Protein 2UUQ (pdb70)

Solvent-accessible surface area: 16784 Å² total; per-residue (Å²): 108,123,120,23,82,62,14,62,30,141,49,2,69,90,8,44,47,17,6,101,26,8,5,48,158,56,33,12,28,79,23,72,24,126,153,35,63,122,89,24,9,15,0,0,0,66,12,72,27,0,63,64,1,6,154,46,51,134,6,8,8,3,34,94,0,13,34,10,64,51,31,7,28,133,144,79,53,42,130,95,40,45,10,13,47,22,27,34,33,116,107,6,75,100,26,50,116,16,0,36,97,0,33,52,96,146,11,16,112,87,3,36,89,54,0,82,136,25,0,32,62,77,2,62,110,6,36,92,121,35,9,35,43,0,3,74,75,1,7,63,19,0,0,2,25,4,7,0,36,7,0,10,3,27,122,156,35,31,124,100,1,35,46,31,0,39,39,2,7,67,51,78,19,100,117,10,154,120,8,51,38,45,0,42,66,44,0,72,43,10,10,104,97,19,121,116,91,79,49,86,8,0,0,1,48,0,18,77,44,33,26,4,39,141,67,63,100,68,10,31,84,28,0,18,21,4,0,54,26,25,0,26,40,21,4,6,23,8,5,1,2,6,0,2,5,3,10,22,4,49,126,65,78,76,9,38,145,80,5,69,107,73,64,144,18,5,68,66,0,2,36,0,1,2,0,2,2,0,5,26,2,2,39,0,10,16,4,79,119,88,13,86,30,71,115,41,70,0,55,48,40,52,7,0,4,0,8,4,0,0,0,0,12,1,31,122,75,24,20,133,56,0,55,102,10,44,2,90,43,60,11,189,79,17,0,10,22,14,36,24,32,27,68,49,38,22,6,53,8,11,76,5,4,2,66,0,8,7,36,15,7,8,74,90,4,58,62,9,113,10,46,77,112,156,15,80,15,3,20,17,31,39,29,20,17,0,86,24,0,25,11,44,19,131

Structure (mmCIF, N/CA/C/O backbone):
data_2UUQ
#
_entry.id   2UUQ
#
_cell.length_a   160.005
_cell.length_b   53.854
_cell.length_c   43.726
_cell.angle_alpha   90.00
_cell.angle_beta   96.49
_cell.angle_gamma   90.00
#
_symmetry.space_group_name_H-M   'C 1 2 1'
#
loop_
_entity.id
_entity.type
_entity.pdbx_description
1 polymer 'CYTOCHROME P450 130'
2 non-polymer 'PROTOPORPHYRIN IX CONTAINING FE'
3 non-polymer 'ISOPROPYL ALCOHOL'
4 water water
#
loop_
_atom_site.group_PDB
_atom_site.id
_atom_site.type_symbol
_atom_site.label_atom_id
_atom_site.label_alt_id
_atom_site.label_comp_id
_atom_site.label_asym_id
_atom_site.label_entity_id
_atom_site.label_seq_id
_atom_site.pdbx_PDB_ins_code
_atom_site.Cartn_x
_atom_site.Cartn_y
_atom_site.Cartn_z
_atom_site.occupancy
_atom_site.B_iso_or_equiv
_atom_site.auth_seq_id
_atom_site.auth_comp_id
_atom_site.auth_asym_id
_atom_site.auth_atom_id
_atom_site.pdbx_PDB_model_num
ATOM 1 N N . SER A 1 13 ? 58.458 -8.969 3.400 1.00 30.56 6 SER A N 1
ATOM 2 C CA . SER A 1 13 ? 59.115 -9.230 4.712 1.00 30.08 6 SER A CA 1
ATOM 3 C C . SER A 1 13 ? 58.427 -8.478 5.851 1.00 29.73 6 SER A C 1
ATOM 4 O O . SER A 1 13 ? 57.950 -7.351 5.672 1.00 29.74 6 SER A O 1
ATOM 7 N N . HIS A 1 14 ? 58.398 -9.106 7.022 1.00 28.88 7 HIS A N 1
ATOM 8 C CA . HIS A 1 14 ? 57.900 -8.471 8.248 1.00 28.49 7 HIS A CA 1
ATOM 9 C C . HIS A 1 14 ? 59.056 -8.203 9.207 1.00 27.99 7 HIS A C 1
ATOM 10 O O . HIS A 1 14 ? 58.853 -7.715 10.320 1.00 27.84 7 HIS A O 1
ATOM 17 N N . GLU A 1 15 ? 60.269 -8.524 8.758 1.00 27.61 8 GLU A N 1
ATOM 18 C CA . GLU A 1 15 ? 61.485 -8.366 9.559 1.00 27.45 8 GLU A CA 1
ATOM 19 C C . GLU A 1 15 ? 62.020 -6.943 9.403 1.00 26.83 8 GLU A C 1
ATOM 20 O O . GLU A 1 15 ? 62.07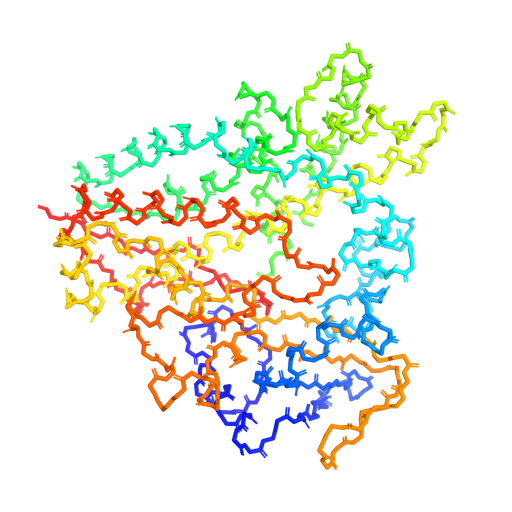0 -6.435 8.287 1.00 26.76 8 GLU A O 1
ATOM 26 N N . PHE A 1 16 ? 62.421 -6.300 10.502 1.00 26.11 9 PHE A N 1
ATOM 27 C CA . PHE A 1 16 ? 62.907 -4.923 10.387 1.00 25.35 9 PHE A CA 1
ATOM 28 C C . PHE A 1 16 ? 64.138 -4.786 9.486 1.00 25.05 9 PHE A C 1
ATOM 29 O O . PHE A 1 16 ? 65.080 -5.576 9.568 1.00 24.82 9 PHE A O 1
ATOM 37 N N . GLN A 1 17 ? 64.102 -3.781 8.616 1.00 24.38 10 GLN A N 1
ATOM 38 C CA . GLN A 1 17 ? 65.239 -3.400 7.796 1.00 25.50 10 GLN A CA 1
ATOM 39 C C . GLN A 1 17 ? 65.065 -1.925 7.466 1.00 24.38 10 GLN A C 1
ATOM 40 O O . GLN A 1 17 ? 63.932 -1.453 7.327 1.00 24.35 10 GLN A O 1
ATOM 46 N N . LEU A 1 18 ? 66.170 -1.196 7.356 1.00 23.91 11 LEU A N 1
ATOM 47 C CA . LEU A 1 18 ? 66.095 0.191 6.895 1.00 23.78 11 LEU A CA 1
ATOM 48 C C . LEU A 1 18 ? 65.596 0.155 5.457 1.00 24.07 11 LEU A C 1
ATOM 49 O O . LEU A 1 18 ? 66.015 -0.695 4.670 1.00 24.88 11 LEU A O 1
ATOM 54 N N . ALA A 1 19 ? 64.674 1.052 5.127 1.00 23.44 12 ALA A N 1
ATOM 55 C CA . ALA A 1 19 ? 64.047 1.052 3.806 1.00 22.91 12 ALA A CA 1
ATOM 56 C C . ALA A 1 19 ? 64.991 1.392 2.656 1.00 22.92 12 ALA A C 1
ATOM 57 O O . ALA A 1 19 ? 65.992 2.086 2.834 1.00 22.57 12 ALA A O 1
ATOM 59 N N . THR A 1 20 ? 64.657 0.885 1.470 1.00 22.96 13 THR A N 1
ATOM 60 C CA . THR A 1 20 ? 65.353 1.222 0.237 1.00 23.57 13 THR A CA 1
ATOM 61 C C . THR A 1 20 ? 64.286 1.588 -0.788 1.00 23.16 13 THR A C 1
ATOM 62 O O . THR A 1 20 ? 63.096 1.404 -0.525 1.00 23.30 13 THR A O 1
ATOM 66 N N . ALA A 1 21 ? 64.711 2.089 -1.950 1.00 23.15 14 ALA A N 1
ATOM 67 C CA . ALA A 1 21 ? 63.774 2.400 -3.047 1.00 23.71 14 ALA A CA 1
ATOM 68 C C . ALA A 1 21 ? 62.826 1.237 -3.336 1.00 24.54 14 ALA A C 1
ATOM 69 O O . ALA A 1 21 ? 61.638 1.435 -3.595 1.00 25.14 14 ALA A O 1
ATOM 71 N N . GLU A 1 22 ? 63.375 0.027 -3.277 1.00 25.28 15 GLU A N 1
ATOM 72 C CA . GLU A 1 22 ? 62.641 -1.205 -3.542 1.00 26.19 15 GLU A CA 1
ATOM 73 C C . GLU A 1 22 ? 61.641 -1.579 -2.445 1.00 25.72 15 GLU A C 1
ATOM 74 O O . GLU A 1 22 ? 60.671 -2.275 -2.723 1.00 26.65 15 GLU A O 1
ATOM 80 N N . THR A 1 23 ? 61.860 -1.125 -1.205 1.00 25.48 16 THR A N 1
ATOM 81 C CA . THR A 1 23 ? 60.979 -1.503 -0.087 1.00 24.60 16 THR A CA 1
ATOM 82 C C . THR A 1 23 ? 60.056 -0.380 0.433 1.00 23.88 16 THR A C 1
ATOM 83 O O . THR A 1 23 ? 59.215 -0.600 1.309 1.00 24.02 16 THR A O 1
ATOM 87 N N . TRP A 1 24 ? 60.192 0.818 -0.116 1.00 22.79 17 TRP A N 1
ATOM 88 C CA . TRP A 1 24 ? 59.283 1.903 0.260 1.00 21.89 17 TRP A CA 1
ATOM 89 C C . TRP A 1 24 ? 57.801 1.698 -0.122 1.00 22.25 17 TRP A C 1
ATOM 90 O O . TRP A 1 24 ? 56.919 2.280 0.525 1.00 22.25 17 TRP A O 1
ATOM 101 N N . PRO A 1 25 ? 57.507 0.908 -1.186 1.00 22.65 18 PRO A N 1
ATOM 102 C CA . PRO A 1 25 ? 56.079 0.784 -1.509 1.00 22.99 18 PRO A CA 1
ATOM 103 C C . PRO A 1 25 ? 55.149 0.398 -0.355 1.00 23.11 18 PRO A C 1
ATOM 104 O O . PRO A 1 25 ? 54.056 0.963 -0.238 1.00 24.39 18 PRO A O 1
ATOM 108 N N . ASN A 1 26 ? 55.579 -0.529 0.500 1.00 23.32 19 ASN A N 1
ATOM 109 C CA . ASN A 1 26 ? 54.693 -1.112 1.502 1.00 23.51 19 ASN A CA 1
ATOM 110 C C . ASN A 1 26 ? 55.425 -1.488 2.790 1.00 23.20 19 ASN A C 1
ATOM 111 O O . ASN A 1 26 ? 55.572 -2.678 3.098 1.00 23.37 19 ASN A O 1
ATOM 116 N N . PRO A 1 27 ? 55.870 -0.479 3.572 1.00 22.44 20 PRO A N 1
ATOM 117 C CA . PRO A 1 27 ? 56.533 -0.828 4.838 1.00 22.01 20 PRO A CA 1
ATOM 118 C C . PRO A 1 27 ? 55.568 -1.182 5.962 1.00 21.49 20 PRO A C 1
ATOM 119 O O . PRO A 1 27 ? 56.005 -1.583 7.044 1.00 20.84 20 PRO A O 1
ATOM 123 N N . TRP A 1 28 ? 54.273 -1.016 5.708 1.00 20.94 21 TRP A N 1
ATOM 124 C CA . TRP A 1 28 ? 53.280 -1.002 6.769 1.00 20.99 21 TRP A CA 1
ATOM 125 C C . TRP A 1 28 ? 53.137 -2.318 7.528 1.00 21.63 21 TRP A C 1
ATOM 126 O O . TRP A 1 28 ? 52.989 -2.276 8.747 1.00 21.38 21 TRP A O 1
ATOM 137 N N . PRO A 1 29 ? 53.162 -3.477 6.816 1.00 22.14 22 PRO A N 1
ATOM 138 C CA . PRO A 1 29 ? 53.123 -4.737 7.551 1.00 22.26 22 PRO A CA 1
ATOM 139 C C . PRO A 1 29 ? 54.306 -4.900 8.504 1.00 21.90 22 PRO A C 1
ATOM 140 O O . PRO A 1 29 ? 54.111 -5.361 9.627 1.00 22.21 22 PRO A O 1
ATOM 144 N N A MET A 1 30 ? 55.500 -4.506 8.068 0.50 21.38 23 MET A N 1
ATOM 145 N N B MET A 1 30 ? 55.507 -4.510 8.060 0.50 21.85 23 MET A N 1
ATOM 146 C CA A MET A 1 30 ? 56.678 -4.581 8.919 0.50 20.98 23 MET A CA 1
ATOM 147 C CA B MET A 1 30 ? 56.713 -4.539 8.897 0.50 21.97 23 MET A CA 1
ATOM 148 C C A MET A 1 30 ? 56.527 -3.688 10.162 0.50 21.04 23 MET A C 1
ATOM 149 C C B MET A 1 30 ? 56.532 -3.684 10.156 0.50 21.56 23 MET A C 1
ATOM 150 O O A MET A 1 30 ? 56.913 -4.094 11.263 0.50 20.79 23 MET A O 1
ATOM 151 O O B MET A 1 30 ? 56.901 -4.108 11.255 0.50 21.32 23 MET A O 1
ATOM 160 N N . TYR A 1 31 ? 55.956 -2.491 9.988 1.00 20.91 24 TYR A N 1
ATOM 161 C CA . TYR A 1 31 ? 55.680 -1.584 11.128 1.00 20.58 24 TYR A CA 1
ATOM 162 C C . TYR A 1 31 ? 54.714 -2.214 12.128 1.00 20.87 24 TYR A C 1
ATOM 163 O O . TYR A 1 31 ? 54.923 -2.138 13.340 1.00 20.36 24 TYR A O 1
ATOM 172 N N . ARG A 1 32 ? 53.674 -2.862 11.603 1.00 21.19 25 ARG A N 1
ATOM 173 C CA . ARG A 1 32 ? 52.632 -3.470 12.423 1.00 22.69 25 ARG A CA 1
ATOM 174 C C . ARG A 1 32 ? 53.192 -4.625 13.261 1.00 22.40 25 ARG A C 1
ATOM 175 O O . ARG A 1 32 ? 52.846 -4.766 14.428 1.00 22.81 25 ARG A O 1
ATOM 183 N N . ALA A 1 33 ? 54.078 -5.414 12.660 1.00 22.12 26 ALA A N 1
ATOM 184 C CA . ALA A 1 33 ? 54.759 -6.517 13.360 1.00 22.09 26 ALA A CA 1
ATOM 185 C C . ALA A 1 33 ? 55.619 -5.981 14.511 1.00 22.25 26 ALA A C 1
ATOM 186 O O . ALA A 1 33 ? 55.650 -6.553 15.597 1.00 22.50 26 ALA A O 1
ATOM 188 N N . LEU A 1 34 ? 56.301 -4.862 14.278 1.00 22.13 27 LEU A N 1
ATOM 189 C CA . LEU A 1 34 ? 57.055 -4.188 15.337 1.00 22.85 27 LEU A CA 1
ATOM 190 C C . LEU A 1 34 ? 56.131 -3.698 16.450 1.00 22.28 27 LEU A C 1
ATOM 191 O O . LEU A 1 34 ? 56.386 -3.960 17.632 1.00 22.57 27 LEU A O 1
ATOM 196 N N . ARG A 1 35 ? 55.060 -2.996 16.092 1.00 22.22 28 ARG A N 1
ATOM 197 C CA . ARG A 1 35 ? 54.158 -2.444 17.105 1.00 22.29 28 ARG A CA 1
ATOM 198 C C . ARG A 1 35 ? 53.541 -3.536 17.961 1.00 23.48 28 ARG A C 1
ATOM 199 O O . ARG A 1 35 ? 53.376 -3.381 19.179 1.00 24.06 28 ARG A O 1
ATOM 207 N N . ASP A 1 36 ? 53.205 -4.638 17.310 1.00 24.17 29 ASP A N 1
ATOM 208 C CA . ASP A 1 36 ? 52.509 -5.718 17.994 1.00 25.00 29 ASP A CA 1
ATOM 209 C C . ASP A 1 36 ? 53.428 -6.660 18.755 1.00 25.40 29 ASP A C 1
ATOM 210 O O . ASP A 1 36 ? 53.048 -7.138 19.820 1.00 26.33 29 ASP A O 1
ATOM 215 N N . HIS A 1 37 ? 54.606 -6.950 18.211 1.00 25.40 30 HIS A N 1
ATOM 216 C CA . HIS A 1 37 ? 55.456 -8.006 18.779 1.00 25.78 30 HIS A CA 1
ATOM 217 C C . HIS A 1 37 ? 56.793 -7.562 19.370 1.00 25.55 30 HIS A C 1
ATOM 218 O O . HIS A 1 37 ? 57.378 -8.293 20.170 1.00 25.50 30 HIS A O 1
ATOM 225 N N . ASP A 1 38 ? 57.276 -6.377 18.982 1.00 25.11 31 ASP A N 1
ATOM 226 C CA . ASP A 1 38 ? 58.529 -5.847 19.549 1.00 24.60 31 ASP A CA 1
ATOM 227 C C . ASP A 1 38 ? 58.595 -4.309 19.493 1.00 24.24 31 ASP A C 1
ATOM 228 O O . ASP A 1 38 ? 59.377 -3.761 18.712 1.00 23.91 31 ASP A O 1
ATOM 233 N N . PRO A 1 39 ? 57.762 -3.616 20.300 1.00 23.47 32 PRO A N 1
ATOM 234 C CA . PRO A 1 39 ? 57.690 -2.143 20.262 1.00 23.65 32 PRO A CA 1
ATOM 235 C C . PRO A 1 39 ? 58.974 -1.408 20.637 1.00 23.28 32 PRO A C 1
ATOM 236 O O . PRO A 1 39 ? 59.174 -0.279 20.186 1.00 22.50 32 PRO A O 1
ATOM 240 N N . VAL A 1 40 ? 59.829 -2.025 21.444 1.00 22.97 33 VAL A N 1
ATOM 241 C CA . VAL A 1 40 ? 61.169 -1.480 21.706 1.00 23.23 33 VAL A CA 1
ATOM 242 C C . VAL A 1 40 ? 62.160 -2.486 21.137 1.00 23.08 33 VAL A C 1
ATOM 243 O O . VAL A 1 40 ? 62.658 -3.364 21.851 1.00 24.23 33 VAL A O 1
ATOM 247 N N . HIS A 1 41 ? 62.412 -2.379 19.834 1.00 22.65 34 HIS A N 1
ATOM 248 C CA . HIS A 1 41 ? 63.092 -3.423 19.060 1.00 21.97 34 HIS A CA 1
ATOM 249 C C . HIS A 1 41 ? 64.591 -3.178 18.918 1.00 21.57 34 HIS A C 1
ATOM 250 O O . HIS A 1 41 ? 65.021 -2.102 18.509 1.00 21.43 34 HIS A O 1
ATOM 257 N N . HIS A 1 42 ? 65.382 -4.175 19.286 1.00 20.79 35 HIS A N 1
ATOM 258 C CA . HIS A 1 42 ? 66.831 -4.089 19.236 1.00 21.14 35 HIS A CA 1
ATOM 259 C C . HIS A 1 42 ? 67.317 -4.645 17.914 1.00 21.78 35 HIS A C 1
ATOM 260 O O . HIS A 1 42 ? 67.060 -5.813 17.580 1.00 22.69 35 HIS A O 1
ATOM 267 N N . VAL A 1 43 ? 67.980 -3.789 17.147 1.00 21.81 36 VAL A N 1
ATOM 268 C CA . VAL A 1 43 ? 68.564 -4.169 15.872 1.00 21.94 36 VAL A CA 1
ATOM 269 C C . VAL A 1 43 ? 70.068 -4.332 16.046 1.00 22.26 36 VAL A C 1
ATOM 270 O O . VAL A 1 43 ? 70.760 -3.399 16.458 1.00 21.49 36 VAL A O 1
ATOM 274 N N . VAL A 1 44 ? 70.578 -5.522 15.741 1.00 22.39 37 VAL A N 1
ATOM 275 C CA . VAL A 1 44 ? 72.007 -5.803 15.794 1.00 22.89 37 VAL A CA 1
ATOM 276 C C . VAL A 1 44 ? 72.470 -6.227 14.382 1.00 23.54 37 VAL A C 1
ATOM 277 O O . VAL A 1 44 ? 72.302 -7.394 14.002 1.00 24.07 37 VAL A O 1
ATOM 281 N N . PRO A 1 45 ? 73.029 -5.289 13.585 1.00 23.84 38 PRO A N 1
ATOM 282 C CA . PRO A 1 45 ? 73.483 -5.658 12.234 1.00 24.88 38 PRO A CA 1
ATOM 283 C C . PRO A 1 45 ? 74.526 -6.783 12.250 1.00 25.54 38 PRO A C 1
ATOM 284 O O . PRO A 1 45 ? 75.589 -6.633 12.843 1.00 25.45 38 PRO A O 1
ATOM 288 N N . PRO A 1 46 ? 74.212 -7.933 11.626 1.00 27.44 39 PRO A N 1
ATOM 289 C CA . PRO A 1 46 ? 75.132 -9.080 11.619 1.00 28.58 39 PRO A CA 1
ATOM 290 C C . PRO A 1 46 ? 76.568 -8.756 11.167 1.00 29.83 39 PRO A C 1
ATOM 291 O O . PRO A 1 46 ? 77.526 -9.290 11.728 1.00 30.41 39 PRO A O 1
ATOM 295 N N . GLN A 1 47 ? 76.702 -7.847 10.204 1.00 30.91 40 GLN A N 1
ATOM 296 C CA . GLN A 1 47 ? 78.001 -7.478 9.628 1.00 31.92 40 GLN A CA 1
ATOM 297 C C . GLN A 1 47 ? 78.774 -6.469 10.488 1.00 32.24 40 GLN A C 1
ATOM 298 O O . GLN A 1 47 ? 80.004 -6.370 10.390 1.00 32.78 40 GLN A O 1
ATOM 304 N N . ARG A 1 48 ? 78.054 -5.720 11.322 1.00 32.12 41 ARG A N 1
ATOM 305 C CA . ARG A 1 48 ? 78.668 -4.747 12.227 1.00 31.53 41 ARG A CA 1
ATOM 306 C C . ARG A 1 48 ? 77.839 -4.619 13.503 1.00 31.16 41 ARG A C 1
ATOM 307 O O . ARG A 1 48 ? 77.105 -3.638 13.678 1.00 30.85 41 ARG A O 1
ATOM 309 N N . PRO A 1 49 ? 77.945 -5.615 14.406 1.00 30.57 42 PRO A N 1
ATOM 310 C CA . PRO A 1 49 ? 77.105 -5.661 15.605 1.00 30.21 42 PRO A CA 1
ATOM 311 C C . PRO A 1 49 ? 77.374 -4.509 16.565 1.00 29.25 42 PRO A C 1
ATOM 312 O O . PRO A 1 49 ? 76.540 -4.221 17.425 1.00 29.21 42 PRO A O 1
ATOM 316 N N . GLU A 1 50 ? 78.530 -3.863 16.396 1.00 28.25 43 GLU A N 1
ATOM 317 C CA . GLU A 1 50 ? 78.935 -2.692 17.168 1.00 27.21 43 GLU A CA 1
ATOM 318 C C . GLU A 1 50 ? 78.032 -1.487 16.865 1.00 25.60 43 GLU A C 1
ATOM 319 O O . GLU A 1 50 ? 78.031 -0.491 17.603 1.00 24.95 43 GLU A O 1
ATOM 325 N N . TYR A 1 51 ? 77.282 -1.585 15.768 1.00 23.70 44 TYR A N 1
ATOM 326 C CA . TYR A 1 51 ? 76.382 -0.514 15.333 1.00 21.96 44 TYR A CA 1
ATOM 327 C C . TYR A 1 51 ? 74.922 -0.822 15.661 1.00 20.81 44 TYR A C 1
ATOM 328 O O . TYR A 1 51 ? 74.000 -0.378 14.970 1.00 20.73 44 TYR A O 1
ATOM 337 N N . ASP A 1 52 ? 74.704 -1.559 16.743 1.00 20.01 45 ASP A N 1
ATOM 338 C CA . ASP A 1 52 ? 73.353 -1.881 17.185 1.00 19.41 45 ASP A CA 1
ATOM 339 C C . ASP A 1 52 ? 72.597 -0.624 17.601 1.00 19.52 45 ASP A C 1
ATOM 340 O O . ASP A 1 52 ? 73.213 0.359 18.031 1.00 19.34 45 ASP A O 1
ATOM 345 N N . TYR A 1 53 ? 71.277 -0.665 17.463 1.00 18.64 46 TYR A N 1
ATOM 346 C CA . TYR A 1 53 ? 70.410 0.458 17.746 1.00 18.65 46 TYR A CA 1
ATOM 347 C C . TYR A 1 53 ? 69.023 -0.059 18.081 1.00 18.51 46 TYR A C 1
ATOM 348 O O . TYR A 1 53 ? 68.774 -1.281 18.010 1.00 19.30 46 TYR A O 1
ATOM 357 N N . TYR A 1 54 ? 68.139 0.848 18.477 1.00 18.96 47 TYR A N 1
ATOM 358 C CA . TYR A 1 54 ? 66.798 0.494 18.893 1.00 18.95 47 TYR A CA 1
ATOM 359 C C . TYR A 1 54 ? 65.776 1.219 18.050 1.00 19.00 47 TYR A C 1
ATOM 360 O O . TYR A 1 54 ? 66.060 2.277 17.481 1.00 19.58 47 TYR A O 1
ATOM 369 N N . VAL A 1 55 ? 64.595 0.620 17.943 1.00 18.91 48 VAL A N 1
ATOM 370 C CA . VAL A 1 55 ? 63.529 1.192 17.138 1.00 18.41 48 VAL A CA 1
ATOM 371 C C . VAL A 1 55 ? 62.257 1.297 17.973 1.00 18.38 48 VAL A C 1
ATOM 372 O O . VAL A 1 55 ? 61.804 0.300 18.579 1.00 19.23 48 VAL A O 1
ATOM 376 N N . LEU A 1 56 ? 61.677 2.492 18.009 1.00 18.58 49 LEU A N 1
ATOM 377 C CA . LEU A 1 56 ? 60.394 2.722 18.662 1.00 18.27 49 LEU A CA 1
ATOM 378 C C . LEU A 1 56 ? 59.305 2.875 17.612 1.00 18.75 49 LEU A C 1
ATOM 379 O O . LEU A 1 56 ? 59.408 3.710 16.709 1.00 18.82 49 LEU A O 1
ATOM 384 N N . SER A 1 57 ? 58.261 2.059 17.736 1.00 19.10 50 SER A N 1
ATOM 385 C CA . SER A 1 57 ? 57.245 1.960 16.699 1.00 19.33 50 SER A CA 1
ATOM 386 C C . SER A 1 57 ? 55.854 2.407 17.154 1.00 18.53 50 SER A C 1
ATOM 387 O O . SER A 1 57 ? 54.990 2.680 16.321 1.00 19.52 50 SER A O 1
ATOM 390 N N . ARG A 1 58 ? 55.628 2.484 18.463 1.00 19.46 51 ARG A N 1
ATOM 391 C CA . ARG A 1 58 ? 54.312 2.852 18.976 1.00 19.70 51 ARG A CA 1
ATOM 392 C C . ARG A 1 58 ? 54.147 4.342 19.155 1.00 19.74 51 ARG A C 1
ATOM 393 O O . ARG A 1 58 ? 55.110 5.036 19.474 1.00 19.54 51 ARG A O 1
ATOM 401 N N . HIS A 1 59 ? 52.922 4.828 18.966 1.00 20.27 52 HIS A N 1
ATOM 402 C CA . HIS A 1 59 ? 52.630 6.249 19.092 1.00 20.81 52 HIS A CA 1
ATOM 403 C C . HIS A 1 59 ? 53.023 6.810 20.457 1.00 21.15 52 HIS A C 1
ATOM 404 O O . HIS A 1 59 ? 53.669 7.855 20.542 1.00 21.33 52 HIS A O 1
ATOM 411 N N . ALA A 1 60 ? 52.652 6.108 21.522 1.00 20.98 53 ALA A N 1
ATOM 412 C CA . ALA A 1 60 ? 52.838 6.635 22.864 1.00 21.44 53 ALA A CA 1
ATOM 413 C C . ALA A 1 60 ? 54.316 6.842 23.155 1.00 20.91 53 ALA A C 1
ATOM 414 O O . ALA A 1 60 ? 54.713 7.888 23.699 1.00 21.36 53 ALA A O 1
ATOM 416 N N . ASP A 1 61 ? 55.125 5.871 22.736 1.00 20.78 54 ASP A N 1
ATOM 417 C CA . ASP A 1 61 ? 56.553 5.871 23.008 1.00 20.42 54 ASP A CA 1
ATOM 418 C C . ASP A 1 61 ? 57.273 6.888 22.149 1.00 20.05 54 ASP A C 1
ATOM 419 O O . ASP A 1 61 ? 58.164 7.592 22.631 1.00 20.07 54 ASP A O 1
ATOM 424 N N . VAL A 1 62 ? 56.896 6.959 20.874 1.00 18.93 55 VAL A N 1
ATOM 425 C CA . VAL A 1 62 ? 57.493 7.927 19.966 1.00 18.46 55 VAL A CA 1
ATOM 426 C C . VAL A 1 62 ? 57.126 9.366 20.379 1.00 18.16 55 VAL A C 1
ATOM 427 O O . VAL A 1 62 ? 57.992 10.258 20.369 1.00 18.12 55 VAL A O 1
ATOM 431 N N . TRP A 1 63 ? 55.870 9.580 20.780 1.00 18.79 56 TRP A N 1
ATOM 432 C CA . TRP A 1 63 ? 55.390 10.894 21.222 1.00 19.42 56 TRP A CA 1
ATOM 433 C C . TRP A 1 63 ? 56.205 11.375 22.418 1.00 19.26 56 TRP A C 1
ATOM 434 O O . TRP A 1 63 ? 56.725 12.495 22.409 1.00 19.73 56 TRP A O 1
ATOM 445 N N . SER A 1 64 ? 56.358 10.498 23.414 1.00 19.16 57 SER A N 1
ATOM 446 C CA A SER A 1 64 ? 57.100 10.838 24.623 0.50 19.23 57 SER A CA 1
ATOM 447 C CA B SER A 1 64 ? 57.104 10.820 24.627 0.50 19.04 57 SER A CA 1
ATOM 448 C C . SER A 1 64 ? 58.594 11.051 24.354 1.00 18.86 57 SER A C 1
ATOM 449 O O . SER A 1 64 ? 59.195 11.992 24.889 1.00 19.98 57 SER A O 1
ATOM 454 N N . ALA A 1 65 ? 59.186 10.185 23.530 1.00 18.11 58 ALA A N 1
ATOM 455 C CA . ALA A 1 65 ? 60.616 10.248 23.229 1.00 17.69 58 ALA A CA 1
ATOM 456 C C . ALA A 1 65 ? 60.986 11.506 22.451 1.00 17.04 58 ALA A C 1
ATOM 457 O O . ALA A 1 65 ? 62.001 12.134 22.749 1.00 17.09 58 ALA A O 1
ATOM 459 N N . ALA A 1 66 ? 60.164 11.859 21.460 1.00 17.30 59 ALA A N 1
ATOM 460 C CA . ALA A 1 66 ? 60.351 13.104 20.695 1.00 17.66 59 ALA A CA 1
ATOM 461 C C . ALA A 1 66 ? 60.363 14.334 21.610 1.00 19.03 59 ALA A C 1
ATOM 462 O O . ALA A 1 66 ? 61.208 15.231 21.459 1.00 19.37 59 ALA A O 1
ATOM 464 N N . ARG A 1 67 ? 59.435 14.363 22.567 1.00 20.08 60 ARG A N 1
ATOM 465 C CA . ARG A 1 67 ? 59.329 15.471 23.531 1.00 20.29 60 ARG A CA 1
ATOM 466 C C . ARG A 1 67 ? 60.535 15.553 24.473 1.00 19.91 60 ARG A C 1
ATOM 467 O O . ARG A 1 67 ? 61.034 16.651 24.786 1.00 19.90 60 ARG A O 1
ATOM 475 N N . ASP A 1 68 ? 61.007 14.392 24.901 1.00 19.27 61 ASP A N 1
ATOM 476 C CA . ASP A 1 68 ? 62.054 14.296 25.917 1.00 19.02 61 ASP A CA 1
ATOM 477 C C . ASP A 1 68 ? 63.448 14.417 25.303 1.00 19.02 61 ASP A C 1
ATOM 478 O O . ASP A 1 68 ? 64.181 13.433 25.164 1.00 19.04 61 ASP A O 1
ATOM 483 N N . HIS A 1 69 ? 63.818 15.651 24.975 1.00 18.67 62 HIS A N 1
ATOM 484 C CA . HIS A 1 69 ? 65.113 15.929 24.371 1.00 18.97 62 HIS A CA 1
ATOM 485 C C . HIS A 1 69 ? 66.274 15.688 25.338 1.00 19.41 62 HIS A C 1
ATOM 486 O O . HIS A 1 69 ? 67.397 15.450 24.901 1.00 19.71 62 HIS A O 1
ATOM 493 N N A GLN A 1 70 ? 65.982 15.794 26.637 0.50 19.65 63 GLN A N 1
ATOM 494 N N B GLN A 1 70 ? 66.006 15.732 26.643 0.50 19.78 63 GLN A N 1
ATOM 495 C CA A GLN A 1 70 ? 66.964 15.513 27.684 0.50 19.91 63 GLN A CA 1
ATOM 496 C CA B GLN A 1 70 ? 67.066 15.513 27.640 0.50 20.03 63 GLN A CA 1
ATOM 497 C C A GLN A 1 70 ? 67.519 14.102 27.504 0.50 19.76 63 GLN A C 1
ATOM 498 C C B GLN A 1 70 ? 67.517 14.056 27.752 0.50 19.94 63 GLN A C 1
ATOM 499 O O A GLN A 1 70 ? 68.730 13.915 27.355 0.50 19.56 63 GLN A O 1
ATOM 500 O O B GLN A 1 70 ? 68.662 13.779 28.105 0.50 20.23 63 GLN A O 1
ATOM 511 N N . THR A 1 71 ? 66.606 13.133 27.466 1.00 19.47 64 THR A N 1
ATOM 512 C CA . THR A 1 71 ? 66.942 11.713 27.409 1.00 18.91 64 THR A CA 1
ATOM 513 C C . THR A 1 71 ? 67.315 11.302 25.999 1.00 17.73 64 THR A C 1
ATOM 514 O O . THR A 1 71 ? 68.234 10.509 25.798 1.00 17.59 64 THR A O 1
ATOM 518 N N . PHE A 1 72 ? 66.584 11.849 25.028 1.00 16.77 65 PHE A N 1
ATOM 519 C CA . PHE A 1 72 ? 66.775 11.475 23.637 1.00 16.67 65 PHE A CA 1
ATOM 520 C C . PHE A 1 72 ? 67.329 12.665 22.846 1.00 15.86 65 PHE A C 1
ATOM 521 O O . PHE A 1 72 ? 66.561 13.505 22.354 1.00 15.98 65 PHE A O 1
ATOM 529 N N . SER A 1 73 ? 68.655 12.733 22.765 1.00 15.86 66 SER A N 1
ATOM 530 C CA . SER A 1 73 ? 69.374 13.885 22.194 1.00 16.00 66 SER A CA 1
ATOM 531 C C . SER A 1 73 ? 69.465 13.843 20.671 1.00 16.05 66 SER A C 1
ATOM 532 O O . SER A 1 73 ? 69.589 12.769 20.066 1.00 15.92 66 SER A O 1
ATOM 535 N N . SER A 1 74 ? 69.406 15.027 20.057 1.00 15.26 67 SER A N 1
ATOM 536 C CA . SER A 1 74 ? 69.628 15.158 18.618 1.00 15.49 67 SER A CA 1
ATOM 537 C C . SER A 1 74 ? 71.064 15.511 18.253 1.00 16.19 67 SER A C 1
ATOM 538 O O . SER A 1 74 ? 71.395 15.606 17.061 1.00 16.12 67 SER A O 1
ATOM 541 N N . ALA A 1 75 ? 71.906 15.691 19.273 1.00 15.99 68 ALA A N 1
ATOM 542 C CA . ALA A 1 75 ? 73.204 16.341 19.085 1.00 17.04 68 ALA A CA 1
ATOM 543 C C . ALA A 1 75 ? 74.285 15.462 18.465 1.00 17.28 68 ALA A C 1
ATOM 544 O O . ALA A 1 75 ? 75.353 15.957 18.091 1.00 18.12 68 ALA A O 1
ATOM 546 N N . GLN A 1 76 ? 74.001 14.167 18.331 1.00 18.20 69 GLN A N 1
ATOM 547 C CA . GLN A 1 76 ? 74.937 13.268 17.688 1.00 19.28 69 GLN A CA 1
ATOM 548 C C . GLN A 1 76 ? 74.496 12.858 16.286 1.00 19.49 69 GLN A C 1
ATOM 549 O O . GLN A 1 76 ? 75.169 12.071 15.614 1.00 21.19 69 GLN A O 1
ATOM 555 N N . GLY A 1 77 ? 73.392 13.435 15.828 1.00 18.40 70 GLY A N 1
ATOM 556 C CA . GLY A 1 77 ? 72.882 13.136 14.493 1.00 18.38 70 GLY A CA 1
ATOM 557 C C . GLY A 1 77 ? 71.526 12.478 14.518 1.00 17.58 70 GLY A C 1
ATOM 558 O O . GLY A 1 77 ? 70.999 12.130 15.587 1.00 17.28 70 GLY A O 1
ATOM 559 N N . LEU A 1 78 ? 70.966 12.324 13.324 1.00 17.04 71 LEU A N 1
ATOM 560 C CA . LEU A 1 78 ? 69.568 11.901 13.164 1.00 17.26 71 LEU A CA 1
ATOM 561 C C . LEU A 1 78 ? 69.395 10.603 12.410 1.00 17.43 71 LEU A C 1
ATOM 562 O O . LEU A 1 78 ? 68.269 10.214 12.120 1.00 16.75 71 LEU A O 1
ATOM 567 N N . THR A 1 79 ? 70.501 9.927 12.109 1.00 17.04 72 THR A N 1
ATOM 568 C CA . THR A 1 79 ? 70.447 8.601 11.462 1.00 17.36 72 THR A CA 1
ATOM 569 C C . THR A 1 79 ? 70.922 7.536 12.441 1.00 18.08 72 THR A C 1
ATOM 570 O O . THR A 1 79 ? 71.397 7.853 13.532 1.00 17.89 72 THR A O 1
ATOM 574 N N . VAL A 1 80 ? 70.799 6.267 12.059 1.00 18.33 73 VAL A N 1
ATOM 575 C CA . VAL A 1 80 ? 71.300 5.202 12.935 1.00 19.63 73 VAL A CA 1
ATOM 576 C C . VAL A 1 80 ? 72.779 4.906 12.715 1.00 20.26 73 VAL A C 1
ATOM 577 O O . VAL A 1 80 ? 73.338 4.029 13.367 1.00 20.98 73 VAL A O 1
ATOM 581 N N . ASN A 1 81 ? 73.425 5.656 11.827 1.00 20.05 74 ASN A N 1
ATOM 582 C CA . ASN A 1 81 ? 74.841 5.474 11.577 1.00 21.21 74 ASN A CA 1
ATOM 583 C C . ASN A 1 81 ? 75.679 6.279 12.566 1.00 20.83 74 ASN A C 1
ATOM 584 O O . ASN A 1 81 ? 75.644 7.508 12.565 1.00 20.94 74 ASN A O 1
ATOM 589 N N . TYR A 1 82 ? 76.433 5.581 13.411 1.00 20.22 75 TYR A N 1
ATOM 590 C CA . TYR A 1 82 ? 77.219 6.221 14.484 1.00 20.36 75 TYR A CA 1
ATOM 591 C C . TYR A 1 82 ? 78.325 7.159 14.026 1.00 21.44 75 TYR A C 1
ATOM 592 O O . TYR A 1 82 ? 78.771 8.013 14.791 1.00 22.82 75 TYR A O 1
ATOM 601 N N . GLY A 1 83 ? 78.772 6.997 12.790 1.00 21.85 76 GLY A N 1
ATOM 602 C CA . GLY A 1 83 ? 79.780 7.901 12.240 1.00 22.84 76 GLY A CA 1
ATOM 603 C C . GLY A 1 83 ? 79.233 9.108 11.489 1.00 23.42 76 GLY A C 1
ATOM 604 O O . GLY A 1 83 ? 79.994 9.830 10.857 1.00 23.67 76 GLY A O 1
ATOM 605 N N . GLU A 1 84 ? 77.921 9.326 11.574 1.00 24.13 77 GLU A N 1
ATOM 606 C CA . GLU A 1 84 ? 77.199 10.332 10.783 1.00 24.96 77 GLU A CA 1
ATOM 607 C C . GLU A 1 84 ? 77.779 11.745 10.722 1.00 25.59 77 GLU A C 1
ATOM 608 O O . GLU A 1 84 ? 77.985 12.284 9.631 1.00 24.89 77 GLU A O 1
ATOM 614 N N . LEU A 1 85 ? 77.993 12.361 11.881 1.00 27.16 78 LEU A N 1
ATOM 615 C CA . LEU A 1 85 ? 78.428 13.757 11.928 1.00 28.51 78 LEU A CA 1
ATOM 616 C C . LEU A 1 85 ? 79.764 13.988 11.229 1.00 28.94 78 LEU A C 1
ATOM 617 O O . LEU A 1 85 ? 79.925 14.965 10.488 1.00 28.61 78 LEU A O 1
ATOM 622 N N . GLU A 1 86 ? 80.726 13.101 11.464 1.00 29.46 79 GLU A N 1
ATOM 623 C CA . GLU A 1 86 ? 82.023 13.223 10.810 1.00 30.40 79 GLU A CA 1
ATOM 624 C C . GLU A 1 86 ? 81.960 12.844 9.340 1.00 30.72 79 GLU A C 1
ATOM 625 O O . GLU A 1 86 ? 82.697 13.412 8.515 1.00 30.84 79 GLU A O 1
ATOM 631 N N . MET A 1 87 ? 81.079 11.898 9.011 1.00 30.68 80 MET A N 1
ATOM 632 C CA . MET A 1 87 ? 80.920 11.444 7.630 1.00 31.55 80 MET A CA 1
ATOM 633 C C . MET A 1 87 ? 80.404 12.570 6.733 1.00 30.19 80 MET A C 1
ATOM 634 O O . MET A 1 87 ? 80.810 12.690 5.578 1.00 30.20 80 MET A O 1
ATOM 639 N N . ILE A 1 88 ? 79.503 13.387 7.264 1.00 28.78 81 ILE A N 1
ATOM 640 C CA . ILE A 1 88 ? 78.941 14.486 6.485 1.00 28.08 81 ILE A CA 1
ATOM 641 C C . ILE A 1 88 ? 79.754 15.784 6.680 1.00 27.86 81 ILE A C 1
ATOM 642 O O . ILE A 1 88 ? 79.764 16.658 5.805 1.00 27.91 81 ILE A O 1
ATOM 647 N N . GLY A 1 89 ? 80.443 15.893 7.815 1.00 27.39 82 GLY A N 1
ATOM 648 C CA . GLY A 1 89 ? 81.257 17.072 8.131 1.00 27.31 82 GLY A CA 1
ATOM 649 C C . GLY A 1 89 ? 80.487 18.169 8.852 1.00 28.06 82 GLY A C 1
ATOM 650 O O . GLY A 1 89 ? 80.678 19.354 8.558 1.00 28.07 82 GLY A O 1
ATOM 651 N N . LEU A 1 90 ? 79.629 17.786 9.800 1.00 28.52 83 LEU A N 1
ATOM 652 C CA . LEU A 1 90 ? 78.736 18.748 10.480 1.00 30.18 83 LEU A CA 1
ATOM 653 C C . LEU A 1 90 ? 79.002 18.955 11.972 1.00 31.15 83 LEU A C 1
ATOM 654 O O . LEU A 1 90 ? 78.101 19.302 12.736 1.00 31.51 83 LEU A O 1
ATOM 659 N N . HIS A 1 91 ? 80.244 18.765 12.382 1.00 32.31 84 HIS A N 1
ATOM 660 C CA . HIS A 1 91 ? 80.617 19.017 13.770 1.00 33.51 84 HIS A CA 1
ATOM 661 C C . HIS A 1 91 ? 80.749 20.504 14.122 1.00 33.92 84 HIS A C 1
ATOM 662 O O . HIS A 1 91 ? 80.196 20.953 15.128 1.00 34.41 84 HIS A O 1
ATOM 669 N N . ASP A 1 92 ? 81.467 21.271 13.304 1.00 34.00 85 ASP A N 1
ATOM 670 C CA . ASP A 1 92 ? 81.839 22.646 13.688 1.00 33.58 85 ASP A CA 1
ATOM 671 C C . ASP A 1 92 ? 80.706 23.686 13.651 1.00 32.92 85 ASP A C 1
ATOM 672 O O . ASP A 1 92 ? 80.711 24.642 14.428 1.00 32.92 85 ASP A O 1
ATOM 674 N N . THR A 1 93 ? 79.743 23.509 12.753 1.00 32.27 86 THR A N 1
ATOM 675 C CA . THR A 1 93 ? 78.546 24.340 12.741 1.00 31.76 86 THR A CA 1
ATOM 676 C C . THR A 1 93 ? 77.359 23.394 12.605 1.00 30.74 86 THR A C 1
ATOM 677 O O . THR A 1 93 ? 76.801 23.256 11.511 1.00 31.57 86 THR A O 1
ATOM 681 N N . PRO A 1 94 ? 76.969 22.738 13.719 1.00 29.45 87 PRO A N 1
ATOM 682 C CA . PRO A 1 94 ? 75.874 21.773 13.633 1.00 28.01 87 PRO A CA 1
ATOM 683 C C . PRO A 1 94 ? 74.573 22.473 13.272 1.00 25.96 87 PRO A C 1
ATOM 684 O O . PRO A 1 94 ? 74.293 23.563 13.772 1.00 25.78 87 PRO A O 1
ATOM 688 N N . PRO A 1 95 ? 73.791 21.868 12.374 1.00 23.71 88 PRO A N 1
ATOM 689 C CA . PRO A 1 95 ? 72.522 22.515 12.046 1.00 21.98 88 PRO A CA 1
ATOM 690 C C . PRO A 1 95 ? 71.578 22.506 13.248 1.00 19.70 88 PRO A C 1
ATOM 691 O O . PRO A 1 95 ? 71.778 21.746 14.210 1.00 18.36 88 PRO A O 1
ATOM 695 N N . MET A 1 96 ? 70.547 23.337 13.199 1.00 17.98 89 MET A N 1
ATOM 696 C CA . MET A 1 96 ? 69.676 23.501 14.350 1.00 17.31 89 MET A CA 1
ATOM 697 C C . MET A 1 96 ? 68.959 22.199 14.696 1.00 16.76 89 MET A C 1
ATOM 698 O O . MET A 1 96 ? 68.597 21.977 15.857 1.00 17.20 89 MET A O 1
ATOM 703 N N . VAL A 1 97 ? 68.788 21.340 13.695 1.00 16.94 90 VAL A N 1
ATOM 704 C CA . VAL A 1 97 ? 68.056 20.096 13.902 1.00 17.93 90 VAL A CA 1
ATOM 705 C C . VAL A 1 97 ? 68.904 19.063 14.663 1.00 17.94 90 VAL A C 1
ATOM 706 O O . VAL A 1 97 ? 68.380 18.031 15.128 1.00 17.49 90 VAL A O 1
ATOM 710 N N . MET A 1 98 ? 70.201 19.356 14.789 1.00 17.43 91 MET A N 1
ATOM 711 C CA . MET A 1 98 ? 71.144 18.514 15.530 1.00 19.44 91 MET A CA 1
ATOM 712 C C . MET A 1 98 ? 71.731 19.267 16.722 1.00 18.51 91 MET A C 1
ATOM 713 O O . MET A 1 98 ? 72.881 19.003 17.145 1.00 19.51 91 MET A O 1
ATOM 718 N N . GLN A 1 99 ? 70.945 20.216 17.238 1.00 17.60 92 GLN A N 1
ATOM 719 C CA . GLN A 1 99 ? 71.262 20.960 18.464 1.00 17.70 92 GLN A CA 1
ATOM 720 C C . GLN A 1 99 ? 70.219 20.626 19.514 1.00 17.14 92 GLN A C 1
ATOM 721 O O . GLN A 1 99 ? 69.033 20.478 19.212 1.00 17.08 92 GLN A O 1
ATOM 727 N N . ASP A 1 100 ? 70.671 20.496 20.755 1.00 16.85 93 ASP A N 1
ATOM 728 C CA . ASP A 1 100 ? 69.769 20.364 21.877 1.00 17.02 93 ASP A CA 1
ATOM 729 C C . ASP A 1 100 ? 69.575 21.719 22.545 1.00 16.83 93 ASP A C 1
ATOM 730 O O . ASP A 1 100 ? 70.448 22.592 22.446 1.00 17.05 93 ASP A O 1
ATOM 735 N N . PRO A 1 101 ? 68.456 21.892 23.260 1.00 18.08 94 PRO A N 1
ATOM 736 C CA . PRO A 1 101 ? 68.370 23.028 24.169 1.00 18.78 94 PRO A CA 1
ATOM 737 C C . PRO A 1 101 ? 69.484 22.881 25.204 1.00 19.94 94 PRO A C 1
ATOM 738 O O . PRO A 1 101 ? 69.834 21.741 25.553 1.00 21.16 94 PRO A O 1
ATOM 742 N N . PRO A 1 102 ? 70.031 24.000 25.712 1.00 20.57 95 PRO A N 1
ATOM 743 C CA . PRO A 1 102 ? 69.673 25.394 25.430 1.00 20.85 95 PRO A CA 1
ATOM 744 C C . PRO A 1 102 ? 70.262 26.004 24.164 1.00 21.24 95 PRO A C 1
ATOM 745 O O . PRO A 1 102 ? 69.762 27.045 23.721 1.00 21.41 95 PRO A O 1
ATOM 749 N N . VAL A 1 103 ? 71.299 25.373 23.615 1.00 21.96 96 VAL A N 1
ATOM 750 C CA . VAL A 1 103 ? 71.956 25.858 22.392 1.00 22.90 96 VAL A CA 1
ATOM 751 C C . VAL A 1 103 ? 70.910 26.123 21.286 1.00 22.09 96 VAL A C 1
ATOM 752 O O . VAL A 1 103 ? 70.944 27.155 20.612 1.00 23.69 96 VAL A O 1
ATOM 756 N N . HIS A 1 104 ? 69.957 25.199 21.157 1.00 20.50 97 HIS A N 1
ATOM 757 C CA . HIS A 1 104 ? 68.921 25.215 20.118 1.00 19.67 97 HIS A CA 1
ATOM 758 C C . HIS A 1 104 ? 67.922 26.350 20.294 1.00 20.53 97 HIS A C 1
ATOM 759 O O . HIS A 1 104 ? 67.361 26.852 19.320 1.00 20.10 97 HIS A O 1
ATOM 766 N N . THR A 1 105 ? 67.732 26.765 21.541 1.00 21.04 98 THR A N 1
ATOM 767 C CA . THR A 1 105 ? 66.630 27.652 21.923 1.00 21.86 98 THR A CA 1
ATOM 768 C C . THR A 1 105 ? 66.684 29.072 21.366 1.00 21.23 98 THR A C 1
ATOM 769 O O . THR A 1 105 ? 65.680 29.528 20.804 1.00 19.68 98 THR A O 1
ATOM 773 N N . GLU A 1 106 ? 67.811 29.777 21.517 1.00 22.17 99 GLU A N 1
ATOM 774 C CA . GLU A 1 106 ? 67.891 31.160 21.016 1.00 22.57 99 GLU A CA 1
ATOM 775 C C . GLU A 1 106 ? 67.773 31.224 19.504 1.00 21.03 99 GLU A C 1
ATOM 776 O O . GLU A 1 106 ? 66.978 31.990 18.980 1.00 21.56 99 GLU A O 1
ATOM 782 N N . PHE A 1 107 ? 68.542 30.396 18.800 1.00 19.95 100 PHE A N 1
ATOM 783 C CA . PHE A 1 107 ? 68.471 30.409 17.364 1.00 18.43 100 PHE A CA 1
ATOM 784 C C . PHE A 1 107 ? 67.052 30.088 16.891 1.00 17.43 100 PHE A C 1
ATOM 785 O O . PHE A 1 107 ? 66.547 30.735 15.988 1.00 16.23 100 PHE A O 1
ATOM 793 N N . ARG A 1 108 ? 66.404 29.097 17.501 1.00 16.74 101 ARG A N 1
ATOM 794 C CA . ARG A 1 108 ? 65.038 28.766 17.102 1.00 17.25 101 ARG A CA 1
ATOM 795 C C . ARG A 1 108 ? 64.093 29.949 17.3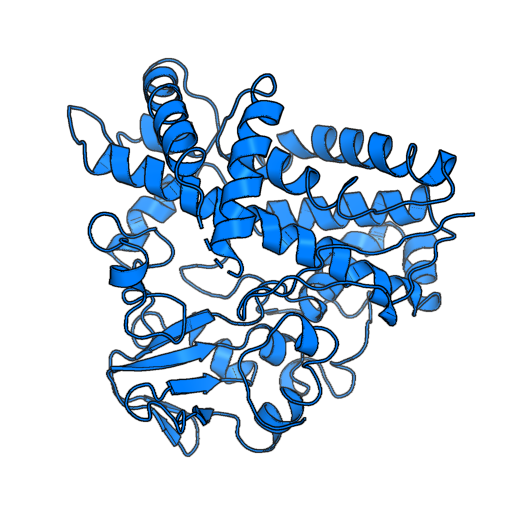57 1.00 17.21 101 ARG A C 1
ATOM 796 O O . ARG A 1 108 ? 63.222 30.239 16.542 1.00 16.58 101 ARG A O 1
ATOM 804 N N . LYS A 1 109 ? 64.301 30.664 18.461 1.00 16.75 102 LYS A N 1
ATOM 805 C CA . LYS A 1 109 ? 63.469 31.838 18.754 1.00 18.69 102 LYS A CA 1
ATOM 806 C C . LYS A 1 109 ? 63.637 32.899 17.670 1.00 18.51 102 LYS A C 1
ATOM 807 O O . LYS A 1 109 ? 62.657 33.477 17.175 1.00 19.33 102 LYS A O 1
ATOM 813 N N . LEU A 1 110 ? 64.879 33.144 17.274 1.00 18.27 103 LEU A N 1
ATOM 814 C CA . LEU A 1 110 ? 65.126 34.186 16.285 1.00 18.61 103 LEU A CA 1
ATOM 815 C C . LEU A 1 110 ? 64.586 33.821 14.922 1.00 18.25 103 LEU A C 1
ATOM 816 O O . LEU A 1 110 ? 63.918 34.623 14.264 1.00 18.09 103 LEU A O 1
ATOM 821 N N . VAL A 1 111 ? 64.852 32.595 14.496 1.00 17.46 104 VAL A N 1
ATOM 822 C CA . VAL A 1 111 ? 64.467 32.205 13.150 1.00 17.76 104 VAL A CA 1
ATOM 823 C C . VAL A 1 111 ? 62.946 32.055 13.016 1.00 17.30 104 VAL A C 1
ATOM 824 O O . VAL A 1 111 ? 62.399 32.290 11.944 1.00 17.02 104 VAL A O 1
ATOM 828 N N A SER A 1 112 ? 62.283 31.697 14.119 0.50 17.21 105 SER A N 1
ATOM 829 N N B SER A 1 112 ? 62.267 31.693 14.106 0.50 17.71 105 SER A N 1
ATOM 830 C CA A SER A 1 112 ? 60.821 31.544 14.152 0.50 17.22 105 SER A CA 1
ATOM 831 C CA B SER A 1 112 ? 60.810 31.514 14.066 0.50 18.14 105 SER A CA 1
ATOM 832 C C A SER A 1 112 ? 60.082 32.802 13.719 0.50 17.43 105 SER A C 1
ATOM 833 C C B SER A 1 112 ? 60.052 32.812 13.765 0.50 18.01 105 SER A C 1
ATOM 834 O O A SER A 1 112 ? 58.942 32.731 13.267 0.50 17.47 105 SER A O 1
ATOM 835 O O B SER A 1 112 ? 58.864 32.778 13.453 0.50 18.24 105 SER A O 1
ATOM 840 N N . ARG A 1 113 ? 60.744 33.947 13.842 1.00 17.86 106 ARG A N 1
ATOM 841 C CA . ARG A 1 113 ? 60.174 35.223 13.423 1.00 18.00 106 ARG A CA 1
ATOM 842 C C . ARG A 1 113 ? 59.862 35.234 11.915 1.00 18.01 106 ARG A C 1
ATOM 843 O O . ARG A 1 113 ? 59.053 36.029 11.438 1.00 18.68 106 ARG A O 1
ATOM 851 N N . GLY A 1 114 ? 60.514 34.340 11.175 1.00 16.87 107 GLY A N 1
ATOM 852 C CA . GLY A 1 114 ? 60.235 34.163 9.761 1.00 16.70 107 GLY A CA 1
ATOM 853 C C . GLY A 1 114 ? 59.239 33.069 9.435 1.00 16.37 107 GLY A C 1
ATOM 854 O O . GLY A 1 114 ? 59.040 32.748 8.266 1.00 16.71 107 GLY A O 1
ATOM 855 N N . PHE A 1 115 ? 58.598 32.512 10.467 1.00 15.89 108 PHE A N 1
ATOM 856 C CA . PHE A 1 115 ? 57.631 31.423 10.312 1.00 16.60 108 PHE A CA 1
ATOM 857 C C . PHE A 1 115 ? 56.355 31.752 11.059 1.00 17.65 108 PHE A C 1
ATOM 858 O O . PHE A 1 115 ? 55.984 31.078 12.018 1.00 19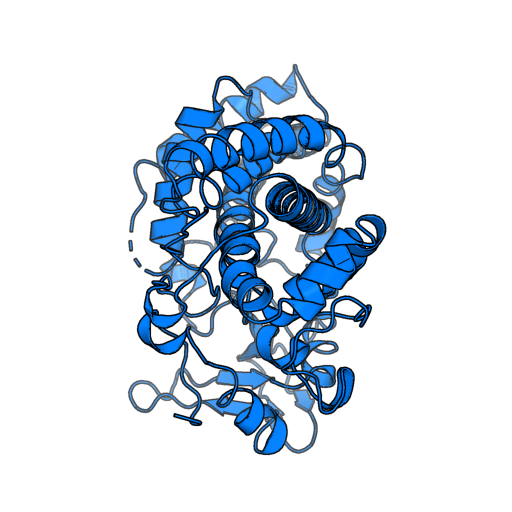.92 108 PHE A O 1
ATOM 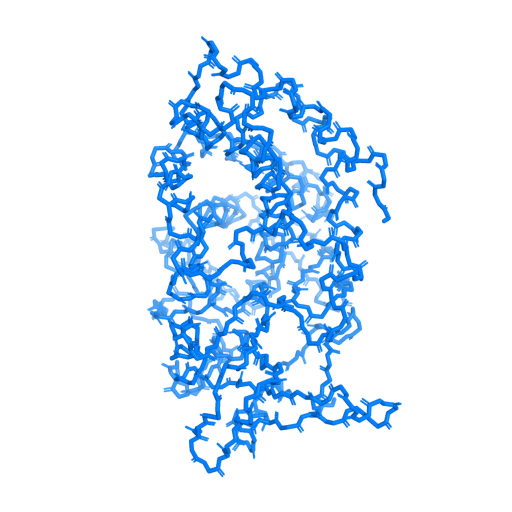866 N N . THR A 1 116 ? 55.715 32.822 10.615 1.00 17.49 109 THR A N 1
ATOM 867 C CA . THR A 1 116 ? 54.429 33.246 11.166 1.00 18.07 109 THR A CA 1
ATOM 868 C C . THR A 1 116 ? 53.344 33.092 10.092 1.00 18.20 109 THR A C 1
ATOM 869 O O . THR A 1 116 ? 53.638 32.803 8.940 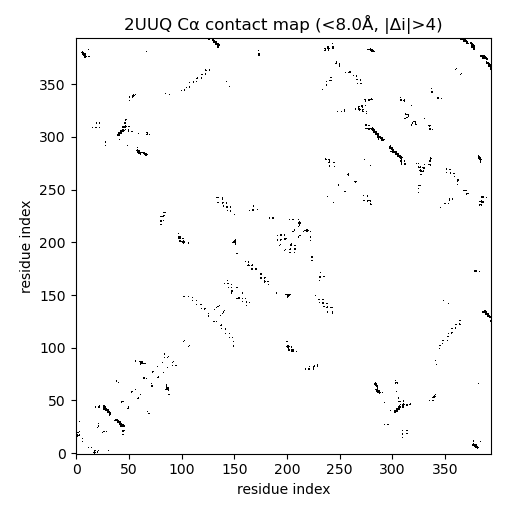1.00 17.42 109 THR A O 1
ATOM 873 N N . PRO A 1 117 ? 52.066 33.251 10.466 1.00 18.35 110 PRO A N 1
ATOM 874 C CA . PRO A 1 117 ? 51.027 33.166 9.437 1.00 18.40 110 PRO A CA 1
ATOM 875 C C . PRO A 1 117 ? 51.254 34.099 8.248 1.00 17.91 110 PRO A C 1
ATOM 876 O O . PRO A 1 117 ? 50.938 33.760 7.106 1.00 18.23 110 PRO A O 1
ATOM 880 N N . ARG A 1 118 ? 51.828 35.261 8.500 1.00 19.04 111 ARG A N 1
ATOM 881 C CA . ARG A 1 118 ? 52.128 36.194 7.422 1.00 18.80 111 ARG A CA 1
ATOM 882 C C . ARG A 1 118 ? 52.952 35.552 6.288 1.00 18.08 111 ARG A C 1
ATOM 883 O O . ARG A 1 118 ? 52.610 35.693 5.122 1.00 16.98 111 ARG A O 1
ATOM 891 N N . GLN A 1 119 ? 54.012 34.826 6.621 1.00 17.54 112 GLN A N 1
ATOM 892 C CA . GLN A 1 119 ? 54.868 34.265 5.566 1.00 17.69 112 GLN A CA 1
ATOM 893 C C . GLN A 1 119 ? 54.197 33.162 4.761 1.00 17.19 112 GLN A C 1
ATOM 894 O O . GLN A 1 119 ? 54.540 32.956 3.588 1.00 17.60 112 GLN A O 1
ATOM 900 N N . VAL A 1 120 ? 53.273 32.421 5.373 1.00 16.03 113 VAL A N 1
ATOM 901 C CA A VAL A 1 120 ? 52.555 31.397 4.636 0.50 16.44 113 VAL A CA 1
ATOM 902 C CA B VAL A 1 120 ? 52.558 31.398 4.625 0.50 16.37 113 VAL A CA 1
ATOM 903 C C . VAL A 1 120 ? 51.548 32.068 3.710 1.00 16.33 113 VAL A C 1
ATOM 904 O O . VAL A 1 120 ? 51.375 31.664 2.574 1.00 17.16 113 VAL A O 1
ATOM 911 N N . GLU A 1 121 ? 50.893 33.106 4.220 1.00 16.48 114 GLU A N 1
ATOM 912 C CA . GLU A 1 121 ? 49.855 33.808 3.472 1.00 17.15 114 GLU A CA 1
ATOM 913 C C . GLU A 1 121 ? 50.403 34.524 2.242 1.00 16.94 114 GLU A C 1
ATOM 914 O O . GLU A 1 121 ? 49.768 34.513 1.188 1.00 17.18 114 GLU A O 1
ATOM 920 N N . THR A 1 122 ? 51.587 35.133 2.367 1.00 16.37 115 THR A N 1
ATOM 921 C CA . THR A 1 122 ? 52.151 35.928 1.271 1.00 17.10 115 THR A CA 1
ATOM 922 C C . THR A 1 122 ? 52.595 35.086 0.082 1.00 17.44 115 THR A C 1
ATOM 923 O O . THR A 1 122 ? 52.628 35.581 -1.049 1.00 19.39 115 THR A O 1
ATOM 927 N N . VAL A 1 123 ? 52.927 33.816 0.308 1.00 16.25 116 VAL A N 1
ATOM 928 C CA . VAL A 1 123 ? 53.349 32.965 -0.798 1.00 16.09 116 VAL A CA 1
ATOM 929 C C . VAL A 1 123 ? 52.198 32.140 -1.385 1.00 15.81 116 VAL A C 1
ATOM 930 O O . VAL A 1 123 ? 52.328 31.600 -2.479 1.00 16.29 116 VAL A O 1
ATOM 934 N N . GLU A 1 124 ? 51.070 32.048 -0.670 1.00 15.56 117 GLU A N 1
ATOM 935 C CA . GLU A 1 124 ? 49.981 31.196 -1.136 1.00 15.90 117 GLU A CA 1
ATOM 936 C C . GLU A 1 124 ? 49.516 31.511 -2.565 1.00 16.20 117 GLU A C 1
ATOM 937 O O . GLU A 1 124 ? 49.355 30.581 -3.370 1.00 16.59 117 GLU A O 1
ATOM 943 N N . PRO A 1 125 ? 49.281 32.800 -2.888 1.00 16.99 118 PRO A N 1
ATOM 944 C CA . PRO A 1 125 ? 48.879 33.096 -4.281 1.00 17.69 118 PRO A CA 1
ATOM 945 C C . PRO A 1 125 ? 49.878 32.630 -5.350 1.00 18.24 118 PRO A C 1
ATOM 946 O O . PRO A 1 125 ? 49.475 32.162 -6.414 1.00 18.64 118 PRO A O 1
ATOM 950 N N . THR A 1 126 ? 51.170 32.714 -5.047 1.00 18.43 119 THR A N 1
ATOM 951 C CA . THR A 1 126 ? 52.215 32.238 -5.961 1.00 19.73 119 THR A CA 1
ATOM 952 C C . THR A 1 126 ? 52.161 30.723 -6.117 1.00 19.17 119 THR A C 1
ATOM 953 O O . THR A 1 126 ? 52.306 30.197 -7.227 1.00 20.00 119 THR A O 1
ATOM 957 N N . VAL A 1 127 ? 51.979 30.025 -4.996 1.00 18.86 120 VAL A N 1
ATOM 958 C CA . VAL A 1 127 ? 51.783 28.578 -4.988 1.00 18.83 120 VAL A CA 1
ATOM 959 C C . VAL A 1 127 ? 50.600 28.198 -5.874 1.00 19.28 120 VAL A C 1
ATOM 960 O O . VAL A 1 127 ? 50.723 27.347 -6.758 1.00 19.64 120 VAL A O 1
ATOM 964 N N . ARG A 1 128 ? 49.461 28.855 -5.664 1.00 19.00 121 ARG A N 1
ATOM 965 C CA . ARG A 1 128 ? 48.257 28.539 -6.433 1.00 19.82 121 ARG A CA 1
ATOM 966 C C . ARG A 1 128 ? 48.458 28.787 -7.932 1.00 20.13 121 ARG A C 1
ATOM 967 O O . ARG A 1 128 ? 48.084 27.947 -8.766 1.00 20.46 121 ARG A O 1
ATOM 975 N N . LYS A 1 129 ? 49.081 29.909 -8.268 1.00 21.13 122 LYS A N 1
ATOM 976 C CA . LYS A 1 129 ? 49.302 30.227 -9.681 1.00 21.90 122 LYS A CA 1
ATOM 977 C C . LYS A 1 129 ? 50.181 29.160 -10.341 1.00 22.26 122 LYS A C 1
ATOM 978 O O . LYS A 1 129 ? 49.921 28.727 -11.468 1.00 22.52 122 LYS A O 1
ATOM 984 N N . PHE A 1 130 ? 51.201 28.699 -9.626 1.00 21.88 123 PHE A N 1
ATOM 985 C CA . PHE A 1 130 ? 52.080 27.676 -10.183 1.00 22.29 123 PHE A CA 1
ATOM 986 C C . PHE A 1 130 ? 51.394 26.317 -10.315 1.00 21.92 123 PHE A C 1
ATOM 987 O O . PHE A 1 130 ? 51.553 25.622 -11.323 1.00 22.59 123 PHE A O 1
ATOM 995 N N . VAL A 1 131 ? 50.656 25.924 -9.278 1.00 21.69 124 VAL A N 1
ATOM 996 C CA . VAL A 1 131 ? 49.901 24.674 -9.287 1.00 21.15 124 VAL A CA 1
ATOM 997 C C . VAL A 1 131 ? 48.931 24.659 -10.476 1.00 22.39 124 VAL A C 1
ATOM 998 O O . VAL A 1 131 ? 48.857 23.681 -11.209 1.00 22.48 124 VAL A O 1
ATOM 1002 N N . VAL A 1 132 ? 48.218 25.768 -10.661 1.00 22.90 125 VAL A N 1
ATOM 1003 C CA . VAL A 1 132 ? 47.281 25.926 -11.771 1.00 24.48 125 VAL A CA 1
ATOM 1004 C C . VAL A 1 132 ? 47.965 25.796 -13.136 1.00 24.48 125 VAL A C 1
ATOM 1005 O O . VAL A 1 132 ? 47.513 25.026 -13.993 1.00 25.04 125 VAL A O 1
ATOM 1009 N N . GLU A 1 133 ? 49.064 26.516 -13.328 1.00 25.10 126 GLU A N 1
ATOM 1010 C CA . GLU A 1 133 ? 49.791 26.431 -14.591 1.00 25.61 126 GLU A CA 1
ATOM 1011 C C . GLU A 1 133 ? 50.246 25.005 -14.895 1.00 25.14 126 GLU A C 1
ATOM 1012 O O . GLU A 1 133 ? 50.056 24.513 -16.005 1.00 25.05 126 GLU A O 1
ATOM 1018 N N . ARG A 1 134 ? 50.792 24.312 -13.902 1.00 24.20 127 ARG A N 1
ATOM 1019 C CA . ARG A 1 134 ? 51.272 22.955 -14.137 1.00 24.29 127 ARG A CA 1
ATOM 1020 C C . ARG A 1 134 ? 50.158 21.922 -14.331 1.00 24.32 127 ARG A C 1
ATOM 1021 O O . ARG A 1 134 ? 50.271 21.029 -15.183 1.00 23.82 127 ARG A O 1
ATOM 1029 N N . LEU A 1 135 ? 49.081 22.046 -13.561 1.00 23.91 128 LEU A N 1
ATOM 1030 C CA . LEU A 1 135 ? 47.958 21.125 -13.700 1.00 24.24 128 LEU A CA 1
ATOM 1031 C C . LEU A 1 135 ? 47.236 21.314 -15.031 1.00 24.82 128 LEU A C 1
ATOM 1032 O O . LEU A 1 135 ? 46.775 20.340 -15.625 1.00 25.12 128 LEU A O 1
ATOM 1037 N N . GLU A 1 136 ? 47.135 22.557 -15.492 1.00 25.48 129 GLU A N 1
ATOM 1038 C CA . GLU A 1 136 ? 46.530 22.808 -16.800 1.00 26.45 129 GLU A CA 1
ATOM 1039 C C . GLU A 1 136 ? 47.378 22.223 -17.927 1.00 26.44 129 GLU A C 1
ATOM 1040 O O . GLU A 1 136 ? 46.833 21.670 -18.893 1.00 26.83 129 GLU A O 1
ATOM 1046 N N A LYS A 1 137 ? 48.699 22.325 -17.795 0.50 26.65 130 LYS A N 1
ATOM 1047 N N B LYS A 1 137 ? 48.698 22.339 -17.806 0.50 26.60 130 LYS A N 1
ATOM 1048 C CA A LYS A 1 137 ? 49.619 21.729 -18.767 0.50 26.60 130 LYS A CA 1
ATOM 1049 C CA B LYS A 1 137 ? 49.602 21.728 -18.779 0.50 26.43 130 LYS A CA 1
ATOM 1050 C C A LYS A 1 137 ? 49.502 20.204 -18.807 0.50 26.35 130 LYS A C 1
ATOM 1051 C C B LYS A 1 137 ? 49.405 20.210 -18.809 0.50 26.27 130 LYS A C 1
ATOM 1052 O O A LYS A 1 137 ? 49.497 19.606 -19.882 0.50 26.20 130 LYS A O 1
ATOM 1053 O O B LYS A 1 137 ? 49.237 19.622 -19.876 0.50 26.05 130 LYS A O 1
ATOM 1064 N N . LEU A 1 138 ? 49.394 19.585 -17.633 1.00 26.08 131 LEU A N 1
ATOM 1065 C CA . LEU A 1 138 ? 49.178 18.140 -17.524 1.00 25.85 131 LEU A CA 1
ATOM 1066 C C . LEU A 1 138 ? 47.816 17.712 -18.116 1.00 26.58 131 LEU A C 1
ATOM 1067 O O . LEU A 1 138 ? 47.726 16.726 -18.867 1.00 26.80 131 LEU A O 1
ATOM 1072 N N . ARG A 1 139 ? 46.771 18.477 -17.803 1.00 26.66 132 ARG A N 1
ATOM 1073 C CA . ARG A 1 139 ? 45.427 18.213 -18.313 1.00 26.74 132 ARG A CA 1
ATOM 1074 C C . ARG A 1 139 ? 45.401 18.243 -19.841 1.00 26.62 132 ARG A C 1
ATOM 1075 O O . ARG A 1 139 ? 44.877 17.324 -20.478 1.00 27.05 132 ARG A O 1
ATOM 1077 N N . ALA A 1 140 ? 45.986 19.291 -20.413 1.00 26.27 133 ALA A N 1
ATOM 1078 C CA . ALA A 1 140 ? 46.043 19.467 -21.869 1.00 26.45 133 ALA A CA 1
ATOM 1079 C C . ALA A 1 140 ? 46.747 18.287 -22.538 1.00 26.48 133 ALA A C 1
ATOM 1080 O O . ALA A 1 140 ? 46.380 17.874 -23.648 1.00 26.43 133 ALA A O 1
ATOM 1082 N N . ASN A 1 141 ? 47.738 17.731 -21.849 1.00 26.24 134 ASN A N 1
ATOM 1083 C CA . ASN A 1 141 ? 48.522 16.604 -22.349 1.00 26.21 134 ASN A CA 1
ATOM 1084 C C . ASN A 1 141 ? 47.967 15.221 -22.001 1.00 25.66 134 ASN A C 1
ATOM 1085 O O . ASN A 1 141 ? 48.574 14.199 -22.334 1.00 25.97 134 ASN A O 1
ATOM 1090 N N . GLY A 1 142 ? 46.823 15.185 -21.322 1.00 25.56 135 GLY A N 1
ATOM 1091 C CA . GLY A 1 142 ? 46.238 13.930 -20.857 1.00 25.47 135 GLY A CA 1
ATOM 1092 C C . GLY A 1 142 ? 47.015 13.277 -19.727 1.00 25.31 135 GLY A C 1
ATOM 1093 O O . GLY A 1 142 ? 46.838 12.091 -19.441 1.00 25.36 135 GLY A O 1
ATOM 1094 N N . GLY A 1 143 ? 47.869 14.062 -19.074 1.00 25.11 136 GLY A N 1
ATOM 1095 C CA . GLY A 1 143 ? 48.678 13.566 -17.960 1.00 24.89 136 GLY A CA 1
ATOM 1096 C C . GLY A 1 143 ? 50.157 13.797 -18.191 1.00 24.86 136 GLY A C 1
ATOM 1097 O O . GLY A 1 143 ? 50.552 14.608 -19.026 1.00 24.72 136 GLY A O 1
ATOM 1098 N N . GLY A 1 144 ? 50.982 13.087 -17.434 1.00 24.69 137 GLY A N 1
ATOM 1099 C CA . GLY A 1 144 ? 52.436 13.245 -17.517 1.00 25.07 137 GLY A CA 1
ATOM 1100 C C . GLY A 1 144 ? 53.010 12.944 -16.152 1.00 25.46 137 GLY A C 1
ATOM 1101 O O . GLY A 1 144 ? 52.304 12.427 -15.293 1.00 25.99 137 GLY A O 1
ATOM 1102 N N . ASP A 1 145 ? 54.276 13.267 -15.934 1.00 26.10 138 ASP A N 1
ATOM 1103 C CA . ASP A 1 145 ? 54.852 13.001 -14.622 1.00 26.06 138 ASP A CA 1
ATOM 1104 C C . ASP A 1 145 ? 54.655 14.201 -13.715 1.00 25.52 138 ASP A C 1
ATOM 1105 O O . ASP A 1 145 ? 55.368 15.204 -13.806 1.00 24.77 138 ASP A O 1
ATOM 1110 N N . ILE A 1 146 ? 53.674 14.053 -12.842 1.00 24.87 139 ILE A N 1
ATOM 1111 C CA . ILE A 1 146 ? 53.289 15.095 -11.905 1.00 23.99 139 ILE A CA 1
ATOM 1112 C C . ILE A 1 146 ? 54.393 15.428 -10.890 1.00 23.73 139 ILE A C 1
ATOM 1113 O O . ILE A 1 146 ? 54.426 16.541 -10.359 1.00 23.60 139 ILE A O 1
ATOM 1118 N N . VAL A 1 147 ? 55.307 14.488 -10.645 1.00 22.75 140 VAL A N 1
ATOM 1119 C CA . VAL A 1 147 ? 56.434 14.796 -9.769 1.00 22.12 140 VAL A CA 1
ATOM 1120 C C . VAL A 1 147 ? 57.379 15.807 -10.426 1.00 22.56 140 VAL A C 1
ATOM 1121 O O . VAL A 1 147 ? 57.586 16.891 -9.875 1.00 21.84 140 VAL A O 1
ATOM 1125 N N . THR A 1 148 ? 57.936 15.475 -11.598 1.00 22.79 141 THR A N 1
ATOM 1126 C CA A THR A 1 148 ? 58.869 16.372 -12.286 0.50 23.49 141 THR A CA 1
ATOM 1127 C CA B THR A 1 148 ? 58.862 16.371 -12.290 0.50 23.44 141 THR A CA 1
ATOM 1128 C C . THR A 1 148 ? 58.214 17.709 -12.636 1.00 23.25 141 THR A C 1
ATOM 1129 O O . THR A 1 148 ? 58.857 18.754 -12.543 1.00 24.35 141 THR A O 1
ATOM 1136 N N . GLU A 1 149 ? 56.940 17.661 -13.025 1.00 23.75 142 GLU A N 1
ATOM 1137 C CA . GLU A 1 149 ? 56.232 18.848 -13.500 1.00 24.47 142 GLU A CA 1
ATOM 1138 C C . GLU A 1 149 ? 55.758 19.777 -12.383 1.00 23.51 142 GLU A C 1
ATOM 1139 O O . GLU A 1 149 ? 55.715 20.997 -12.562 1.00 24.96 142 GLU A O 1
ATOM 1145 N N . LEU A 1 150 ? 55.419 19.208 -11.229 1.00 21.87 143 LEU A N 1
ATOM 1146 C CA . LEU A 1 150 ? 54.789 19.988 -10.171 1.00 19.92 143 LEU A CA 1
ATOM 1147 C C . LEU A 1 150 ? 55.345 19.701 -8.765 1.00 18.66 143 LEU A C 1
ATOM 1148 O O . LEU A 1 150 ? 55.779 20.622 -8.055 1.00 17.46 143 LEU A O 1
ATOM 1153 N N . PHE A 1 151 ? 55.329 18.438 -8.344 1.00 18.05 144 PHE A N 1
ATOM 1154 C CA . PHE A 1 151 ? 55.559 18.144 -6.923 1.00 17.88 144 PHE A CA 1
ATOM 1155 C C . PHE A 1 151 ? 57.012 18.328 -6.507 1.00 18.27 144 PHE A C 1
ATOM 1156 O O . PHE A 1 151 ? 57.302 18.500 -5.326 1.00 17.09 144 PHE A O 1
ATOM 1164 N N . LYS A 1 152 ? 57.914 18.323 -7.484 1.00 19.19 145 LYS A N 1
ATOM 1165 C CA . LYS A 1 152 ? 59.320 18.623 -7.253 1.00 20.59 145 LYS A CA 1
ATOM 1166 C C . LYS A 1 152 ? 59.611 20.139 -7.248 1.00 19.91 145 LYS A C 1
ATOM 1167 O O . LYS A 1 152 ? 60.102 20.678 -6.253 1.00 19.28 145 LYS A O 1
ATOM 1173 N N . PRO A 1 153 ? 59.318 20.846 -8.355 1.00 19.57 146 PRO A N 1
ATOM 1174 C CA . PRO A 1 153 ? 59.609 22.286 -8.328 1.00 19.02 146 PRO A CA 1
ATOM 1175 C C . PRO A 1 153 ? 58.830 23.129 -7.299 1.00 18.59 146 PRO A C 1
ATOM 1176 O O . PRO A 1 153 ? 59.374 24.111 -6.792 1.00 18.79 146 PRO A O 1
ATOM 1180 N N . LEU A 1 154 ? 57.580 22.763 -7.001 1.00 16.92 147 LEU A N 1
ATOM 1181 C CA . LEU A 1 154 ? 56.754 23.587 -6.108 1.00 16.18 147 LEU A CA 1
ATOM 1182 C C . LEU A 1 154 ? 57.404 23.848 -4.741 1.00 15.44 147 LEU A C 1
ATOM 1183 O O . LEU A 1 154 ? 57.578 25.017 -4.351 1.00 15.66 147 LEU A O 1
ATOM 1188 N N . PRO A 1 155 ? 57.749 22.777 -3.984 1.00 14.49 148 PRO A N 1
ATOM 1189 C CA . PRO A 1 155 ? 58.334 23.066 -2.673 1.00 14.13 148 PRO A CA 1
ATOM 1190 C C . PRO A 1 155 ? 59.637 23.858 -2.709 1.00 14.04 148 PRO A C 1
ATOM 1191 O O . PRO A 1 155 ? 59.942 24.539 -1.752 1.00 14.61 148 PRO A O 1
ATOM 1195 N N . SER A 1 156 ? 60.375 23.816 -3.813 1.00 14.71 149 SER A N 1
ATOM 1196 C CA . SER A 1 156 ? 61.613 24.559 -3.886 1.00 15.47 149 SER A CA 1
ATOM 1197 C C . SER A 1 156 ? 61.331 26.056 -3.899 1.00 15.79 149 SER A C 1
ATOM 1198 O O . SER A 1 156 ? 62.076 26.830 -3.287 1.00 15.99 149 SER A O 1
ATOM 1201 N N . MET A 1 157 ? 60.259 26.447 -4.593 1.00 16.48 150 MET A N 1
ATOM 1202 C CA . MET A 1 157 ? 59.820 27.841 -4.645 1.00 18.80 150 MET A CA 1
ATOM 1203 C C . MET A 1 157 ? 59.425 28.330 -3.252 1.00 16.49 150 MET A C 1
ATOM 1204 O O . MET A 1 157 ? 59.710 29.471 -2.863 1.00 16.66 150 MET A O 1
ATOM 1209 N N . VAL A 1 158 ? 58.760 27.462 -2.498 1.00 15.09 151 VAL A N 1
ATOM 1210 C CA . VAL A 1 158 ? 58.324 27.849 -1.170 1.00 14.01 151 VAL A CA 1
ATOM 1211 C C . VAL A 1 158 ? 59.519 27.999 -0.224 1.00 13.66 151 VAL A C 1
ATOM 1212 O O . VAL A 1 158 ? 59.583 28.967 0.547 1.00 14.15 151 VAL A O 1
ATOM 1216 N N . VAL A 1 159 ? 60.489 27.075 -0.295 1.00 12.87 152 VAL A N 1
ATOM 1217 C CA . VAL A 1 159 ? 61.702 27.244 0.509 1.00 13.31 152 VAL A CA 1
ATOM 1218 C C . VAL A 1 159 ? 62.431 28.545 0.125 1.00 13.50 152 VAL A C 1
ATOM 1219 O O . VAL A 1 159 ? 62.890 29.294 0.993 1.00 14.06 152 VAL A O 1
ATOM 1223 N N . ALA A 1 160 ? 62.503 28.824 -1.177 1.00 14.24 153 ALA A N 1
ATOM 1224 C CA . ALA A 1 160 ? 63.125 30.075 -1.651 1.00 14.72 153 ALA A CA 1
ATOM 1225 C C . ALA A 1 160 ? 62.453 31.306 -1.016 1.00 15.13 153 ALA A C 1
ATOM 1226 O O . ALA A 1 160 ? 63.128 32.222 -0.518 1.00 15.39 153 ALA A O 1
ATOM 1228 N N . HIS A 1 161 ? 61.125 31.309 -1.014 1.00 15.12 154 HIS A N 1
ATOM 1229 C CA . HIS A 1 161 ? 60.368 32.355 -0.333 1.00 14.78 154 HIS A CA 1
ATOM 1230 C C . HIS A 1 161 ? 60.760 32.526 1.133 1.00 14.49 154 HIS A C 1
ATOM 1231 O O . HIS A 1 161 ? 60.960 33.651 1.615 1.00 14.79 154 HIS A O 1
ATOM 1238 N N . TYR A 1 162 ? 60.818 31.407 1.861 1.00 13.74 155 TYR A N 1
ATOM 1239 C CA . TYR A 1 162 ? 61.162 31.458 3.284 1.00 14.01 155 TYR A CA 1
ATOM 1240 C C . TYR A 1 162 ? 62.607 31.911 3.550 1.00 15.05 155 TYR A C 1
ATOM 1241 O O . TYR A 1 162 ? 62.937 32.366 4.668 1.00 16.17 155 TYR A O 1
ATOM 1250 N N . LEU A 1 163 ? 63.458 31.784 2.533 1.00 15.04 156 LEU A N 1
ATOM 1251 C CA . LEU A 1 163 ? 64.870 32.208 2.649 1.00 15.18 156 LEU A CA 1
ATOM 1252 C C . LEU A 1 163 ? 65.085 33.622 2.093 1.00 15.95 156 LEU A C 1
ATOM 1253 O O . LEU A 1 163 ? 66.211 34.136 2.069 1.00 16.85 156 LEU A O 1
ATOM 1258 N N . GLY A 1 164 ? 63.997 34.241 1.634 1.00 16.51 157 GLY A N 1
ATOM 1259 C CA . GLY A 1 164 ? 64.054 35.600 1.081 1.00 17.48 157 GLY A CA 1
ATOM 1260 C C . GLY A 1 164 ? 64.826 35.664 -0.221 1.00 17.40 157 GLY A C 1
ATOM 1261 O O . GLY A 1 164 ? 65.429 36.688 -0.536 1.00 18.86 157 GLY A O 1
ATOM 1262 N N . VAL A 1 165 ? 64.825 34.573 -0.975 1.00 17.73 158 VAL A N 1
ATOM 1263 C CA . VAL A 1 165 ? 65.439 34.561 -2.287 1.00 18.58 158 VAL A CA 1
ATOM 1264 C C . VAL A 1 165 ? 64.530 35.329 -3.241 1.00 20.23 158 VAL A C 1
ATOM 1265 O O . VAL A 1 165 ? 63.351 34.985 -3.368 1.00 20.12 158 VAL A O 1
ATOM 1269 N N . PRO A 1 166 ? 65.057 36.387 -3.891 1.00 21.67 159 PRO A N 1
ATOM 1270 C CA . PRO A 1 166 ? 64.253 37.104 -4.891 1.00 23.04 159 PRO A CA 1
ATOM 1271 C C . PRO A 1 166 ? 63.719 36.157 -5.972 1.00 24.01 159 PRO A C 1
ATOM 1272 O O . PRO A 1 166 ? 64.430 35.259 -6.418 1.00 23.85 159 PRO A O 1
ATOM 1276 N N . GLU A 1 167 ? 62.479 36.385 -6.393 1.00 25.52 160 GLU A N 1
ATOM 1277 C CA A GLU A 1 167 ? 61.796 35.554 -7.371 0.50 26.19 160 GLU A CA 1
ATOM 1278 C CA B GLU A 1 167 ? 61.818 35.510 -7.358 0.50 26.47 160 GLU A CA 1
ATOM 1279 C C . GLU A 1 167 ? 62.615 35.355 -8.649 1.00 27.00 160 GLU A C 1
ATOM 1280 O O . GLU A 1 167 ? 62.567 34.297 -9.278 1.00 26.84 160 GLU A O 1
ATOM 1291 N N . GLU A 1 168 ? 63.358 36.396 -9.027 1.00 27.61 161 GLU A N 1
ATOM 1292 C CA . GLU A 1 168 ? 64.187 36.353 -10.228 1.00 29.42 161 GLU A CA 1
ATOM 1293 C C . GLU A 1 168 ? 65.285 35.294 -10.138 1.00 28.13 161 GLU A C 1
ATOM 1294 O O . GLU A 1 168 ? 65.792 34.833 -11.159 1.00 28.58 161 GLU A O 1
ATOM 1300 N N . ASP A 1 169 ? 65.640 34.911 -8.908 1.00 27.33 162 ASP A N 1
ATOM 1301 C CA . ASP A 1 169 ? 66.712 33.943 -8.659 1.00 26.67 162 ASP A CA 1
ATOM 1302 C C . ASP A 1 169 ? 66.198 32.521 -8.398 1.00 25.75 162 ASP A C 1
ATOM 1303 O O . ASP A 1 169 ? 66.992 31.613 -8.166 1.00 25.27 162 ASP A O 1
ATOM 1308 N N . TRP A 1 170 ? 64.881 32.328 -8.464 1.00 25.21 163 TRP A N 1
ATOM 1309 C CA . TRP A 1 170 ? 64.283 31.030 -8.120 1.00 24.55 163 TRP A CA 1
ATOM 1310 C C . TRP A 1 170 ? 64.744 29.869 -9.006 1.00 25.05 163 TRP A C 1
ATOM 1311 O O . TRP A 1 170 ? 64.965 28.768 -8.510 1.00 24.79 163 TRP A O 1
ATOM 1322 N N . THR A 1 171 ? 64.928 30.127 -10.301 1.00 26.07 164 THR A N 1
ATOM 1323 C CA . THR A 1 171 ? 65.363 29.085 -11.238 1.00 26.92 164 THR A CA 1
ATOM 1324 C C . THR A 1 171 ? 66.789 28.607 -10.934 1.00 26.80 164 THR A C 1
ATOM 1325 O O . THR A 1 171 ? 67.048 27.400 -10.850 1.00 26.94 164 THR A O 1
ATOM 1329 N N . GLN A 1 172 ? 67.698 29.556 -10.723 1.00 26.97 165 GLN A N 1
ATOM 1330 C CA . GLN A 1 172 ? 69.066 29.243 -10.324 1.00 27.66 165 GLN A CA 1
ATOM 1331 C C . GLN A 1 172 ? 69.089 28.479 -8.996 1.00 26.01 165 GLN A C 1
ATOM 1332 O O . GLN A 1 172 ? 69.755 27.454 -8.862 1.00 25.68 165 GLN A O 1
ATOM 1338 N N . PHE A 1 173 ? 68.338 28.988 -8.022 1.00 24.68 166 PHE A N 1
ATOM 1339 C CA . PHE A 1 173 ? 68.258 28.362 -6.706 1.00 23.35 166 PHE A CA 1
ATOM 1340 C C . PHE A 1 173 ? 67.702 26.940 -6.771 1.00 22.99 166 PHE A C 1
ATOM 1341 O O . PHE A 1 173 ? 68.143 26.069 -6.017 1.00 22.48 166 PHE A O 1
ATOM 1349 N N . ASP A 1 174 ? 66.757 26.697 -7.678 1.00 23.02 167 ASP A N 1
ATOM 1350 C CA . ASP A 1 174 ? 66.200 25.352 -7.834 1.00 23.59 167 ASP A CA 1
ATOM 1351 C C . ASP A 1 174 ? 67.231 24.348 -8.375 1.00 22.59 167 ASP A C 1
ATOM 1352 O O . ASP A 1 174 ? 67.228 23.169 -8.010 1.00 22.71 167 ASP A O 1
ATOM 1357 N N . GLY A 1 175 ? 68.108 24.825 -9.258 1.00 22.06 168 GLY A N 1
ATOM 1358 C CA . GLY A 1 175 ? 69.199 24.001 -9.757 1.00 22.29 168 GLY A CA 1
ATOM 1359 C C . GLY A 1 175 ? 70.052 23.461 -8.629 1.00 21.61 168 GLY A C 1
ATOM 1360 O O . GLY A 1 175 ? 70.316 22.266 -8.551 1.00 21.37 168 GLY A O 1
ATOM 1361 N N . TRP A 1 176 ? 70.476 24.344 -7.724 1.00 21.33 169 TRP A N 1
ATOM 1362 C CA . TRP A 1 176 ? 71.266 23.906 -6.572 1.00 21.25 169 TRP A CA 1
ATOM 1363 C C . TRP A 1 176 ? 70.482 22.975 -5.657 1.00 21.03 169 TRP A C 1
ATOM 1364 O O . TRP A 1 176 ? 70.996 21.968 -5.184 1.00 20.14 169 TRP A O 1
ATOM 1375 N N . THR A 1 177 ? 69.238 23.355 -5.387 1.00 20.07 170 THR A N 1
ATOM 1376 C CA . THR A 1 177 ? 68.346 22.557 -4.560 1.00 19.87 170 THR A CA 1
ATOM 1377 C C . THR A 1 177 ? 68.263 21.119 -5.046 1.00 20.09 170 THR A C 1
ATOM 1378 O O . THR A 1 177 ? 68.413 20.187 -4.257 1.00 19.83 170 THR A O 1
ATOM 1382 N N . GLN A 1 178 ? 68.059 20.935 -6.347 1.00 20.46 171 GLN A N 1
ATOM 1383 C CA . GLN A 1 178 ? 67.838 19.588 -6.830 1.00 20.96 171 GLN A CA 1
ATOM 1384 C C . GLN A 1 178 ? 69.078 18.708 -6.678 1.00 20.83 171 GLN A C 1
ATOM 1385 O O . GLN A 1 178 ? 68.972 17.530 -6.342 1.00 20.66 171 GLN A O 1
ATOM 1391 N N . ALA A 1 179 ? 70.253 19.291 -6.915 1.00 21.40 172 ALA A N 1
ATOM 1392 C CA . ALA A 1 179 ? 71.506 18.576 -6.691 1.00 21.81 172 ALA A CA 1
ATOM 1393 C C . ALA A 1 179 ? 71.672 18.192 -5.224 1.00 22.05 172 ALA A C 1
ATOM 1394 O O . ALA A 1 179 ? 72.090 17.087 -4.893 1.00 22.83 172 ALA A O 1
ATOM 1396 N N . ILE A 1 180 ? 71.327 19.105 -4.321 1.00 21.57 173 ILE A N 1
ATOM 1397 C CA . ILE A 1 180 ? 71.518 18.828 -2.912 1.00 21.98 173 ILE A CA 1
ATOM 1398 C C . ILE A 1 180 ? 70.522 17.791 -2.400 1.00 22.41 173 ILE A C 1
ATOM 1399 O O . ILE A 1 180 ? 70.886 16.900 -1.632 1.00 22.59 173 ILE A O 1
ATOM 1404 N N . VAL A 1 181 ? 69.272 17.911 -2.838 1.00 21.86 174 VAL A N 1
ATOM 1405 C CA . VAL A 1 181 ? 68.225 16.957 -2.465 1.00 22.35 174 VAL A CA 1
ATOM 1406 C C . VAL A 1 181 ? 68.585 15.538 -2.926 1.00 23.22 174 VAL A C 1
ATOM 1407 O O . VAL A 1 181 ? 68.441 14.584 -2.162 1.00 23.29 174 VAL A O 1
ATOM 1411 N N . ALA A 1 182 ? 69.077 15.411 -4.158 1.00 24.46 175 ALA A N 1
ATOM 1412 C CA . ALA A 1 182 ? 69.491 14.105 -4.687 1.00 26.38 175 ALA A CA 1
ATOM 1413 C C . ALA A 1 182 ? 70.662 13.533 -3.885 1.00 27.72 175 ALA A C 1
ATOM 1414 O O . ALA A 1 182 ? 70.621 12.378 -3.470 1.00 28.57 175 ALA A O 1
ATOM 1416 N N . ALA A 1 183 ? 71.683 14.355 -3.646 1.00 28.81 176 ALA A N 1
ATOM 1417 C CA . ALA A 1 183 ? 72.857 13.933 -2.865 1.00 30.28 176 ALA A CA 1
ATOM 1418 C C . ALA A 1 183 ? 72.533 13.588 -1.408 1.00 31.54 176 ALA A C 1
ATOM 1419 O O . ALA A 1 183 ? 73.136 12.679 -0.834 1.00 31.96 176 ALA A O 1
ATOM 1421 N N . ASN A 1 184 ? 71.593 14.327 -0.816 1.00 32.72 177 ASN A N 1
ATOM 1422 C CA . ASN A 1 184 ? 71.185 14.134 0.578 1.00 34.05 177 ASN A CA 1
ATOM 1423 C C . ASN A 1 184 ? 70.323 12.878 0.766 1.00 34.85 177 ASN A C 1
ATOM 1424 O O . ASN A 1 184 ? 70.254 12.320 1.866 1.00 35.01 177 ASN A O 1
ATOM 1429 N N . ALA A 1 185 ? 69.674 12.441 -0.312 1.00 36.08 178 ALA A N 1
ATOM 1430 C CA . ALA A 1 185 ? 68.679 11.372 -0.244 1.00 37.51 178 ALA A CA 1
ATOM 1431 C C . ALA A 1 185 ? 69.287 9.988 -0.100 1.00 38.51 178 ALA A C 1
ATOM 1432 O O . ALA A 1 185 ? 68.993 9.286 0.865 1.00 38.90 178 ALA A O 1
ATOM 1434 N N . VAL A 1 186 ? 70.135 9.620 -1.062 1.00 39.64 179 VAL A N 1
ATOM 1435 C CA . VAL A 1 186 ? 70.702 8.269 -1.202 1.00 40.34 179 VAL A CA 1
ATOM 1436 C C . VAL A 1 186 ? 69.714 7.314 -1.869 1.00 40.64 179 VAL A C 1
ATOM 1437 O O . VAL A 1 186 ? 68.955 7.713 -2.757 1.00 41.19 179 VAL A O 1
ATOM 1439 N N . GLY A 1 192 ? 78.124 14.887 -2.918 1.00 31.07 185 GLY A N 1
ATOM 1440 C CA . GLY A 1 192 ? 77.706 14.679 -4.308 1.00 30.74 185 GLY A CA 1
ATOM 1441 C C . GLY A 1 192 ? 77.061 15.906 -4.927 1.00 30.13 185 GLY A C 1
ATOM 1442 O O . GLY A 1 192 ? 76.408 15.827 -5.975 1.00 30.89 185 GLY A O 1
ATOM 1443 N N . ALA A 1 193 ? 77.250 17.047 -4.272 1.00 29.08 186 ALA A N 1
ATOM 1444 C CA . ALA A 1 193 ? 76.717 18.310 -4.760 1.00 27.48 186 ALA A CA 1
ATOM 1445 C C . ALA A 1 193 ? 77.695 19.464 -4.538 1.00 26.95 186 ALA A C 1
ATOM 1446 O O . ALA A 1 193 ? 77.286 20.567 -4.170 1.00 26.17 186 ALA A O 1
ATOM 1448 N N . LEU A 1 194 ? 78.984 19.231 -4.794 1.00 25.93 187 LEU A N 1
ATOM 1449 C CA . LEU A 1 194 ? 80.006 20.236 -4.485 1.00 26.00 187 LEU A CA 1
ATOM 1450 C C . LEU A 1 194 ? 79.755 21.581 -5.153 1.00 25.49 187 LEU A C 1
ATOM 1451 O O . LEU A 1 194 ? 79.844 22.626 -4.496 1.00 25.82 187 LEU A O 1
ATOM 1456 N N . ASP A 1 195 ? 79.440 21.567 -6.446 1.00 24.83 188 ASP A N 1
ATOM 1457 C CA A ASP A 1 195 ? 79.195 22.810 -7.158 0.50 24.78 188 ASP A CA 1
ATOM 1458 C CA B ASP A 1 195 ? 79.170 22.793 -7.193 0.50 24.86 188 ASP A CA 1
ATOM 1459 C C . ASP A 1 195 ? 77.960 23.514 -6.623 1.00 24.39 188 ASP A C 1
ATOM 1460 O O . ASP A 1 195 ? 77.980 24.727 -6.432 1.00 24.12 188 ASP A O 1
ATOM 1469 N N . ALA A 1 196 ? 76.906 22.750 -6.356 1.00 23.77 189 ALA A N 1
ATOM 1470 C CA . ALA A 1 196 ? 75.690 23.305 -5.785 1.00 23.83 189 ALA A CA 1
ATOM 1471 C C . ALA A 1 196 ? 75.906 23.817 -4.362 1.00 24.09 189 ALA A C 1
ATOM 1472 O O . ALA A 1 196 ? 75.488 24.930 -4.046 1.00 22.57 189 ALA A O 1
ATOM 1474 N N . VAL A 1 197 ? 76.538 23.014 -3.498 1.00 24.99 190 VAL A N 1
ATOM 1475 C CA . VAL A 1 197 ? 76.685 23.398 -2.082 1.00 26.42 190 VAL A CA 1
ATOM 1476 C C . VAL A 1 197 ? 77.597 24.625 -1.985 1.00 26.45 190 VAL A C 1
ATOM 1477 O O . VAL A 1 197 ? 77.371 25.525 -1.155 1.00 27.00 190 VAL A O 1
ATOM 1481 N N . GLY A 1 198 ? 78.616 24.670 -2.846 1.00 26.66 191 GLY A N 1
ATOM 1482 C CA . GLY A 1 198 ? 79.485 25.833 -2.982 1.00 25.99 191 GLY A CA 1
ATOM 1483 C C . GLY A 1 198 ? 78.814 27.070 -3.551 1.00 25.70 191 GLY A C 1
ATOM 1484 O O . GLY A 1 198 ? 78.949 28.160 -2.984 1.00 25.93 191 GLY A O 1
ATOM 1485 N N . SER A 1 199 ? 78.075 26.917 -4.652 1.00 24.68 192 SER A N 1
ATOM 1486 C CA . SER A 1 199 ? 77.383 28.029 -5.294 1.00 24.17 192 SER A CA 1
ATOM 1487 C C . SER A 1 199 ? 76.324 28.619 -4.356 1.00 23.17 192 SER A C 1
ATOM 1488 O O . SER A 1 199 ? 76.139 29.835 -4.290 1.00 23.35 192 SER A O 1
ATOM 1491 N N . MET A 1 200 ? 75.622 27.741 -3.642 1.00 22.52 193 MET A N 1
ATOM 1492 C CA . MET A 1 200 ? 74.561 28.181 -2.742 1.00 22.30 193 MET A CA 1
ATOM 1493 C C . MET A 1 200 ? 75.152 28.919 -1.549 1.00 21.93 193 MET A C 1
ATOM 1494 O O . MET A 1 200 ? 74.705 30.020 -1.208 1.00 21.37 193 MET A O 1
ATOM 1499 N N . MET A 1 201 ? 76.175 28.340 -0.926 1.00 22.45 194 MET A N 1
ATOM 1500 C CA . MET A 1 201 ? 76.745 28.969 0.243 1.00 22.42 194 MET A CA 1
ATOM 1501 C C . MET A 1 201 ? 77.378 30.291 -0.154 1.00 22.78 194 MET A C 1
ATOM 1502 O O . MET A 1 201 ? 77.309 31.254 0.606 1.00 23.29 194 MET A O 1
ATOM 1507 N N . ALA A 1 202 ? 77.932 30.339 -1.362 1.00 23.61 195 ALA A N 1
ATOM 1508 C CA . ALA A 1 202 ? 78.409 31.572 -1.978 1.00 22.90 195 ALA A CA 1
ATOM 1509 C C . ALA A 1 202 ? 77.317 32.632 -2.234 1.00 23.09 195 ALA A C 1
ATOM 1510 O O . ALA A 1 202 ? 77.477 33.804 -1.869 1.00 23.72 195 ALA A O 1
ATOM 1512 N N . TYR A 1 203 ? 76.206 32.207 -2.842 1.00 21.92 196 TYR A N 1
ATOM 1513 C CA . TYR A 1 203 ? 75.058 33.071 -3.121 1.00 20.78 196 TYR A CA 1
ATOM 1514 C C . TYR A 1 203 ? 74.493 33.674 -1.841 1.00 19.63 196 TYR A C 1
ATOM 1515 O O . TYR A 1 203 ? 74.170 34.871 -1.781 1.00 19.64 196 TYR A O 1
ATOM 1524 N N . PHE A 1 204 ? 74.314 32.822 -0.837 1.00 18.69 197 PHE A N 1
ATOM 1525 C CA . PHE A 1 204 ? 73.772 33.295 0.422 1.00 18.10 197 PHE A CA 1
ATOM 1526 C C . PHE A 1 204 ? 74.691 34.235 1.184 1.00 18.25 197 PHE A C 1
ATOM 1527 O O . PHE A 1 204 ? 74.219 35.074 1.931 1.00 18.21 197 PHE A O 1
ATOM 1535 N N A THR A 1 205 ? 75.999 34.103 0.986 0.50 18.16 198 THR A N 1
ATOM 1536 N N B THR A 1 205 ? 76.002 34.132 0.993 0.50 18.75 198 THR A N 1
ATOM 1537 C CA A THR A 1 205 ? 76.929 35.050 1.582 0.50 18.14 198 THR A CA 1
ATOM 1538 C CA B THR A 1 205 ? 76.888 35.097 1.645 0.50 19.28 198 THR A CA 1
ATOM 1539 C C A THR A 1 205 ? 76.581 36.458 1.096 0.50 18.73 198 THR A C 1
ATOM 1540 C C B THR A 1 205 ? 76.634 36.501 1.092 0.50 19.46 198 THR A C 1
ATOM 1541 O O A THR A 1 205 ? 76.444 37.375 1.908 0.50 19.03 198 THR A O 1
ATOM 1542 O O B THR A 1 205 ? 76.638 37.472 1.851 0.50 20.00 198 THR A O 1
ATOM 1549 N N . GLY A 1 206 ? 76.370 36.603 -0.210 1.00 19.16 199 GLY A N 1
ATOM 1550 C CA . GLY A 1 206 ? 75.947 37.878 -0.809 1.00 19.08 199 GLY A CA 1
ATOM 1551 C C . GLY A 1 206 ? 74.566 38.356 -0.367 1.00 18.81 199 GLY A C 1
ATOM 1552 O O . GLY A 1 206 ? 74.347 39.545 -0.123 1.00 19.37 199 GLY A O 1
ATOM 1553 N N . LEU A 1 207 ? 73.616 37.428 -0.277 1.00 18.15 200 LEU A N 1
ATOM 1554 C CA . LEU A 1 207 ? 72.269 37.787 0.164 1.00 17.68 200 LEU A CA 1
ATOM 1555 C C . LEU A 1 207 ? 72.259 38.235 1.624 1.00 17.63 200 LEU A C 1
ATOM 1556 O O . LEU A 1 207 ? 71.584 39.200 1.962 1.00 17.52 200 LEU A O 1
ATOM 1561 N N . ILE A 1 208 ? 72.999 37.544 2.484 1.00 17.23 201 ILE A N 1
ATOM 1562 C CA . ILE A 1 208 ? 73.094 37.945 3.885 1.00 18.24 201 ILE A CA 1
ATOM 1563 C C . ILE A 1 208 ? 73.626 39.368 3.981 1.00 19.07 201 ILE A C 1
ATOM 1564 O O . ILE A 1 208 ? 73.077 40.203 4.710 1.00 19.71 201 ILE A O 1
ATOM 1569 N N . GLU A 1 209 ? 74.680 39.647 3.219 1.00 19.84 202 GLU A N 1
ATOM 1570 C CA . GLU A 1 209 ? 75.283 40.976 3.183 1.00 20.93 202 GLU A CA 1
ATOM 1571 C C . GLU A 1 209 ? 74.238 42.015 2.775 1.00 20.75 202 GLU A C 1
ATOM 1572 O O . GLU A 1 209 ? 74.103 43.050 3.429 1.00 21.45 202 GLU A O 1
ATOM 1578 N N . ARG A 1 210 ? 73.489 41.731 1.713 1.00 20.47 203 ARG A N 1
ATOM 1579 C CA . ARG A 1 210 ? 72.425 42.629 1.264 1.00 21.89 203 ARG A CA 1
ATOM 1580 C C . ARG A 1 210 ? 71.360 42.846 2.339 1.00 20.91 203 ARG A C 1
ATOM 1581 O O . ARG A 1 210 ? 70.860 43.964 2.501 1.00 20.76 203 ARG A O 1
ATOM 1589 N N . ARG A 1 211 ? 71.001 41.789 3.075 1.00 20.24 204 ARG A N 1
ATOM 1590 C CA . ARG A 1 211 ? 69.959 41.916 4.115 1.00 20.17 204 ARG A CA 1
ATOM 1591 C C . ARG A 1 211 ? 70.361 42.791 5.298 1.00 20.37 204 ARG A C 1
ATOM 1592 O O . ARG A 1 211 ? 69.512 43.185 6.095 1.00 20.56 204 ARG A O 1
ATOM 1600 N N . ARG A 1 212 ? 71.652 43.099 5.412 1.00 20.22 205 ARG A N 1
ATOM 1601 C CA . ARG A 1 212 ? 72.134 43.987 6.465 1.00 21.23 205 ARG A CA 1
ATOM 1602 C C . ARG A 1 212 ? 71.534 45.369 6.309 1.00 22.26 205 ARG A C 1
ATOM 1603 O O . ARG A 1 212 ? 71.292 46.060 7.303 1.00 23.47 205 ARG A O 1
ATOM 1611 N N . THR A 1 213 ? 71.289 45.765 5.064 1.00 22.50 206 THR A N 1
ATOM 1612 C CA . THR A 1 213 ? 70.772 47.100 4.788 1.00 23.74 206 THR A CA 1
ATOM 1613 C C . THR A 1 213 ? 69.387 47.106 4.145 1.00 24.39 206 THR A C 1
ATOM 1614 O O . THR A 1 213 ? 68.696 48.127 4.167 1.00 24.54 206 THR A O 1
ATOM 1618 N N . GLU A 1 214 ? 68.975 45.968 3.586 1.00 24.73 207 GLU A N 1
ATOM 1619 C CA . GLU A 1 214 ? 67.665 45.839 2.950 1.00 25.66 207 GLU A CA 1
ATOM 1620 C C . GLU A 1 214 ? 66.881 44.660 3.534 1.00 26.03 207 GLU A C 1
ATOM 1621 O O . GLU A 1 214 ? 66.593 43.703 2.807 1.00 25.91 207 GLU A O 1
ATOM 1627 N N . PRO A 1 215 ? 66.552 44.711 4.843 1.00 26.57 208 PRO A N 1
ATOM 1628 C CA . PRO A 1 215 ? 65.897 43.553 5.448 1.00 26.72 208 PRO A CA 1
ATOM 1629 C C . PRO A 1 215 ? 64.446 43.420 5.035 1.00 26.61 208 PRO A C 1
ATOM 1630 O O . PRO A 1 215 ? 63.718 44.425 4.961 1.00 27.28 208 PRO A O 1
ATOM 1634 N N . ALA A 1 216 ? 64.039 42.184 4.765 1.00 25.72 209 ALA A N 1
ATOM 1635 C CA . ALA A 1 216 ? 62.637 41.869 4.532 1.00 25.58 209 ALA A CA 1
ATOM 1636 C C . ALA A 1 216 ? 62.041 41.101 5.723 1.00 24.72 209 ALA A C 1
ATOM 1637 O O . ALA A 1 216 ? 62.547 41.203 6.845 1.00 25.13 209 ALA A O 1
ATOM 1639 N N . ASP A 1 217 ? 60.962 40.357 5.473 1.00 24.44 210 ASP A N 1
ATOM 1640 C CA A ASP A 1 217 ? 60.232 39.693 6.560 0.50 23.54 210 ASP A CA 1
ATOM 1641 C CA B ASP A 1 217 ? 60.180 39.679 6.505 0.50 24.17 210 ASP A CA 1
ATOM 1642 C C . ASP A 1 217 ? 60.587 38.212 6.678 1.00 23.65 210 ASP A C 1
ATOM 1643 O O . ASP A 1 217 ? 60.007 37.487 7.503 1.00 23.91 210 ASP A O 1
ATOM 1652 N N . ASP A 1 218 ? 61.567 37.775 5.884 1.00 22.57 211 ASP A N 1
ATOM 1653 C CA . ASP A 1 218 ? 61.978 36.375 5.853 1.00 21.51 211 ASP A CA 1
ATOM 1654 C C . ASP A 1 218 ? 62.933 35.987 6.972 1.00 20.55 211 ASP A C 1
ATOM 1655 O O . ASP A 1 218 ? 63.443 36.823 7.727 1.00 20.39 211 ASP A O 1
ATOM 1660 N N . ALA A 1 219 ? 63.181 34.688 7.062 1.00 19.44 212 ALA A N 1
ATOM 1661 C CA . ALA A 1 219 ? 63.955 34.137 8.148 1.00 18.90 212 ALA A CA 1
ATOM 1662 C C . ALA A 1 219 ? 65.401 34.641 8.127 1.00 18.88 212 ALA A C 1
ATOM 1663 O O . ALA A 1 219 ? 65.953 34.924 9.178 1.00 18.96 212 ALA A O 1
ATOM 1665 N N . ILE A 1 220 ? 66.002 34.761 6.942 1.00 18.58 213 ILE A N 1
ATOM 1666 C CA . ILE A 1 220 ? 67.377 35.270 6.865 1.00 18.79 213 ILE A CA 1
ATOM 1667 C C . ILE A 1 220 ? 67.424 36.731 7.282 1.00 18.71 213 ILE A C 1
ATOM 1668 O O . ILE A 1 220 ? 68.226 37.098 8.128 1.00 19.09 213 ILE A O 1
ATOM 1673 N N . SER A 1 221 ? 66.524 37.547 6.731 1.00 19.31 214 SER A N 1
ATOM 1674 C CA . SER A 1 221 ? 66.417 38.944 7.156 1.00 19.65 214 SER A CA 1
ATOM 1675 C C . SER A 1 221 ? 66.257 39.079 8.661 1.00 20.45 214 SER A C 1
ATOM 1676 O O . SER A 1 221 ? 66.869 39.936 9.280 1.00 20.26 214 SER A O 1
ATOM 1679 N N . HIS A 1 222 ? 65.433 38.215 9.250 1.00 20.77 215 HIS A N 1
ATOM 1680 C CA . HIS A 1 222 ? 65.235 38.277 10.694 1.00 21.44 215 HIS A CA 1
ATOM 1681 C C . HIS A 1 222 ? 66.473 37.942 11.505 1.00 21.36 215 HIS A C 1
ATOM 1682 O O . HIS A 1 222 ? 66.738 38.580 12.530 1.00 22.30 215 HIS A O 1
ATOM 1689 N N . LEU A 1 223 ? 67.227 36.940 11.056 1.00 20.15 216 LEU A N 1
ATOM 1690 C CA . LEU A 1 223 ? 68.466 36.561 11.712 1.00 19.93 216 LEU A CA 1
ATOM 1691 C C . LEU A 1 223 ? 69.482 37.702 11.622 1.00 20.08 216 LEU A C 1
ATOM 1692 O O . LEU A 1 223 ? 70.108 38.056 12.611 1.00 19.82 216 LEU A O 1
ATOM 1697 N N . VAL A 1 224 ? 69.616 38.276 10.434 1.00 19.92 217 VAL A N 1
ATOM 1698 C CA . VAL A 1 224 ? 70.550 39.390 10.230 1.00 19.79 217 VAL A CA 1
ATOM 1699 C C . VAL A 1 224 ? 70.164 40.599 11.084 1.00 20.48 217 VAL A C 1
ATOM 1700 O O . VAL A 1 224 ? 71.033 41.195 11.733 1.00 20.57 217 VAL A O 1
ATOM 1704 N N . ALA A 1 225 ? 68.877 40.956 11.069 1.00 20.72 218 ALA A N 1
ATOM 1705 C CA . ALA A 1 225 ? 68.376 42.096 11.851 1.00 21.98 218 ALA A CA 1
ATOM 1706 C C . ALA A 1 225 ? 68.593 41.918 13.358 1.00 22.37 218 ALA A C 1
ATOM 1707 O O . ALA A 1 225 ? 68.849 42.900 14.075 1.00 23.63 218 ALA A O 1
ATOM 1709 N N . ALA A 1 226 ? 68.526 40.669 13.828 1.00 22.46 219 ALA A N 1
ATOM 1710 C CA . ALA A 1 226 ? 68.757 40.335 15.242 1.00 22.37 219 ALA A CA 1
ATOM 1711 C C . ALA A 1 226 ? 70.239 40.302 15.614 1.00 22.45 219 ALA A C 1
ATOM 1712 O O . ALA A 1 226 ? 70.607 40.028 16.766 1.00 23.52 219 ALA A O 1
ATOM 1714 N N . GLY A 1 227 ? 71.103 40.552 14.636 1.00 22.06 220 GLY A N 1
ATOM 1715 C CA . GLY A 1 227 ? 72.533 40.656 14.900 1.00 21.92 220 GLY A CA 1
ATOM 1716 C C . GLY A 1 227 ? 73.327 39.370 14.765 1.00 21.82 220 GLY A C 1
ATOM 1717 O O . GLY A 1 227 ? 74.505 39.318 15.138 1.00 22.23 220 GLY A O 1
ATOM 1718 N N . VAL A 1 228 ? 72.704 38.333 14.211 1.00 21.76 221 VAL A N 1
ATOM 1719 C CA . VAL A 1 228 ? 73.443 37.094 13.974 1.00 22.06 221 VAL A CA 1
ATOM 1720 C C . VAL A 1 228 ? 74.484 37.338 12.879 1.00 22.23 221 VAL A C 1
ATOM 1721 O O . VAL A 1 228 ? 74.141 37.708 11.755 1.00 21.34 221 VAL A O 1
ATOM 1725 N N . GLY A 1 229 ? 75.753 37.181 13.249 1.00 23.12 222 GLY A N 1
ATOM 1726 C CA . GLY A 1 229 ? 76.871 37.454 12.349 1.00 24.28 222 GLY A CA 1
ATOM 1727 C C . GLY A 1 229 ? 77.381 38.887 12.367 1.00 25.37 222 GLY A C 1
ATOM 1728 O O . GLY A 1 229 ? 78.335 39.203 11.658 1.00 25.74 222 GLY A O 1
ATOM 1729 N N . ALA A 1 230 ? 76.756 39.751 13.167 1.00 26.33 223 ALA A N 1
ATOM 1730 C CA . ALA A 1 230 ? 77.181 41.156 13.245 1.00 27.82 223 ALA A CA 1
ATOM 1731 C C . ALA A 1 230 ? 78.615 41.298 13.764 1.00 28.93 223 ALA A C 1
ATOM 1732 O O . ALA A 1 230 ? 79.119 40.436 14.496 1.00 29.06 223 ALA A O 1
ATOM 1734 N N . ASP A 1 231 ? 79.251 42.404 13.379 1.00 30.31 224 ASP A N 1
ATOM 1735 C CA . ASP A 1 231 ? 80.592 42.798 13.845 1.00 31.43 224 ASP A CA 1
ATOM 1736 C C . ASP A 1 231 ? 81.658 41.686 13.840 1.00 31.12 224 ASP A C 1
ATOM 1737 O O . ASP A 1 231 ? 82.304 41.405 14.858 1.00 31.72 224 ASP A O 1
ATOM 1742 N N . GLY A 1 232 ? 81.825 41.056 12.682 1.00 30.87 225 GLY A N 1
ATOM 1743 C CA . GLY A 1 232 ? 82.860 40.043 12.482 1.00 30.46 225 GLY A CA 1
ATOM 1744 C C . GLY A 1 232 ? 82.616 38.702 13.156 1.00 30.11 225 GLY A C 1
ATOM 1745 O O . GLY A 1 232 ? 83.536 37.890 13.266 1.00 30.64 225 GLY A O 1
ATOM 1746 N N . ASP A 1 233 ? 81.384 38.468 13.614 1.00 29.65 226 ASP A N 1
ATOM 1747 C CA . ASP A 1 233 ? 81.003 37.190 14.224 1.00 28.98 226 ASP A CA 1
ATOM 1748 C C . ASP A 1 233 ? 80.790 36.154 13.118 1.00 27.86 226 ASP A C 1
ATOM 1749 O O . ASP A 1 233 ? 79.646 35.836 12.759 1.00 27.05 226 ASP A O 1
ATOM 1754 N N . THR A 1 234 ? 81.901 35.640 12.584 1.00 27.09 227 THR A N 1
ATOM 1755 C CA A THR A 1 234 ? 81.841 34.693 11.471 0.50 26.67 227 THR A CA 1
ATOM 1756 C CA B THR A 1 234 ? 81.894 34.665 11.492 0.50 26.67 227 THR A CA 1
ATOM 1757 C C . THR A 1 234 ? 81.033 33.453 11.829 1.00 26.23 227 THR A C 1
ATOM 1758 O O . THR A 1 234 ? 80.319 32.926 10.972 1.00 26.11 227 THR A O 1
ATOM 1765 N N . ALA A 1 235 ? 81.122 33.003 13.083 1.00 25.25 228 ALA A N 1
ATOM 1766 C CA . ALA A 1 235 ? 80.338 31.830 13.533 1.00 24.29 228 ALA A CA 1
ATOM 1767 C C . ALA A 1 235 ? 78.822 32.067 13.379 1.00 23.52 228 ALA A C 1
ATOM 1768 O O . ALA A 1 235 ? 78.082 31.167 12.980 1.00 23.26 228 ALA A O 1
ATOM 1770 N N . GLY A 1 236 ? 78.364 33.276 13.688 1.00 22.55 229 GLY A N 1
ATOM 1771 C CA . GLY A 1 236 ? 76.969 33.652 13.462 1.00 21.46 229 GLY A CA 1
ATOM 1772 C C . GLY A 1 236 ? 76.584 33.545 11.997 1.00 20.78 229 GLY A C 1
ATOM 1773 O O . GLY A 1 236 ? 75.597 32.894 11.650 1.00 20.21 229 GLY A O 1
ATOM 1774 N N . THR A 1 237 ? 77.375 34.158 11.122 1.00 20.34 230 THR A N 1
ATOM 1775 C CA . THR A 1 237 ? 77.116 34.084 9.694 1.00 20.28 230 THR A CA 1
ATOM 1776 C C . THR A 1 237 ? 77.070 32.621 9.243 1.00 19.69 230 THR A C 1
ATOM 1777 O O . THR A 1 237 ? 76.171 32.238 8.494 1.00 18.34 230 THR A O 1
ATOM 1781 N N . LEU A 1 238 ? 77.996 31.804 9.750 1.00 19.30 231 LEU A N 1
ATOM 1782 C CA . LEU A 1 238 ? 78.012 30.372 9.433 1.00 19.54 231 LEU A CA 1
ATOM 1783 C C . LEU A 1 238 ? 76.716 29.694 9.834 1.00 18.84 231 LEU A C 1
ATOM 1784 O O . LEU A 1 238 ? 76.236 28.826 9.116 1.00 18.65 231 LEU A O 1
ATOM 1789 N N . SER A 1 239 ? 76.149 30.093 10.974 1.00 18.22 232 SER A N 1
ATOM 1790 C CA . SER A 1 239 ? 74.893 29.488 11.430 1.00 17.27 232 SER A CA 1
ATOM 1791 C C . SER A 1 239 ? 73.739 29.822 10.485 1.00 16.71 232 SER A C 1
ATOM 1792 O O . SER A 1 239 ? 72.821 29.020 10.324 1.00 16.33 232 SER A O 1
ATOM 1795 N N . ILE A 1 240 ? 73.782 30.997 9.867 1.00 15.91 233 ILE A N 1
ATOM 1796 C CA . ILE A 1 240 ? 72.752 31.357 8.906 1.00 16.41 233 ILE A CA 1
ATOM 1797 C C . ILE A 1 240 ? 72.894 30.491 7.661 1.00 16.15 233 ILE A C 1
ATOM 1798 O O . ILE A 1 240 ? 71.911 29.947 7.151 1.00 16.16 233 ILE A O 1
ATOM 1803 N N . LEU A 1 241 ? 74.131 30.332 7.198 1.00 16.39 234 LEU A N 1
ATOM 1804 C CA . LEU A 1 241 ? 74.413 29.472 6.055 1.00 17.03 234 LEU A CA 1
ATOM 1805 C C . LEU A 1 241 ? 73.987 28.030 6.305 1.00 16.44 234 LEU A C 1
ATOM 1806 O O . LEU A 1 241 ? 73.399 27.385 5.423 1.00 16.91 234 LEU A O 1
ATOM 1811 N N . ALA A 1 242 ? 74.283 27.515 7.502 1.00 16.59 235 ALA A N 1
ATOM 1812 C CA . ALA A 1 242 ? 73.878 26.155 7.863 1.00 17.11 235 ALA A CA 1
ATOM 1813 C C . ALA A 1 242 ? 72.358 26.007 7.854 1.00 17.15 235 ALA A C 1
ATOM 1814 O O . ALA A 1 242 ? 71.821 24.947 7.466 1.00 18.72 235 ALA A O 1
ATOM 1816 N N . PHE A 1 243 ? 71.665 27.071 8.265 1.00 16.66 236 PHE A N 1
ATOM 1817 C CA . PHE A 1 243 ? 70.208 27.085 8.250 1.00 15.90 236 PHE A CA 1
ATOM 1818 C C . PHE A 1 243 ? 69.645 26.986 6.824 1.00 15.74 236 PHE A C 1
ATOM 1819 O O . PHE A 1 243 ? 68.619 26.324 6.597 1.00 15.75 236 PHE A O 1
ATOM 1827 N N . THR A 1 244 ? 70.316 27.613 5.857 1.00 16.12 237 THR A N 1
ATOM 1828 C CA . THR A 1 244 ? 69.843 27.497 4.484 1.00 16.29 237 THR A CA 1
ATOM 1829 C C . THR A 1 244 ? 69.920 26.051 4.008 1.00 16.31 237 THR A C 1
ATOM 1830 O O . THR A 1 244 ? 69.031 25.589 3.298 1.00 16.30 237 THR A O 1
ATOM 1834 N N . PHE A 1 245 ? 70.969 25.334 4.414 1.00 15.67 238 PHE A N 1
ATOM 1835 C CA . PHE A 1 245 ? 71.088 23.923 4.074 1.00 16.41 238 PHE A CA 1
ATOM 1836 C C . PHE A 1 245 ? 70.002 23.076 4.768 1.00 15.07 238 PHE A C 1
ATOM 1837 O O . PHE A 1 245 ? 69.393 22.186 4.149 1.00 15.37 238 PHE A O 1
ATOM 1845 N N . THR A 1 246 ? 69.722 23.373 6.038 1.00 14.74 239 THR A N 1
ATOM 1846 C CA . THR A 1 246 ? 68.641 22.695 6.759 1.00 14.81 239 THR A CA 1
ATOM 1847 C C . THR A 1 246 ? 67.309 22.887 6.028 1.00 13.87 239 THR A C 1
ATOM 1848 O O . THR A 1 246 ? 66.515 21.954 5.887 1.00 14.43 239 THR A O 1
ATOM 1852 N N . MET A 1 247 ? 67.077 24.104 5.555 1.00 13.73 240 MET A N 1
ATOM 1853 C CA . MET A 1 247 ? 65.854 24.436 4.838 1.00 14.06 240 MET A CA 1
ATOM 1854 C C . MET A 1 247 ? 65.734 23.708 3.512 1.00 14.14 240 MET A C 1
ATOM 1855 O O . MET A 1 247 ? 64.696 23.135 3.197 1.00 14.74 240 MET A O 1
ATOM 1860 N N . VAL A 1 248 ? 66.817 23.695 2.744 1.00 14.38 241 VAL A N 1
ATOM 1861 C CA . VAL A 1 248 ? 66.801 23.005 1.466 1.00 15.13 241 VAL A CA 1
ATOM 1862 C C . VAL A 1 248 ? 66.634 21.499 1.654 1.00 15.78 241 VAL A C 1
ATOM 1863 O O . VAL A 1 248 ? 65.871 20.857 0.920 1.00 15.98 241 VAL A O 1
ATOM 1867 N N . THR A 1 249 ? 67.334 20.927 2.630 1.00 16.13 242 THR A N 1
ATOM 1868 C CA . THR A 1 249 ? 67.249 19.480 2.840 1.00 17.18 242 THR A CA 1
ATOM 1869 C C . THR A 1 249 ? 65.996 19.062 3.570 1.00 17.12 242 THR A C 1
ATOM 1870 O O . THR A 1 249 ? 65.629 17.890 3.534 1.00 19.72 242 THR A O 1
ATOM 1874 N N . GLY A 1 250 ? 65.363 20.003 4.250 1.00 15.35 243 GLY A N 1
ATOM 1875 C CA . GLY A 1 250 ? 64.182 19.660 5.037 1.00 15.44 243 GLY A CA 1
ATOM 1876 C C . GLY A 1 250 ? 62.850 19.967 4.386 1.00 14.46 243 GLY A C 1
ATOM 1877 O O . GLY A 1 250 ? 61.834 19.345 4.731 1.00 14.68 243 GLY A O 1
ATOM 1878 N N . GLY A 1 251 ? 62.837 20.919 3.456 1.00 13.78 244 GLY A N 1
ATOM 1879 C CA . GLY A 1 251 ? 61.578 21.442 2.948 1.00 13.78 244 GLY A CA 1
ATOM 1880 C C . GLY A 1 251 ? 61.184 21.002 1.557 1.00 13.52 244 GLY A C 1
ATOM 1881 O O . GLY A 1 251 ? 60.149 21.436 1.054 1.00 13.76 244 GLY A O 1
ATOM 1882 N N . ASN A 1 252 ? 62.014 20.151 0.935 1.00 13.43 245 ASN A N 1
ATOM 1883 C CA . ASN A 1 252 ? 61.816 19.742 -0.450 1.00 13.29 245 ASN A CA 1
ATOM 1884 C C . ASN A 1 252 ? 61.322 18.306 -0.584 1.00 13.83 245 ASN A C 1
ATOM 1885 O O . ASN A 1 252 ? 60.147 18.084 -0.912 1.00 14.24 245 ASN A O 1
ATOM 1890 N N . ASP A 1 253 ? 62.188 17.330 -0.305 1.00 14.30 246 ASP A N 1
ATOM 1891 C CA . ASP A 1 253 ? 61.802 15.928 -0.528 1.00 14.46 246 ASP A CA 1
ATOM 1892 C C . ASP A 1 253 ? 60.602 15.503 0.319 1.00 13.67 246 ASP A C 1
ATOM 1893 O O . ASP A 1 253 ? 59.775 14.675 -0.089 1.00 13.97 246 ASP A O 1
ATOM 1898 N N . THR A 1 254 ? 60.499 16.097 1.502 1.00 13.16 247 THR A N 1
ATOM 1899 C CA . THR A 1 254 ? 59.365 15.847 2.391 1.00 12.73 247 THR A CA 1
ATOM 1900 C C . THR A 1 254 ? 58.034 16.263 1.748 1.00 12.34 247 THR A C 1
ATOM 1901 O O . THR A 1 254 ? 57.084 15.477 1.729 1.00 12.99 247 THR A O 1
ATOM 1905 N N . VAL A 1 255 ? 57.963 17.492 1.237 1.00 12.17 248 VAL A N 1
ATOM 1906 C CA . VAL A 1 255 ? 56.759 17.970 0.576 1.00 12.81 248 VAL A CA 1
ATOM 1907 C C . VAL A 1 255 ? 56.430 17.145 -0.663 1.00 12.96 248 VAL A C 1
ATOM 1908 O O . VAL A 1 255 ? 55.275 16.808 -0.913 1.00 14.11 248 VAL A O 1
ATOM 1912 N N . THR A 1 256 ? 57.462 16.789 -1.425 1.00 13.44 249 THR A N 1
ATOM 1913 C CA . THR A 1 256 ? 57.251 15.929 -2.601 1.00 14.15 249 THR A CA 1
ATOM 1914 C C . THR A 1 256 ? 56.689 14.560 -2.174 1.00 14.30 249 THR A C 1
ATOM 1915 O O . THR A 1 256 ? 55.826 13.994 -2.842 1.00 14.55 249 THR A O 1
ATOM 1919 N N . GLY A 1 257 ? 57.160 14.052 -1.039 1.00 14.48 250 GLY A N 1
ATOM 1920 C CA . GLY A 1 257 ? 56.624 12.806 -0.513 1.00 14.87 250 GLY A CA 1
ATOM 1921 C C . GLY A 1 257 ? 55.170 12.927 -0.102 1.00 14.39 250 GLY A C 1
ATOM 1922 O O . GLY A 1 257 ? 54.377 12.021 -0.336 1.00 14.37 250 GLY A O 1
ATOM 1923 N N . MET A 1 258 ? 54.816 14.049 0.531 1.00 13.85 251 MET A N 1
ATOM 1924 C CA . MET A 1 258 ? 53.428 14.296 0.928 1.00 14.85 251 MET A CA 1
ATOM 1925 C C . MET A 1 258 ? 52.535 14.347 -0.325 1.00 14.63 251 MET A C 1
ATOM 1926 O O . MET A 1 258 ? 51.515 13.647 -0.403 1.00 15.67 251 MET A O 1
ATOM 1931 N N . LEU A 1 259 ? 52.928 15.164 -1.303 1.00 14.38 252 LEU A N 1
ATOM 1932 C CA . LEU A 1 259 ? 52.107 15.368 -2.501 1.00 14.61 252 LEU A CA 1
ATOM 1933 C C . LEU A 1 259 ? 52.037 14.103 -3.347 1.00 14.54 252 LEU A C 1
ATOM 1934 O O . LEU A 1 259 ? 50.946 13.653 -3.712 1.00 15.51 252 LEU A O 1
ATOM 1939 N N . GLY A 1 260 ? 53.198 13.528 -3.658 1.00 14.00 253 GLY A N 1
ATOM 1940 C CA . GLY A 1 260 ? 53.227 12.311 -4.474 1.00 14.90 253 GLY A CA 1
ATOM 1941 C C . GLY A 1 260 ? 52.618 11.109 -3.770 1.00 14.77 253 GLY A C 1
ATOM 1942 O O . GLY A 1 260 ? 51.880 10.327 -4.390 1.00 16.19 253 GLY A O 1
ATOM 1943 N N . GLY A 1 261 ? 52.927 10.941 -2.485 1.00 15.34 254 GLY A N 1
ATOM 1944 C CA . GLY A 1 261 ? 52.389 9.817 -1.716 1.00 15.46 254 GLY A CA 1
ATOM 1945 C C . GLY A 1 261 ? 50.873 9.859 -1.551 1.00 15.92 254 GLY A C 1
ATOM 1946 O O . GLY A 1 261 ? 50.241 8.823 -1.395 1.00 16.69 254 GLY A O 1
ATOM 1947 N N . SER A 1 262 ? 50.289 11.055 -1.593 1.00 15.86 255 SER A N 1
ATOM 1948 C CA . SER A 1 262 ? 48.839 11.208 -1.479 1.00 16.23 255 SER A CA 1
ATOM 1949 C C . SER A 1 262 ? 48.119 10.708 -2.724 1.00 16.45 255 SER A C 1
ATOM 1950 O O . SER A 1 262 ? 46.955 10.332 -2.648 1.00 16.70 255 SER A O 1
ATOM 1953 N N . MET A 1 263 ? 48.804 10.720 -3.870 1.00 16.14 256 MET A N 1
ATOM 1954 C CA . MET A 1 263 ? 48.147 10.416 -5.138 1.00 16.99 256 MET A CA 1
ATOM 1955 C C . MET A 1 263 ? 47.516 9.012 -5.189 1.00 16.91 256 MET A C 1
ATOM 1956 O O . MET A 1 263 ? 46.352 8.890 -5.535 1.00 17.38 256 MET A O 1
ATOM 1961 N N . PRO A 1 264 ? 48.274 7.950 -4.882 1.00 17.34 257 PRO A N 1
ATOM 1962 C CA . PRO A 1 264 ? 47.604 6.632 -4.906 1.00 17.58 257 PRO A CA 1
ATOM 1963 C C . PRO A 1 264 ? 46.512 6.464 -3.859 1.00 17.73 257 PRO A C 1
ATOM 1964 O O . PRO A 1 264 ? 45.545 5.729 -4.092 1.00 18.48 257 PRO A O 1
ATOM 1968 N N . LEU A 1 265 ? 46.664 7.134 -2.719 1.00 17.52 258 LEU A N 1
ATOM 1969 C CA . LEU A 1 265 ? 45.702 7.030 -1.638 1.00 17.84 258 LEU A CA 1
ATOM 1970 C C . LEU A 1 265 ? 44.371 7.618 -2.062 1.00 17.84 258 LEU A C 1
ATOM 1971 O O . LEU A 1 265 ? 43.322 7.016 -1.830 1.00 19.22 258 LEU A O 1
ATOM 1976 N N . LEU A 1 266 ? 44.419 8.776 -2.710 1.00 17.79 259 LEU A N 1
ATOM 1977 C CA . LEU A 1 266 ? 43.226 9.421 -3.233 1.00 18.35 259 LEU A CA 1
ATOM 1978 C C . LEU A 1 266 ? 42.638 8.653 -4.407 1.00 18.49 259 LEU A C 1
ATOM 1979 O O . LEU A 1 266 ? 41.423 8.495 -4.503 1.00 19.15 259 LEU A O 1
ATOM 1984 N N . HIS A 1 267 ? 43.496 8.196 -5.310 1.00 19.00 260 HIS A N 1
ATOM 1985 C CA . HIS A 1 267 ? 43.020 7.500 -6.493 1.00 19.82 260 HIS A CA 1
ATOM 1986 C C . HIS A 1 267 ? 42.187 6.272 -6.125 1.00 19.62 260 HIS A C 1
ATOM 1987 O O . HIS A 1 267 ? 41.154 6.003 -6.737 1.00 20.18 260 HIS A O 1
ATOM 1994 N N . ARG A 1 268 ? 42.634 5.522 -5.127 1.00 19.89 261 ARG A N 1
ATOM 1995 C CA . ARG A 1 268 ? 41.986 4.254 -4.836 1.00 19.41 261 ARG A CA 1
ATOM 1996 C C . ARG A 1 268 ? 40.747 4.397 -3.949 1.00 19.34 261 ARG A C 1
ATOM 1997 O O . ARG A 1 268 ? 40.109 3.399 -3.611 1.00 19.13 261 ARG A O 1
ATOM 2005 N N . ARG A 1 269 ? 40.402 5.636 -3.592 1.00 18.07 262 ARG A N 1
ATOM 2006 C CA . ARG A 1 269 ? 39.250 5.909 -2.719 1.00 18.43 262 ARG A CA 1
ATOM 2007 C C . ARG A 1 269 ? 38.331 6.984 -3.312 1.00 17.98 262 ARG A C 1
ATOM 2008 O O . ARG A 1 269 ? 38.279 8.124 -2.815 1.00 17.40 262 ARG A O 1
ATOM 2016 N N . PRO A 1 270 ? 37.623 6.651 -4.410 1.00 18.68 263 PRO A N 1
ATOM 2017 C CA . PRO A 1 270 ? 36.681 7.621 -4.979 1.00 18.49 263 PRO A CA 1
ATOM 2018 C C . PRO A 1 270 ? 35.615 8.122 -3.984 1.00 18.35 263 PRO A C 1
ATOM 2019 O O . PRO A 1 270 ? 35.155 9.260 -4.108 1.00 18.50 263 PRO A O 1
ATOM 2023 N N . ASP A 1 271 ? 35.231 7.300 -3.013 1.00 17.60 264 ASP A N 1
ATOM 2024 C CA . ASP A 1 271 ? 34.283 7.744 -1.980 1.00 17.91 264 ASP A CA 1
ATOM 2025 C C . ASP A 1 271 ? 34.871 8.916 -1.212 1.00 18.18 264 ASP A C 1
ATOM 2026 O O . ASP A 1 271 ? 34.159 9.831 -0.827 1.00 17.94 264 ASP A O 1
ATOM 2031 N N . GLN A 1 272 ? 36.188 8.891 -1.012 1.00 17.86 265 GLN A N 1
ATOM 2032 C CA . GLN A 1 272 ? 36.845 9.926 -0.219 1.00 18.39 265 GLN A CA 1
ATOM 2033 C C . GLN A 1 272 ? 36.999 11.195 -1.051 1.00 18.41 265 GLN A C 1
ATOM 2034 O O . GLN A 1 272 ? 36.797 12.305 -0.549 1.00 19.02 265 GLN A O 1
ATOM 2040 N N . ARG A 1 273 ? 37.309 11.029 -2.334 1.00 18.70 266 ARG A N 1
ATOM 2041 C CA . ARG A 1 273 ? 37.325 12.162 -3.263 1.00 19.71 266 ARG A CA 1
ATOM 2042 C C . ARG A 1 273 ? 35.953 12.810 -3.390 1.00 20.35 266 ARG A C 1
ATOM 2043 O O . ARG A 1 273 ? 35.847 14.028 -3.417 1.00 20.40 266 ARG A O 1
ATOM 2051 N N . ARG A 1 274 ? 34.912 11.980 -3.471 1.00 20.57 267 ARG A N 1
ATOM 2052 C CA . ARG A 1 274 ? 33.528 12.472 -3.523 1.00 21.24 267 ARG A CA 1
ATOM 2053 C C . ARG A 1 274 ? 33.193 13.368 -2.330 1.00 21.43 267 ARG A C 1
ATOM 2054 O O . ARG A 1 274 ? 32.579 14.421 -2.504 1.00 21.62 267 ARG A O 1
ATOM 2062 N N . LEU A 1 275 ? 33.602 12.954 -1.129 1.00 21.76 268 LEU A N 1
ATOM 2063 C CA . LEU A 1 275 ? 33.377 13.742 0.088 1.00 22.49 268 LEU A CA 1
ATOM 2064 C C . LEU A 1 275 ? 33.905 15.162 -0.075 1.00 22.57 268 LEU A C 1
ATOM 2065 O O . LEU A 1 275 ? 33.256 16.139 0.322 1.00 22.57 268 LEU A O 1
ATOM 2070 N N . LEU A 1 276 ? 35.087 15.268 -0.671 1.00 22.09 269 LEU A N 1
ATOM 2071 C CA . LEU A 1 276 ? 35.755 16.559 -0.830 1.00 22.51 269 LEU A CA 1
ATOM 2072 C C . LEU A 1 276 ? 35.321 17.354 -2.064 1.00 23.12 269 LEU A C 1
ATOM 2073 O O . LEU A 1 276 ? 35.487 18.585 -2.121 1.00 23.11 269 LEU A O 1
ATOM 2078 N N . LEU A 1 277 ? 34.794 16.660 -3.067 1.00 23.79 270 LEU A N 1
ATOM 2079 C CA . LEU A 1 277 ? 34.185 17.332 -4.208 1.00 25.08 270 LEU A CA 1
ATOM 2080 C C . LEU A 1 277 ? 32.877 17.986 -3.777 1.00 25.54 270 LEU A C 1
ATOM 2081 O O . LEU A 1 277 ? 32.561 19.094 -4.209 1.00 25.92 270 LEU A O 1
ATOM 2086 N N . ASP A 1 278 ? 32.130 17.291 -2.922 1.00 26.16 271 ASP A N 1
ATOM 2087 C CA . ASP A 1 278 ? 30.861 17.796 -2.407 1.00 26.87 271 ASP A CA 1
ATOM 2088 C C . ASP A 1 278 ? 31.025 18.807 -1.275 1.00 27.21 271 ASP A C 1
ATOM 2089 O O . ASP A 1 278 ? 30.184 19.686 -1.097 1.00 27.24 271 ASP A O 1
ATOM 2094 N N . ASP A 1 279 ? 32.101 18.674 -0.506 1.00 27.66 272 ASP A N 1
ATOM 2095 C CA . ASP A 1 279 ? 32.410 19.656 0.522 1.00 27.98 272 ASP A CA 1
ATOM 2096 C C . ASP A 1 279 ? 33.893 20.056 0.458 1.00 27.54 272 ASP A C 1
ATOM 2097 O O . ASP A 1 279 ? 34.721 19.499 1.188 1.00 27.75 272 ASP A O 1
ATOM 2102 N N . PRO A 1 280 ? 34.233 21.006 -0.438 1.00 27.44 273 PRO A N 1
ATOM 2103 C CA . PRO A 1 280 ? 35.624 21.455 -0.532 1.00 27.19 273 PRO A CA 1
ATOM 2104 C C . PRO A 1 280 ? 36.146 22.053 0.772 1.00 26.90 273 PRO A C 1
ATOM 2105 O O . PRO A 1 280 ? 37.360 22.101 0.980 1.00 26.39 273 PRO A O 1
ATOM 2109 N N . GLU A 1 281 ? 35.235 22.485 1.646 1.00 26.64 274 GLU A N 1
ATOM 2110 C CA . GLU A 1 281 ? 35.608 23.022 2.952 1.00 26.29 274 GLU A CA 1
ATOM 2111 C C . GLU A 1 281 ? 36.168 21.941 3.904 1.00 25.39 274 GLU A C 1
ATOM 2112 O O . GLU A 1 281 ? 36.713 22.254 4.963 1.00 25.40 274 GLU A O 1
ATOM 2118 N N . GLY A 1 282 ? 36.066 20.672 3.506 1.00 23.71 275 GLY A N 1
ATOM 2119 C CA . GLY A 1 282 ? 36.642 19.566 4.276 1.00 22.48 275 GLY A CA 1
ATOM 2120 C C . GLY A 1 282 ? 38.107 19.314 3.934 1.00 21.14 275 GLY A C 1
ATOM 2121 O O . GLY A 1 282 ? 38.733 18.425 4.499 1.00 20.41 275 GLY A O 1
ATOM 2122 N N . ILE A 1 283 ? 38.643 20.080 2.989 1.00 21.33 276 ILE A N 1
ATOM 2123 C CA . ILE A 1 283 ? 40.003 19.843 2.508 1.00 21.39 276 ILE A CA 1
ATOM 2124 C C . ILE A 1 283 ? 41.120 20.041 3.583 1.00 21.04 276 ILE A C 1
ATOM 2125 O O . ILE A 1 283 ? 42.012 19.200 3.692 1.00 20.55 276 ILE A O 1
ATOM 2130 N N . PRO A 1 284 ? 41.060 21.117 4.396 1.00 21.57 277 PRO A N 1
ATOM 2131 C CA . PRO A 1 284 ? 42.054 21.204 5.485 1.00 21.81 277 PRO A CA 1
ATOM 2132 C C . PRO A 1 284 ? 42.127 19.968 6.391 1.00 22.12 277 PRO A C 1
ATOM 2133 O O . PRO A 1 284 ? 43.217 19.480 6.700 1.00 22.20 277 PRO A O 1
ATOM 2137 N N . ASP A 1 285 ? 40.977 19.453 6.822 1.00 22.00 278 ASP A N 1
ATOM 2138 C CA . ASP A 1 285 ? 40.979 18.228 7.616 1.00 22.17 278 ASP A CA 1
ATOM 2139 C C . ASP A 1 285 ? 41.553 17.045 6.835 1.00 21.21 278 ASP A C 1
ATOM 2140 O O . ASP A 1 285 ? 42.253 16.206 7.400 1.00 21.25 278 ASP A O 1
ATOM 2145 N N . ALA A 1 286 ? 41.250 16.979 5.536 1.00 19.93 279 ALA A N 1
ATOM 2146 C CA . ALA A 1 286 ? 41.765 15.902 4.693 1.00 18.82 279 ALA A CA 1
ATOM 2147 C C . ALA A 1 286 ? 43.301 15.953 4.636 1.00 17.94 279 ALA A C 1
ATOM 2148 O O . ALA A 1 286 ? 43.966 14.912 4.601 1.00 17.68 279 ALA A O 1
ATOM 2150 N N . VAL A 1 287 ? 43.847 17.170 4.639 1.00 18.19 280 VAL A N 1
ATOM 2151 C CA . VAL A 1 287 ? 45.297 17.345 4.590 1.00 17.29 280 VAL A CA 1
ATOM 2152 C C . VAL A 1 287 ? 45.968 16.699 5.813 1.00 16.93 280 VAL A C 1
ATOM 2153 O O . VAL A 1 287 ? 46.996 16.040 5.677 1.00 17.40 280 VAL A O 1
ATOM 2157 N N . GLU A 1 288 ? 45.361 16.841 6.994 1.00 16.94 281 GLU A N 1
ATOM 2158 C CA . GLU A 1 288 ? 45.892 16.180 8.192 1.00 16.67 281 GLU A CA 1
ATOM 2159 C C . GLU A 1 288 ? 45.947 14.668 8.056 1.00 16.67 281 GLU A C 1
ATOM 2160 O O . GLU A 1 288 ? 46.902 14.030 8.491 1.00 15.46 281 GLU A O 1
ATOM 2166 N N . GLU A 1 289 ? 44.906 14.101 7.450 1.00 16.25 282 GLU A N 1
ATOM 2167 C CA . GLU A 1 289 ? 44.845 12.660 7.250 1.00 17.22 282 GLU A CA 1
ATOM 2168 C C . GLU A 1 289 ? 45.891 12.181 6.246 1.00 16.52 282 GLU A C 1
ATOM 2169 O O . GLU A 1 289 ? 46.524 11.136 6.454 1.00 17.80 282 GLU A O 1
ATOM 2175 N N . LEU A 1 290 ? 46.093 12.955 5.174 1.00 16.05 283 LEU A N 1
ATOM 2176 C CA . LEU A 1 290 ? 47.117 12.617 4.180 1.00 15.82 283 LEU A CA 1
ATOM 2177 C C . LEU A 1 290 ? 48.516 12.723 4.802 1.00 14.96 283 LEU A C 1
ATOM 2178 O O . LEU A 1 290 ? 49.400 11.919 4.522 1.00 15.22 283 LEU A O 1
ATOM 2183 N N . LEU A 1 291 ? 48.714 13.728 5.648 1.00 14.85 284 LEU A N 1
ATOM 2184 C CA . LEU A 1 291 ? 49.985 13.860 6.368 1.00 14.79 284 LEU A CA 1
ATOM 2185 C C . LEU A 1 291 ? 50.243 12.686 7.303 1.00 14.35 284 LEU A C 1
ATOM 2186 O O . LEU A 1 291 ? 51.380 12.205 7.422 1.00 14.72 284 LEU A O 1
ATOM 2191 N N . ARG A 1 292 ? 49.177 12.196 7.945 1.00 14.46 285 ARG A N 1
ATOM 2192 C CA . ARG A 1 292 ? 49.314 11.048 8.830 1.00 15.18 285 ARG A CA 1
ATOM 2193 C C . ARG A 1 292 ? 49.742 9.777 8.072 1.00 15.52 285 ARG A C 1
ATOM 2194 O O . ARG A 1 292 ? 50.623 9.045 8.520 1.00 16.53 285 ARG A O 1
ATOM 2202 N N . LEU A 1 293 ? 49.106 9.528 6.921 1.00 15.55 286 LEU A N 1
ATOM 2203 C CA . LEU A 1 293 ? 49.359 8.313 6.163 1.00 15.90 286 LEU A CA 1
ATOM 2204 C C . LEU A 1 293 ? 50.632 8.326 5.318 1.00 15.75 286 LEU A C 1
ATOM 2205 O O . LEU A 1 293 ? 51.278 7.286 5.137 1.00 17.03 286 LEU A O 1
ATOM 2210 N N . THR A 1 294 ? 50.989 9.488 4.782 1.00 15.19 287 THR A N 1
ATOM 2211 C CA . THR A 1 294 ? 52.222 9.595 3.998 1.00 15.00 287 THR A CA 1
ATOM 2212 C C . THR A 1 294 ? 53.462 9.747 4.900 1.00 14.36 287 THR A C 1
ATOM 2213 O O . THR A 1 294 ? 54.536 9.239 4.543 1.00 14.70 287 THR A O 1
ATOM 2217 N N . SER A 1 295 ? 53.300 10.455 6.033 1.00 14.96 288 SER A N 1
ATOM 2218 C CA A SER A 1 295 ? 54.383 10.670 7.002 0.50 14.28 288 SER A CA 1
ATOM 2219 C CA B SER A 1 295 ? 54.389 10.679 7.003 0.50 14.60 288 SER A CA 1
ATOM 2220 C C . SER A 1 295 ? 55.747 10.722 6.310 1.00 14.20 288 SER A C 1
ATOM 2221 O O . SER A 1 295 ? 56.597 9.873 6.545 1.00 13.79 288 SER A O 1
ATOM 2226 N N . PRO A 1 296 ? 55.961 11.729 5.444 1.00 13.29 289 PRO A N 1
ATOM 2227 C CA . PRO A 1 296 ? 57.166 11.659 4.597 1.00 13.14 289 PRO A CA 1
ATOM 2228 C C . PRO A 1 296 ? 58.471 11.421 5.342 1.00 13.12 289 PRO A C 1
ATOM 2229 O O . PRO A 1 296 ? 59.314 10.653 4.858 1.00 14.05 289 PRO A O 1
ATOM 2233 N N . VAL A 1 297 ? 58.653 12.076 6.487 1.00 12.90 290 VAL A N 1
ATOM 2234 C CA . VAL A 1 297 ? 59.747 11.671 7.359 1.00 13.32 290 VAL A CA 1
ATOM 2235 C C . VAL A 1 297 ? 59.228 10.464 8.125 1.00 13.75 290 VAL A C 1
ATOM 2236 O O . VAL A 1 297 ? 58.468 10.587 9.082 1.00 14.32 290 VAL A O 1
ATOM 2240 N N . GLN A 1 298 ? 59.598 9.284 7.647 1.00 13.75 291 GLN A N 1
ATOM 2241 C CA . GLN A 1 298 ? 59.127 8.043 8.240 1.00 14.03 291 GLN A CA 1
ATOM 2242 C C . GLN A 1 298 ? 59.802 7.733 9.589 1.00 14.22 291 GLN A C 1
ATOM 2243 O O . GLN A 1 298 ? 59.205 7.118 10.475 1.00 15.34 291 GLN A O 1
ATOM 2249 N N . GLY A 1 299 ? 61.040 8.182 9.740 1.00 14.47 292 GLY A N 1
ATOM 2250 C CA . GLY A 1 299 ? 61.749 8.025 10.999 1.00 14.28 292 GLY A CA 1
ATOM 2251 C C . GLY A 1 299 ? 62.987 8.884 11.032 1.00 13.76 292 GLY A C 1
ATOM 2252 O O . GLY A 1 299 ? 63.593 9.160 10.002 1.00 15.33 292 GLY A O 1
ATOM 2253 N N . LEU A 1 300 ? 63.346 9.311 12.243 1.00 14.31 293 LEU A N 1
ATOM 2254 C CA . LEU A 1 300 ? 64.636 9.956 12.523 1.00 14.76 293 LEU A CA 1
ATOM 2255 C C . LEU A 1 300 ? 65.108 9.459 13.870 1.00 15.40 293 LEU A C 1
ATOM 2256 O O . LEU A 1 300 ? 64.288 9.090 14.728 1.00 15.36 293 LEU A O 1
ATOM 2261 N N . ALA A 1 301 ? 66.419 9.507 14.062 1.00 15.63 294 ALA A N 1
ATOM 2262 C CA . ALA A 1 301 ? 67.031 8.941 15.257 1.00 15.11 294 ALA A CA 1
ATOM 2263 C C . ALA A 1 301 ? 67.324 9.986 16.317 1.00 15.23 294 ALA A C 1
ATOM 2264 O O . ALA A 1 301 ? 67.305 11.209 16.068 1.00 15.86 294 ALA A O 1
ATOM 2266 N N . ARG A 1 302 ? 67.542 9.462 17.511 1.00 15.75 295 ARG A N 1
ATOM 2267 C CA . ARG A 1 302 ? 68.053 10.225 18.651 1.00 15.05 295 ARG A CA 1
ATOM 2268 C C . ARG A 1 302 ? 69.139 9.379 19.303 1.00 15.89 295 ARG A C 1
ATOM 2269 O O . ARG A 1 302 ? 69.282 8.200 18.990 1.00 16.62 295 ARG A O 1
ATOM 2277 N N . THR A 1 303 ? 69.897 9.977 20.220 1.00 15.81 296 THR A N 1
ATOM 2278 C CA . THR A 1 303 ? 70.883 9.219 21.011 1.00 16.44 296 THR A CA 1
ATOM 2279 C C . THR A 1 303 ? 70.495 9.308 22.480 1.00 16.70 296 THR A C 1
ATOM 2280 O O . THR A 1 303 ? 70.217 10.389 22.977 1.00 16.47 296 THR A O 1
ATOM 2284 N N . THR A 1 304 ? 70.486 8.176 23.179 1.00 16.24 297 THR A N 1
ATOM 2285 C CA . THR A 1 304 ? 70.149 8.198 24.601 1.00 17.06 297 THR A CA 1
ATOM 2286 C C . THR A 1 304 ? 71.309 8.792 25.393 1.00 17.41 297 THR A C 1
ATOM 2287 O O . THR A 1 304 ? 72.466 8.504 25.113 1.00 17.62 297 THR A O 1
ATOM 2291 N N . THR A 1 305 ? 70.956 9.623 26.364 1.00 17.47 298 THR A N 1
ATOM 2292 C CA . THR A 1 305 ? 71.927 10.286 27.227 1.00 18.32 298 THR A CA 1
ATOM 2293 C C . THR A 1 305 ? 72.023 9.558 28.571 1.00 18.97 298 THR A C 1
ATOM 2294 O O . THR A 1 305 ? 72.925 9.820 29.369 1.00 20.05 298 THR A O 1
ATOM 2298 N N . ARG A 1 306 ? 71.069 8.665 28.826 1.00 19.38 299 ARG A N 1
ATOM 2299 C CA . ARG A 1 306 ? 70.990 7.873 30.060 1.00 19.98 299 ARG A CA 1
ATOM 2300 C C . ARG A 1 306 ? 70.311 6.554 29.714 1.00 20.36 299 ARG A C 1
ATOM 2301 O O . ARG A 1 306 ? 69.668 6.439 28.656 1.00 20.21 299 ARG A O 1
ATOM 2309 N N . ASP A 1 307 ? 70.461 5.553 30.582 1.00 20.64 300 ASP A N 1
ATOM 2310 C CA . ASP A 1 307 ? 69.662 4.338 30.454 1.00 21.64 300 ASP A CA 1
ATOM 2311 C C . ASP A 1 307 ? 68.196 4.735 30.599 1.00 22.38 300 ASP A C 1
ATOM 2312 O O . ASP A 1 307 ? 67.841 5.517 31.480 1.00 22.98 300 ASP A O 1
ATOM 2317 N N . VAL A 1 308 ? 67.334 4.203 29.745 1.00 22.75 301 VAL A N 1
ATOM 2318 C CA . VAL A 1 308 ? 65.921 4.515 29.850 1.00 23.45 301 VAL A CA 1
ATOM 2319 C C . VAL A 1 308 ? 65.114 3.243 29.633 1.00 24.19 301 VAL A C 1
ATOM 2320 O O . VAL A 1 308 ? 65.375 2.479 28.698 1.00 24.24 301 VAL A O 1
ATOM 2324 N N . THR A 1 309 ? 64.154 3.020 30.524 1.00 24.87 302 THR A N 1
ATOM 2325 C CA . THR A 1 309 ? 63.302 1.845 30.448 1.00 25.83 302 THR A CA 1
ATOM 2326 C C . THR A 1 309 ? 61.951 2.221 29.864 1.00 26.13 302 THR A C 1
ATOM 2327 O O . THR A 1 309 ? 61.301 3.157 30.319 1.00 26.12 302 THR A O 1
ATOM 2331 N N . ILE A 1 310 ? 61.549 1.484 28.832 1.00 26.98 303 ILE A N 1
ATOM 2332 C CA . ILE A 1 310 ? 60.248 1.640 28.203 1.00 27.77 303 ILE A CA 1
ATOM 2333 C C . ILE A 1 310 ? 59.628 0.249 28.182 1.00 28.53 303 ILE A C 1
ATOM 2334 O O . ILE A 1 310 ? 60.123 -0.646 27.494 1.00 28.27 303 ILE A O 1
ATOM 2339 N N . GLY A 1 311 ? 58.570 0.069 28.970 1.00 29.43 304 GLY A N 1
ATOM 2340 C CA . GLY A 1 311 ? 57.996 -1.260 29.186 1.00 30.45 304 GLY A CA 1
ATOM 2341 C C . GLY A 1 311 ? 59.023 -2.216 29.773 1.00 31.12 304 GLY A C 1
ATOM 2342 O O . GLY A 1 311 ? 59.641 -1.922 30.805 1.00 32.03 304 GLY A O 1
ATOM 2343 N N . ASP A 1 312 ? 59.240 -3.334 29.085 1.00 31.29 305 ASP A N 1
ATOM 2344 C CA . ASP A 1 312 ? 60.096 -4.412 29.583 1.00 31.03 305 ASP A CA 1
ATOM 2345 C C . ASP A 1 312 ? 61.529 -4.360 29.046 1.00 30.71 305 ASP A C 1
ATOM 2346 O O . ASP A 1 312 ? 62.322 -5.274 29.282 1.00 31.23 305 ASP A O 1
ATOM 2348 N N . THR A 1 313 ? 61.858 -3.290 28.323 1.00 29.57 306 THR A N 1
ATOM 2349 C CA . THR A 1 313 ? 63.173 -3.147 27.713 1.00 28.25 306 THR A CA 1
ATOM 2350 C C . THR A 1 313 ? 63.870 -1.904 28.255 1.00 27.05 306 THR A C 1
ATOM 2351 O O . THR A 1 313 ? 63.266 -0.843 28.343 1.00 26.82 306 THR A O 1
ATOM 2355 N N . THR A 1 314 ? 65.138 -2.053 28.615 1.00 25.77 307 THR A N 1
ATOM 2356 C CA . THR A 1 314 ? 65.961 -0.911 29.001 1.00 25.11 307 THR A CA 1
ATOM 2357 C C . THR A 1 314 ? 66.907 -0.622 27.839 1.00 24.39 307 THR A C 1
ATOM 2358 O O . THR A 1 314 ? 67.665 -1.486 27.397 1.00 24.55 307 THR A O 1
ATOM 2362 N N . ILE A 1 315 ? 66.817 0.595 27.308 1.00 23.25 308 ILE A N 1
ATOM 2363 C CA . ILE A 1 315 ? 67.736 1.040 26.278 1.00 22.21 308 ILE A CA 1
ATOM 2364 C C . ILE A 1 315 ? 68.951 1.640 26.970 1.00 21.15 308 ILE A C 1
ATOM 2365 O O . ILE A 1 315 ? 68.792 2.526 27.799 1.00 21.16 308 ILE A O 1
ATOM 2370 N N . PRO A 1 316 ? 70.163 1.164 26.636 1.00 20.17 309 PRO A N 1
ATOM 2371 C CA . PRO A 1 316 ? 71.329 1.719 27.323 1.00 19.96 309 PRO A CA 1
ATOM 2372 C C . PRO A 1 316 ? 71.615 3.149 26.895 1.00 19.51 309 PRO A C 1
ATOM 2373 O O . PRO A 1 316 ? 71.292 3.540 25.769 1.00 20.03 309 PRO A O 1
ATOM 2377 N N . ALA A 1 317 ? 72.251 3.917 27.770 1.00 18.80 310 ALA A N 1
ATOM 2378 C CA . ALA A 1 317 ? 72.814 5.213 27.381 1.00 18.30 310 ALA A CA 1
ATOM 2379 C C . ALA A 1 317 ? 73.800 5.019 26.238 1.00 18.16 310 ALA A C 1
ATOM 2380 O O . ALA A 1 317 ? 74.502 4.011 26.192 1.00 18.62 310 ALA A O 1
ATOM 2382 N N . GLY A 1 318 ? 73.870 5.978 25.311 1.00 17.73 311 GLY A N 1
ATOM 2383 C CA . GLY A 1 318 ? 74.895 5.916 24.282 1.00 18.13 311 GLY A CA 1
ATOM 2384 C C . GLY A 1 318 ? 74.551 5.159 23.011 1.00 18.27 311 GLY A C 1
ATOM 2385 O O . GLY A 1 318 ? 75.442 4.858 22.199 1.00 18.35 311 GLY A O 1
ATOM 2386 N N . ARG A 1 319 ? 73.268 4.854 22.830 1.00 17.61 312 ARG A N 1
ATOM 2387 C CA . ARG A 1 319 ? 72.826 4.135 21.633 1.00 16.91 312 ARG A CA 1
ATOM 2388 C C . ARG A 1 319 ? 71.841 4.979 20.863 1.00 17.20 312 ARG A C 1
ATOM 2389 O O . ARG A 1 319 ? 71.134 5.801 21.448 1.00 17.35 312 ARG A O 1
ATOM 2397 N N . ARG A 1 320 ? 71.781 4.739 19.552 1.00 17.00 313 ARG A N 1
ATOM 2398 C CA . ARG A 1 320 ? 70.806 5.408 18.712 1.00 17.17 313 ARG A CA 1
ATOM 2399 C C . ARG A 1 320 ? 69.454 4.723 18.847 1.00 17.09 313 ARG A C 1
ATOM 2400 O O . ARG A 1 320 ? 69.361 3.480 18.997 1.00 17.28 313 ARG A O 1
ATOM 2408 N N . VAL A 1 321 ? 68.414 5.544 18.802 1.00 17.13 314 VAL A N 1
ATOM 2409 C CA . VAL A 1 321 ? 67.043 5.078 18.860 1.00 17.40 314 VAL A CA 1
ATOM 2410 C C . VAL A 1 321 ? 66.294 5.714 17.701 1.00 16.91 314 VAL A C 1
ATOM 2411 O O . VAL A 1 321 ? 66.215 6.949 17.608 1.00 16.51 314 VAL A O 1
ATOM 2415 N N . LEU A 1 322 ? 65.761 4.868 16.815 1.00 16.19 315 LEU A N 1
ATOM 2416 C CA . LEU A 1 322 ? 64.971 5.326 15.675 1.00 16.72 315 LEU A CA 1
ATOM 2417 C C . LEU A 1 322 ? 63.520 5.560 16.087 1.00 16.87 315 LEU A C 1
ATOM 2418 O O . LEU A 1 322 ? 62.833 4.640 16.552 1.00 16.54 315 LEU A O 1
ATOM 2423 N N . LEU A 1 323 ? 63.064 6.804 15.943 1.00 16.10 316 LEU A N 1
ATOM 2424 C CA . LEU A 1 323 ? 61.685 7.161 16.225 1.00 16.66 316 LEU A CA 1
ATOM 2425 C C . LEU A 1 323 ? 60.908 7.023 14.924 1.00 16.54 316 LEU A C 1
ATOM 2426 O O . LEU A 1 323 ? 61.045 7.823 14.001 1.00 15.70 316 LEU A O 1
ATOM 2431 N N . LEU A 1 324 ? 60.089 5.992 14.853 1.00 17.33 317 LEU A N 1
ATOM 2432 C CA . LEU A 1 324 ? 59.408 5.680 13.613 1.00 17.37 317 LEU A CA 1
ATOM 2433 C C . LEU A 1 324 ? 58.107 6.451 13.558 1.00 16.93 317 LEU A C 1
ATOM 2434 O O . LEU A 1 324 ? 57.038 5.905 13.846 1.00 16.82 317 LEU A O 1
ATOM 2439 N N . TYR A 1 325 ? 58.203 7.733 13.205 1.00 16.45 318 TYR A N 1
ATOM 2440 C CA . TYR A 1 325 ? 57.031 8.576 13.044 1.00 15.97 318 TYR A CA 1
ATOM 2441 C C . TYR A 1 325 ? 55.969 7.947 12.144 1.00 16.46 318 TYR A C 1
ATOM 2442 O O . TYR A 1 325 ? 54.778 8.073 12.419 1.00 15.57 318 TYR A O 1
ATOM 2451 N N . GLY A 1 326 ? 56.416 7.307 11.067 1.00 16.53 319 GLY A N 1
ATOM 2452 C CA . GLY A 1 32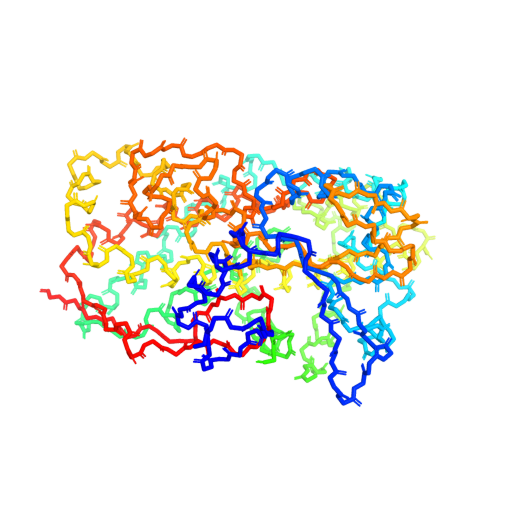6 ? 55.513 6.653 10.110 1.00 16.25 319 GLY A CA 1
ATOM 2453 C C . GLY A 1 326 ? 54.715 5.512 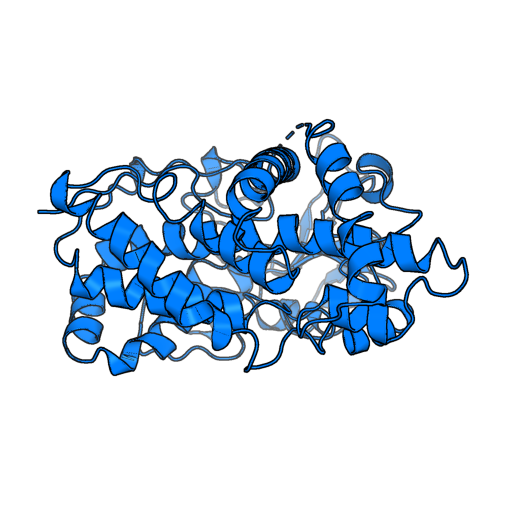10.717 1.00 16.82 319 GLY A C 1
ATOM 2454 O O . GLY A 1 326 ? 53.596 5.251 10.297 1.00 17.80 319 GLY A O 1
ATOM 2455 N N . SER A 1 327 ? 55.301 4.808 11.682 1.00 16.59 320 SER A N 1
ATOM 2456 C CA . SER A 1 327 ? 54.586 3.741 12.380 1.00 16.65 320 SER A CA 1
ATOM 2457 C C . SER A 1 327 ? 53.706 4.321 13.474 1.00 16.71 320 SER A C 1
ATOM 2458 O O . SER A 1 327 ? 52.569 3.885 13.675 1.00 16.78 320 SER A O 1
ATOM 2461 N N . ALA A 1 328 ? 54.247 5.291 14.213 1.00 16.40 321 ALA A N 1
ATOM 2462 C CA . ALA A 1 328 ? 53.460 5.970 15.244 1.00 16.97 321 ALA A CA 1
ATOM 2463 C C . ALA A 1 328 ? 52.159 6.532 14.678 1.00 17.51 321 ALA A C 1
ATOM 2464 O O . ALA A 1 328 ? 51.091 6.445 15.310 1.00 18.46 321 ALA A O 1
ATOM 2466 N N . ASN A 1 329 ? 52.250 7.079 13.465 1.00 17.37 322 ASN A N 1
ATOM 2467 C CA . ASN A 1 329 ? 51.101 7.646 12.774 1.00 17.29 322 ASN A CA 1
ATOM 2468 C C . ASN A 1 329 ? 50.077 6.593 12.325 1.00 17.98 322 ASN A C 1
ATOM 2469 O O . ASN A 1 329 ? 48.953 6.950 11.985 1.00 18.32 322 ASN A O 1
ATOM 2474 N N . ARG A 1 330 ? 50.490 5.327 12.316 1.00 18.35 323 ARG A N 1
ATOM 2475 C CA . ARG A 1 330 ? 49.657 4.200 11.867 1.00 19.34 323 ARG A CA 1
ATOM 2476 C C . ARG A 1 330 ? 49.324 3.257 13.036 1.00 19.93 323 ARG A C 1
ATOM 2477 O O . ARG A 1 330 ? 48.824 2.133 12.836 1.00 20.39 323 ARG A O 1
ATOM 2485 N N . ASP A 1 331 ? 49.576 3.722 14.259 1.00 20.83 324 ASP A N 1
ATOM 2486 C CA . ASP A 1 331 ? 49.358 2.896 15.443 1.00 21.22 324 ASP A CA 1
ATOM 2487 C C . ASP A 1 331 ? 47.880 2.748 15.757 1.00 21.92 324 ASP A C 1
ATOM 2488 O O . ASP A 1 331 ? 47.191 3.723 16.061 1.00 21.63 324 ASP A O 1
ATOM 2493 N N . GLU A 1 332 ? 47.403 1.509 15.676 1.00 22.87 325 GLU A N 1
ATOM 2494 C CA . GLU A 1 332 ? 46.010 1.200 15.985 1.00 24.09 325 GLU A CA 1
ATOM 2495 C C . GLU A 1 332 ? 45.604 1.620 17.402 1.00 24.13 325 GLU A C 1
ATOM 2496 O O . GLU A 1 332 ? 44.434 1.901 17.650 1.00 24.70 325 GLU A O 1
ATOM 2502 N N . ARG A 1 333 ? 46.573 1.684 18.315 1.00 23.85 326 ARG A N 1
ATOM 2503 C CA . ARG A 1 333 ? 46.314 2.103 19.696 1.00 24.04 326 ARG A CA 1
ATOM 2504 C C . ARG A 1 333 ? 45.916 3.568 19.813 1.00 24.00 326 ARG A C 1
ATOM 2505 O O . ARG A 1 333 ? 45.241 3.960 20.753 1.00 24.12 326 ARG A O 1
ATOM 2513 N N . GLN A 1 334 ? 46.355 4.388 18.862 1.00 23.51 327 GLN A N 1
ATOM 2514 C CA . GLN A 1 334 ? 46.016 5.802 18.865 1.00 23.91 327 GLN A CA 1
ATOM 2515 C C . GLN A 1 334 ? 44.876 6.157 17.909 1.00 23.88 327 GLN A C 1
ATOM 2516 O O . GLN A 1 334 ? 44.052 7.002 18.232 1.00 23.84 327 GLN A O 1
ATOM 2522 N N . TYR A 1 335 ? 44.841 5.509 16.744 1.00 24.20 328 TYR A N 1
ATOM 2523 C CA . TYR A 1 335 ? 43.911 5.885 15.684 1.00 24.62 328 TYR A CA 1
ATOM 2524 C C . TYR A 1 335 ? 42.814 4.855 15.426 1.00 25.75 328 TYR A C 1
ATOM 2525 O O . TYR A 1 335 ? 41.874 5.141 14.687 1.00 27.08 328 TYR A O 1
ATOM 2534 N N . GLY A 1 336 ? 42.934 3.682 16.052 1.00 26.02 329 GLY A N 1
ATOM 2535 C CA . GLY A 1 336 ? 41.905 2.635 15.954 1.00 26.20 329 GLY A CA 1
ATOM 2536 C C . GLY A 1 336 ? 42.284 1.538 14.980 1.00 26.47 329 GLY A C 1
ATOM 2537 O O . GLY A 1 336 ? 43.292 1.650 14.285 1.00 26.19 329 GLY A O 1
ATOM 2538 N N . PRO A 1 337 ? 41.485 0.450 14.924 1.00 26.86 330 PRO A N 1
ATOM 2539 C CA . PRO A 1 337 ? 41.777 -0.682 14.035 1.00 26.87 330 PRO A CA 1
ATOM 2540 C C . PRO A 1 337 ? 41.794 -0.316 12.554 1.00 26.50 330 PRO A C 1
ATOM 2541 O O . PRO A 1 337 ? 42.344 -1.065 11.743 1.00 27.06 330 PRO A O 1
ATOM 2545 N N . ASP A 1 338 ? 41.207 0.835 12.222 1.00 27.00 331 ASP A N 1
ATOM 2546 C CA . ASP A 1 338 ? 41.167 1.354 10.860 1.00 26.86 331 ASP A CA 1
ATOM 2547 C C . ASP A 1 338 ? 42.338 2.291 10.553 1.00 25.87 331 ASP A C 1
ATOM 2548 O O . ASP A 1 338 ? 42.294 3.030 9.567 1.00 24.82 331 ASP A O 1
ATOM 2553 N N . ALA A 1 339 ? 43.375 2.259 11.393 1.00 25.15 332 ALA A N 1
ATOM 2554 C CA . ALA A 1 339 ? 44.519 3.182 11.267 1.00 24.22 332 ALA A CA 1
ATOM 2555 C C . ALA A 1 339 ? 45.180 3.158 9.895 1.00 24.05 332 ALA A C 1
ATOM 2556 O O . ALA A 1 339 ? 45.745 4.172 9.459 1.00 22.49 332 ALA A O 1
ATOM 2558 N N . ALA A 1 340 ? 45.106 2.016 9.210 1.00 23.31 333 ALA A N 1
ATOM 2559 C CA . ALA A 1 340 ? 45.798 1.831 7.936 1.00 23.10 333 ALA A CA 1
ATOM 2560 C C . ALA A 1 340 ? 45.021 2.442 6.773 1.00 22.69 333 ALA A C 1
ATOM 2561 O O . ALA A 1 340 ? 45.538 2.519 5.660 1.00 23.12 333 ALA A O 1
ATOM 2563 N N . GLU A 1 341 ? 43.785 2.868 7.039 1.00 22.43 334 GLU A N 1
ATOM 2564 C CA . GLU A 1 341 ? 42.872 3.348 5.983 1.00 22.58 334 GLU A CA 1
ATOM 2565 C C . GLU A 1 341 ? 42.729 4.865 5.900 1.00 21.06 334 GLU A C 1
ATOM 2566 O O . GLU A 1 341 ? 42.826 5.567 6.910 1.00 21.14 334 GLU A O 1
ATOM 2572 N N . LEU A 1 342 ? 42.477 5.361 4.691 1.00 19.67 335 LEU A N 1
ATOM 2573 C CA . LEU A 1 342 ? 42.173 6.775 4.496 1.00 18.53 335 LEU A CA 1
ATOM 2574 C C . LEU A 1 342 ? 40.767 7.110 4.985 1.00 18.89 335 LEU A C 1
ATOM 2575 O O . LEU A 1 342 ? 39.779 6.513 4.523 1.00 19.00 335 LEU A O 1
ATOM 2580 N N . ASP A 1 343 ? 40.675 8.054 5.920 1.00 18.83 336 ASP A N 1
ATOM 2581 C CA . ASP A 1 343 ? 39.391 8.640 6.289 1.00 19.23 336 ASP A CA 1
ATOM 2582 C C . ASP A 1 343 ? 39.534 10.137 6.416 1.00 19.24 336 ASP A C 1
ATOM 2583 O O . ASP A 1 343 ? 40.021 10.624 7.446 1.00 19.05 336 ASP A O 1
ATOM 2588 N N . VAL A 1 344 ? 39.120 10.868 5.382 1.00 19.35 337 VAL A N 1
ATOM 2589 C CA . VAL A 1 344 ? 39.344 12.323 5.332 1.00 19.97 337 VAL A CA 1
ATOM 2590 C C . VAL A 1 344 ? 38.567 13.095 6.394 1.00 20.69 337 VAL A C 1
ATOM 2591 O O . VAL A 1 344 ? 38.830 14.283 6.607 1.00 20.99 337 VAL A O 1
ATOM 2595 N N . THR A 1 345 ? 37.607 12.441 7.047 1.00 21.21 338 THR A N 1
ATOM 2596 C CA . THR A 1 345 ? 36.859 13.115 8.121 1.00 22.09 338 THR A CA 1
ATOM 2597 C C . THR A 1 345 ? 37.351 12.676 9.503 1.00 22.64 338 THR A C 1
ATOM 2598 O O . THR A 1 345 ? 36.751 13.019 10.520 1.00 23.48 338 THR A O 1
ATOM 2602 N N . ARG A 1 346 ? 38.453 11.925 9.543 1.00 22.84 339 ARG A N 1
ATOM 2603 C CA . ARG A 1 346 ? 38.977 11.385 10.800 1.00 22.94 339 ARG A CA 1
ATOM 2604 C C . ARG A 1 346 ? 39.380 12.469 11.787 1.00 23.20 339 ARG A C 1
ATOM 2605 O O . ARG A 1 346 ? 39.202 12.294 12.998 1.00 23.79 339 ARG A O 1
ATOM 2613 N N . CYS A 1 347 ? 39.921 13.569 11.256 1.00 23.07 340 CYS A N 1
ATOM 2614 C CA . CYS A 1 347 ? 40.482 14.673 12.043 1.00 22.72 340 CYS A CA 1
ATOM 2615 C C . CYS A 1 347 ? 41.496 14.144 13.058 1.00 21.78 340 CYS A C 1
ATOM 2616 O O . CYS A 1 347 ? 41.320 14.293 14.276 1.00 22.06 340 CYS A O 1
ATOM 2619 N N . PRO A 1 348 ? 42.572 13.510 12.561 1.00 21.06 341 PRO A N 1
ATOM 2620 C CA . PRO A 1 348 ? 43.523 12.892 13.484 1.00 20.70 341 PRO A CA 1
ATOM 2621 C C . PRO A 1 348 ? 44.234 13.986 14.296 1.00 21.21 341 PRO A C 1
ATOM 2622 O O . PRO A 1 348 ? 44.531 15.068 13.773 1.00 21.76 341 PRO A O 1
ATOM 2626 N N . ARG A 1 349 ? 44.450 13.715 15.573 1.00 22.28 342 ARG A N 1
ATOM 2627 C CA . ARG A 1 349 ? 45.155 14.647 16.431 1.00 22.30 342 ARG A CA 1
ATOM 2628 C C . ARG A 1 349 ? 46.453 14.012 16.889 1.00 21.33 342 ARG A C 1
ATOM 2629 O O . ARG A 1 349 ? 46.628 12.794 16.836 1.00 21.50 342 ARG A O 1
ATOM 2637 N N . ASN A 1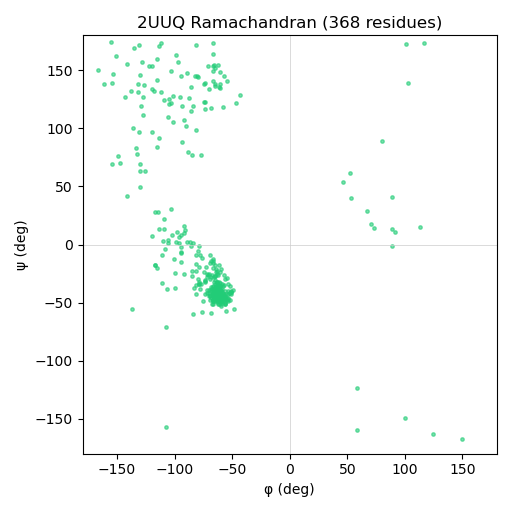 350 ? 47.373 14.859 17.320 1.00 20.68 343 ASN A N 1
ATOM 2638 C CA . ASN A 1 350 ? 48.679 14.397 17.777 1.00 20.22 343 ASN A CA 1
ATOM 2639 C C . ASN A 1 350 ? 49.393 13.513 16.754 1.00 19.16 343 ASN A C 1
ATOM 2640 O O . ASN A 1 350 ? 50.051 12.540 17.102 1.00 18.28 343 ASN A O 1
ATOM 2645 N N . ILE A 1 351 ? 49.283 13.886 15.476 1.00 18.50 344 ILE A N 1
ATOM 2646 C CA . ILE A 1 351 ? 50.076 13.217 14.456 1.00 17.66 344 ILE A CA 1
ATOM 2647 C C . ILE A 1 351 ? 51.537 13.534 14.714 1.00 16.90 344 ILE A C 1
ATOM 2648 O O . ILE A 1 351 ? 51.861 14.552 15.337 1.00 16.92 344 ILE A O 1
ATOM 2653 N N . LEU A 1 352 ? 52.400 12.646 14.250 1.00 16.20 345 LEU A N 1
ATOM 2654 C CA . LEU A 1 352 ? 53.835 12.787 14.447 1.00 16.22 345 LEU A CA 1
ATOM 2655 C C . LEU A 1 352 ? 54.566 13.135 13.162 1.00 15.04 345 LEU A C 1
ATOM 2656 O O . LEU A 1 352 ? 55.783 13.099 13.121 1.00 15.33 345 LEU A O 1
ATOM 2661 N N . THR A 1 353 ? 53.815 13.533 12.142 1.00 13.51 346 THR A N 1
ATOM 2662 C CA . THR A 1 353 ? 54.420 13.866 10.834 1.00 13.07 346 THR A CA 1
ATOM 2663 C C . THR A 1 353 ? 55.492 14.952 10.920 1.00 13.29 346 THR A C 1
ATOM 2664 O O . THR A 1 353 ? 56.466 14.929 10.164 1.00 13.12 346 THR A O 1
ATOM 2668 N N . PHE A 1 354 ? 55.288 15.903 11.828 1.00 13.24 347 PHE A N 1
ATOM 2669 C CA . PHE A 1 354 ? 56.209 17.027 12.005 1.00 12.70 347 PHE A CA 1
ATOM 2670 C C . PHE A 1 354 ? 56.985 16.898 13.324 1.00 13.09 347 PHE A C 1
ATOM 2671 O O . PHE A 1 354 ? 57.506 17.883 13.834 1.00 13.46 347 PHE A O 1
ATOM 2679 N N . SER A 1 355 ? 57.076 15.669 13.848 1.00 14.12 348 SER A N 1
ATOM 2680 C CA . SER A 1 355 ? 57.602 15.406 15.196 1.00 14.21 348 SER A CA 1
ATOM 2681 C C . SER A 1 355 ? 56.786 16.159 16.269 1.00 14.57 348 SER A C 1
ATOM 2682 O O . SER A 1 355 ? 55.628 16.571 16.065 1.00 14.61 348 SER A O 1
ATOM 2685 N N . HIS A 1 356 ? 57.396 16.332 17.431 1.00 15.11 349 HIS A N 1
ATOM 2686 C CA . HIS A 1 356 ? 56.699 16.862 18.587 1.00 16.32 349 HIS A CA 1
ATOM 2687 C C . HIS A 1 356 ? 57.770 17.356 19.538 1.00 16.44 349 HIS A C 1
ATOM 2688 O O . HIS A 1 356 ? 58.801 16.705 19.697 1.00 17.09 349 HIS A O 1
ATOM 2695 N N . GLY A 1 357 ? 57.535 18.517 20.138 1.00 16.58 350 GLY A N 1
ATOM 2696 C CA . GLY A 1 357 ? 58.493 19.096 21.082 1.00 16.11 350 GLY A CA 1
ATOM 2697 C C . GLY A 1 357 ? 59.361 20.184 20.482 1.00 16.77 350 GLY A C 1
ATOM 2698 O O . GLY A 1 357 ? 58.932 20.902 19.590 1.00 16.78 350 GLY A O 1
ATOM 2699 N N . ALA A 1 358 ? 60.579 20.293 21.001 1.00 16.82 351 ALA A N 1
ATOM 2700 C CA . ALA A 1 358 ? 61.512 21.370 20.659 1.00 17.00 351 ALA A CA 1
ATOM 2701 C C . ALA A 1 358 ? 61.725 21.580 19.157 1.00 16.49 351 ALA A C 1
ATOM 2702 O O . ALA A 1 358 ? 61.842 22.724 18.675 1.00 17.34 351 ALA A O 1
ATOM 2704 N N . HIS A 1 359 ? 61.820 20.470 18.437 1.00 15.65 352 HIS A N 1
ATOM 2705 C CA . HIS A 1 359 ? 62.163 20.507 17.026 1.00 14.41 352 HIS A CA 1
ATOM 2706 C C . HIS A 1 359 ? 60.966 20.424 16.100 1.00 14.46 352 HIS A C 1
ATOM 2707 O O . HIS A 1 359 ? 61.155 20.262 14.893 1.00 15.13 352 HIS A O 1
ATOM 2714 N N . HIS A 1 360 ? 59.750 20.551 16.645 1.00 14.33 353 HIS A N 1
ATOM 2715 C CA . HIS A 1 360 ? 58.547 20.495 15.807 1.00 13.84 353 HIS A CA 1
ATOM 2716 C C . HIS A 1 360 ? 58.747 21.319 14.527 1.00 13.85 353 HIS A C 1
ATOM 2717 O O . HIS A 1 360 ? 59.154 22.488 14.588 1.00 14.85 353 HIS A O 1
ATOM 2724 N N . CYS A 1 361 ? 58.465 20.703 13.373 1.00 13.26 354 CYS A N 1
ATOM 2725 C CA . CYS A 1 361 ? 58.776 21.310 12.078 1.00 12.45 354 CYS A CA 1
ATOM 2726 C C . CYS A 1 361 ? 58.364 22.772 11.970 1.00 12.91 354 CYS A C 1
ATOM 2727 O O . CYS A 1 361 ? 57.192 23.100 12.111 1.00 14.04 354 CYS A O 1
ATOM 2730 N N . LEU A 1 362 ? 59.331 23.643 11.694 1.00 13.22 355 LEU A N 1
ATOM 2731 C CA . LEU A 1 362 ? 59.038 25.062 11.478 1.00 14.08 355 LEU A CA 1
ATOM 2732 C C . LEU A 1 362 ? 58.196 25.280 10.227 1.00 13.59 355 LEU A C 1
ATOM 2733 O O . LEU A 1 362 ? 57.466 26.277 10.118 1.00 15.25 355 LEU A O 1
ATOM 2738 N N . GLY A 1 363 ? 58.325 24.375 9.257 1.00 13.81 356 GLY A N 1
ATOM 2739 C CA . GLY A 1 363 ? 57.622 24.508 7.992 1.00 13.95 356 GLY A CA 1
ATOM 2740 C C . GLY A 1 363 ? 56.259 23.850 7.951 1.00 12.85 356 GLY A C 1
ATOM 2741 O O . GLY A 1 363 ? 55.686 23.731 6.871 1.00 13.65 356 GLY A O 1
ATOM 2742 N N . ALA A 1 364 ? 55.727 23.443 9.113 1.00 13.08 357 ALA A N 1
ATOM 2743 C CA . ALA A 1 364 ? 54.464 22.694 9.128 1.00 13.01 357 ALA A CA 1
ATOM 2744 C C . ALA A 1 364 ? 53.337 23.447 8.417 1.00 13.40 357 ALA A C 1
ATOM 2745 O O . ALA A 1 364 ? 52.581 22.868 7.628 1.00 14.10 357 ALA A O 1
ATOM 2747 N N . ALA A 1 365 ? 53.218 24.735 8.710 1.00 13.49 358 ALA A N 1
ATOM 2748 C CA . ALA A 1 365 ? 52.141 25.528 8.117 1.00 13.39 358 ALA A CA 1
ATOM 2749 C C . ALA A 1 365 ? 52.330 25.631 6.610 1.00 13.50 358 ALA A C 1
ATOM 2750 O O . ALA A 1 365 ? 51.356 25.551 5.847 1.00 14.33 358 ALA A O 1
ATOM 2752 N N . ALA A 1 366 ? 53.583 25.808 6.176 1.00 13.66 359 ALA A N 1
ATOM 2753 C CA . ALA A 1 366 ? 53.883 25.879 4.749 1.00 13.99 359 ALA A CA 1
ATOM 2754 C C . ALA A 1 366 ? 53.601 24.566 4.020 1.00 14.09 359 ALA A C 1
ATOM 2755 O O . ALA A 1 366 ? 53.119 24.574 2.875 1.00 14.39 359 ALA A O 1
ATOM 2757 N N . ALA A 1 367 ? 53.902 23.435 4.668 1.00 12.85 360 ALA A N 1
ATOM 2758 C CA . ALA A 1 367 ? 53.616 22.126 4.070 1.00 13.05 360 ALA A CA 1
ATOM 2759 C C . ALA A 1 367 ? 52.114 21.922 3.969 1.00 13.53 360 ALA A C 1
ATOM 2760 O O . ALA A 1 367 ? 51.613 21.459 2.949 1.00 13.97 360 ALA A O 1
ATOM 2762 N N . ARG A 1 368 ? 51.399 22.263 5.043 1.00 13.95 361 ARG A N 1
ATOM 2763 C CA . ARG A 1 368 ? 49.935 22.130 5.060 1.00 13.99 361 ARG A CA 1
ATOM 2764 C C . ARG A 1 368 ? 49.307 22.979 3.972 1.00 14.29 361 ARG A C 1
ATOM 2765 O O . ARG A 1 368 ? 48.393 22.514 3.280 1.00 15.56 361 ARG A O 1
ATOM 2773 N N . MET A 1 369 ? 49.796 24.208 3.792 1.00 14.08 362 MET A N 1
ATOM 2774 C CA . MET A 1 369 ? 49.269 25.082 2.737 1.00 14.44 362 MET A CA 1
ATOM 2775 C C . MET A 1 369 ? 49.520 24.492 1.336 1.00 14.42 362 MET A C 1
ATOM 2776 O O . MET A 1 369 ? 48.625 24.513 0.481 1.00 14.75 362 MET A O 1
ATOM 2781 N N . GLN A 1 370 ? 50.713 23.943 1.099 1.00 15.17 363 GLN A N 1
ATOM 2782 C CA . GLN A 1 370 ? 50.982 23.332 -0.201 1.00 14.76 363 GLN A CA 1
ATOM 2783 C C . GLN A 1 370 ? 50.068 22.145 -0.466 1.00 15.50 363 GLN A C 1
ATOM 2784 O O . GLN A 1 370 ? 49.556 21.997 -1.577 1.00 15.89 363 GLN A O 1
ATOM 2790 N N . CYS A 1 371 ? 49.860 21.307 0.546 1.00 15.81 364 CYS A N 1
ATOM 2791 C CA . CYS A 1 371 ? 48.950 20.169 0.386 1.00 16.20 364 CYS A CA 1
ATOM 2792 C C . CYS A 1 371 ? 47.545 20.649 0.076 1.00 16.84 364 CYS A C 1
ATOM 2793 O O . CYS A 1 371 ? 46.892 20.092 -0.812 1.00 16.42 364 CYS A O 1
ATOM 2796 N N . ARG A 1 372 ? 47.086 21.658 0.817 1.00 16.05 365 ARG A N 1
ATOM 2797 C CA . ARG A 1 372 ? 45.723 22.165 0.644 1.00 16.64 365 ARG A CA 1
ATOM 2798 C C . ARG A 1 372 ? 45.511 22.716 -0.759 1.00 17.09 365 ARG A C 1
ATOM 2799 O O . ARG A 1 372 ? 44.515 22.399 -1.399 1.00 17.40 365 ARG A O 1
ATOM 2807 N N . VAL A 1 373 ? 46.446 23.526 -1.234 1.00 17.24 366 VAL A N 1
ATOM 2808 C CA . VAL A 1 373 ? 46.304 24.120 -2.560 1.00 17.22 366 VAL A CA 1
ATOM 2809 C C . VAL A 1 373 ? 46.360 23.047 -3.647 1.00 17.89 366 VAL A C 1
ATOM 2810 O O . VAL A 1 373 ? 45.528 23.047 -4.559 1.00 18.58 366 VAL A O 1
ATOM 2814 N N . ALA A 1 374 ? 47.325 22.131 -3.547 1.00 17.91 367 ALA A N 1
ATOM 2815 C CA . ALA A 1 374 ? 47.453 21.054 -4.535 1.00 18.26 367 ALA A CA 1
ATOM 2816 C C . ALA A 1 374 ? 46.203 20.185 -4.579 1.00 18.95 367 ALA A C 1
ATOM 2817 O O . ALA A 1 374 ? 45.695 19.883 -5.663 1.00 18.77 367 ALA A O 1
ATOM 2819 N N . LEU A 1 375 ? 45.711 19.778 -3.409 1.00 19.13 368 LEU A N 1
ATOM 2820 C CA . LEU A 1 375 ? 44.522 18.930 -3.348 1.00 20.06 368 LEU A CA 1
ATOM 2821 C C . LEU A 1 375 ? 43.312 19.671 -3.906 1.00 19.49 368 LEU A C 1
ATOM 2822 O O . LEU A 1 375 ? 42.531 19.098 -4.677 1.00 19.96 368 LEU A O 1
ATOM 2827 N N . THR A 1 376 ? 43.158 20.938 -3.524 1.00 19.52 369 THR A N 1
ATOM 2828 C CA . THR A 1 376 ? 42.033 21.741 -3.990 1.00 19.37 369 THR A CA 1
ATOM 2829 C C . THR A 1 376 ? 42.003 21.819 -5.514 1.00 19.66 369 THR A C 1
ATOM 2830 O O . THR A 1 376 ? 40.947 21.611 -6.138 1.00 20.01 369 THR A O 1
ATOM 2834 N N . GLU A 1 377 ? 43.162 22.060 -6.115 1.00 20.19 370 GLU A N 1
ATOM 2835 C CA . GLU A 1 377 ? 43.223 22.243 -7.562 1.00 20.71 370 GLU A CA 1
ATOM 2836 C C . GLU A 1 377 ? 43.166 20.926 -8.329 1.00 21.57 370 GLU A C 1
ATOM 2837 O O . GLU A 1 377 ? 42.608 20.866 -9.431 1.00 21.82 370 GLU A O 1
ATOM 2843 N N . LEU A 1 378 ? 43.746 19.875 -7.759 1.00 21.86 371 LEU A N 1
ATOM 2844 C CA . LEU A 1 378 ? 43.605 18.547 -8.350 1.00 22.76 371 LEU A CA 1
ATOM 2845 C C . LEU A 1 378 ? 42.127 18.187 -8.497 1.00 23.10 371 LEU A C 1
ATOM 2846 O O . LEU A 1 378 ? 41.677 17.825 -9.586 1.00 22.91 371 LEU A O 1
ATOM 2851 N N . LEU A 1 379 ? 41.362 18.316 -7.415 1.00 23.35 372 LEU A N 1
ATOM 2852 C CA . LEU A 1 379 ? 39.928 18.033 -7.468 1.00 24.15 372 LEU A CA 1
ATOM 2853 C C . LEU A 1 379 ? 39.162 18.973 -8.407 1.00 24.75 372 LEU A C 1
ATOM 2854 O O . LEU A 1 379 ? 38.229 18.536 -9.089 1.00 24.98 372 LEU A O 1
ATOM 2859 N N . ALA A 1 380 ? 39.565 20.243 -8.468 1.00 24.69 373 ALA A N 1
ATOM 2860 C CA . ALA A 1 380 ? 38.868 21.218 -9.333 1.00 25.47 373 ALA A CA 1
ATOM 2861 C C . ALA A 1 380 ? 39.210 21.092 -10.821 1.00 26.28 373 ALA A C 1
ATOM 2862 O O . ALA A 1 380 ? 38.357 21.351 -11.687 1.00 26.67 373 ALA A O 1
ATOM 2864 N N . ARG A 1 381 ? 40.448 20.715 -11.125 1.00 26.91 374 ARG A N 1
ATOM 2865 C CA . ARG A 1 381 ? 40.949 20.782 -12.510 1.00 27.39 374 ARG A CA 1
ATOM 2866 C C . ARG A 1 381 ? 41.178 19.439 -13.179 1.00 28.30 374 ARG A C 1
ATOM 2867 O O . ARG A 1 381 ? 40.993 19.304 -14.392 1.00 28.34 374 ARG A O 1
ATOM 2875 N N . CYS A 1 382 ? 41.569 18.452 -12.381 1.00 28.79 375 CYS A N 1
ATOM 2876 C CA . CYS A 1 382 ? 41.945 17.130 -12.869 1.00 29.76 375 CYS A CA 1
ATOM 2877 C C . CYS A 1 382 ? 41.201 16.046 -12.084 1.00 29.41 375 CYS A C 1
ATOM 2878 O O . CYS A 1 382 ? 41.808 15.082 -11.612 1.00 29.52 375 CYS A O 1
ATOM 2881 N N . PRO A 1 383 ? 39.870 16.183 -11.945 1.00 29.93 376 PRO A N 1
ATOM 2882 C CA . PRO A 1 383 ? 39.207 15.251 -11.035 1.00 29.71 376 PRO A CA 1
ATOM 2883 C C . PRO A 1 383 ? 39.122 13.817 -11.565 1.00 30.12 376 PRO A C 1
ATOM 2884 O O . PRO A 1 383 ? 39.064 12.882 -10.772 1.00 30.00 376 PRO A O 1
ATOM 2888 N N . ASP A 1 384 ? 39.099 13.640 -12.883 1.00 30.49 377 ASP A N 1
ATOM 2889 C CA . ASP A 1 384 ? 39.122 12.295 -13.445 1.00 30.61 377 ASP A CA 1
ATOM 2890 C C . ASP A 1 384 ? 40.567 11.919 -13.741 1.00 30.68 377 ASP A C 1
ATOM 2891 O O . ASP A 1 384 ? 41.064 12.173 -14.846 1.00 31.37 377 ASP A O 1
ATOM 2893 N N . PHE A 1 385 ? 41.246 11.347 -12.745 1.00 30.92 378 PHE A N 1
ATOM 2894 C CA . PHE A 1 385 ? 42.674 11.019 -12.881 1.00 30.57 378 PHE A CA 1
ATOM 2895 C C . PHE A 1 385 ? 43.003 9.577 -12.509 1.00 30.44 378 PHE A C 1
ATOM 2896 O O . PHE A 1 385 ? 42.259 8.919 -11.783 1.00 30.56 378 PHE A O 1
ATOM 2904 N N . GLU A 1 386 ? 44.121 9.090 -13.033 1.00 29.78 379 GLU A N 1
ATOM 2905 C CA . GLU A 1 386 ? 44.555 7.722 -12.793 1.00 29.97 379 GLU A CA 1
ATOM 2906 C C . GLU A 1 386 ? 46.017 7.667 -12.389 1.00 29.19 379 GLU A C 1
ATOM 2907 O O . GLU A 1 386 ? 46.863 8.372 -12.953 1.00 28.32 379 GLU A O 1
ATOM 2913 N N . VAL A 1 387 ? 46.293 6.820 -11.403 1.00 28.97 380 VAL A N 1
ATOM 2914 C CA . VAL A 1 387 ? 47.633 6.584 -10.899 1.00 29.61 380 VAL A CA 1
ATOM 2915 C C . VAL A 1 387 ? 47.814 5.074 -10.831 1.00 29.86 380 VAL A C 1
ATOM 2916 O O . VAL A 1 387 ? 46.950 4.372 -10.308 1.00 30.08 380 VAL A O 1
ATOM 2920 N N . ALA A 1 388 ? 48.923 4.581 -11.375 1.00 30.59 381 ALA A N 1
ATOM 2921 C CA . ALA A 1 388 ? 49.279 3.176 -11.258 1.00 31.11 381 ALA A CA 1
ATOM 2922 C C . ALA A 1 388 ? 50.337 3.033 -10.173 1.00 31.48 381 ALA A C 1
ATOM 2923 O O . ALA A 1 388 ? 51.493 3.397 -10.378 1.00 31.20 381 ALA A O 1
ATOM 2925 N N . GLU A 1 389 ? 49.921 2.519 -9.017 1.00 32.01 382 GLU A N 1
ATOM 2926 C CA . GLU A 1 389 ? 50.787 2.397 -7.839 1.00 33.43 382 GLU A CA 1
ATOM 2927 C C . GLU A 1 389 ? 52.065 1.596 -8.108 1.00 33.08 382 GLU A C 1
ATOM 2928 O O . GLU A 1 389 ? 53.141 1.963 -7.634 1.00 33.01 382 GLU A O 1
ATOM 2934 N N . SER A 1 390 ? 51.940 0.515 -8.878 1.00 33.14 383 SER A N 1
ATOM 2935 C CA . SER A 1 390 ? 53.082 -0.330 -9.240 1.00 32.76 383 SER A CA 1
ATOM 2936 C C . SER A 1 390 ? 54.070 0.359 -10.185 1.00 32.51 383 SER A C 1
ATOM 2937 O O . SER A 1 390 ? 55.194 -0.121 -10.370 1.00 33.45 383 SER A O 1
ATOM 2939 N N . ARG A 1 391 ? 53.655 1.478 -10.775 1.00 31.61 384 ARG A N 1
ATOM 2940 C CA . ARG A 1 391 ? 54.500 2.264 -11.672 1.00 30.83 384 ARG A CA 1
ATOM 2941 C C . ARG A 1 391 ? 55.222 3.402 -10.944 1.00 29.14 384 ARG A C 1
ATOM 2942 O O . ARG A 1 391 ? 56.058 4.093 -11.531 1.00 29.50 384 ARG A O 1
ATOM 2950 N N . ILE A 1 392 ? 54.879 3.614 -9.675 1.00 27.16 385 ILE A N 1
ATOM 2951 C CA . ILE A 1 392 ? 55.549 4.645 -8.887 1.00 25.24 385 ILE A CA 1
ATOM 2952 C C . ILE A 1 392 ? 56.971 4.214 -8.588 1.00 24.19 385 ILE A C 1
ATOM 2953 O O . ILE A 1 392 ? 57.216 3.074 -8.191 1.00 23.89 385 ILE A O 1
ATOM 2958 N N . VAL A 1 393 ? 57.903 5.139 -8.778 1.00 23.17 386 VAL A N 1
ATOM 2959 C CA . VAL A 1 393 ? 59.300 4.886 -8.420 1.00 23.11 386 VAL A CA 1
ATOM 2960 C C . VAL A 1 393 ? 59.646 5.723 -7.196 1.00 22.49 386 VAL A C 1
ATOM 2961 O O . VAL A 1 393 ? 59.500 6.949 -7.207 1.00 22.22 386 VAL A O 1
ATOM 2965 N N . TRP A 1 394 ? 60.116 5.038 -6.159 1.00 21.85 387 TRP A N 1
ATOM 2966 C CA . TRP A 1 394 ? 60.430 5.663 -4.888 1.00 20.91 387 TRP A CA 1
ATOM 2967 C C . TRP A 1 394 ? 61.904 6.036 -4.833 1.00 20.98 387 TRP A C 1
ATOM 2968 O O . TRP A 1 394 ? 62.768 5.333 -5.375 1.00 20.92 387 TRP A O 1
ATOM 2979 N N . SER A 1 395 ? 62.204 7.151 -4.175 1.00 20.27 388 SER A N 1
ATOM 2980 C CA . SER A 1 395 ? 63.592 7.541 -3.966 1.00 19.67 388 SER A CA 1
ATOM 2981 C C . SER A 1 395 ? 64.287 6.558 -3.034 1.00 19.34 388 SER A C 1
ATOM 2982 O O . SER A 1 395 ? 63.658 5.987 -2.150 1.00 18.92 388 SER A O 1
ATOM 2985 N N . GLY A 1 396 ? 65.594 6.376 -3.230 1.00 19.26 389 GLY A N 1
ATOM 2986 C CA . GLY A 1 396 ? 66.407 5.730 -2.218 1.00 19.23 389 GLY A CA 1
ATOM 2987 C C . GLY A 1 396 ? 66.507 6.586 -0.958 1.00 19.52 389 GLY A C 1
ATOM 2988 O O . GLY A 1 396 ? 66.064 7.748 -0.937 1.00 19.54 389 GLY A O 1
ATOM 2989 N N . GLY A 1 397 ? 67.115 6.015 0.076 1.00 19.38 390 GLY A N 1
ATOM 2990 C CA . GLY A 1 397 ? 67.238 6.665 1.381 1.00 19.43 390 GLY A CA 1
ATOM 2991 C C . GLY A 1 397 ? 66.251 6.105 2.385 1.00 19.38 390 GLY A C 1
ATOM 2992 O O . GLY A 1 397 ? 65.087 5.852 2.050 1.00 20.66 390 GLY A O 1
ATOM 2993 N N . SER A 1 398 ? 66.708 5.919 3.618 1.00 19.00 391 SER A N 1
ATOM 2994 C CA . SER A 1 398 ? 65.949 5.159 4.607 1.00 18.27 391 SER A CA 1
ATOM 2995 C C . SER A 1 398 ? 65.045 5.966 5.539 1.00 17.43 391 SER A C 1
ATOM 2996 O O . SER A 1 398 ? 64.288 5.390 6.311 1.00 18.02 391 SER A O 1
ATOM 2999 N N . TYR A 1 399 ? 65.122 7.293 5.462 1.00 16.12 392 TYR A N 1
ATOM 3000 C CA . TYR A 1 399 ? 64.415 8.167 6.414 1.00 15.75 392 TYR A CA 1
ATOM 3001 C C . TYR A 1 399 ? 63.209 8.872 5.824 1.00 15.76 392 TYR A C 1
ATOM 3002 O O . TYR A 1 399 ? 62.200 9.007 6.500 1.00 15.63 392 TYR A O 1
ATOM 3011 N N . VAL A 1 400 ? 63.326 9.299 4.570 1.00 15.05 393 VAL A N 1
ATOM 3012 C CA . VAL A 1 400 ? 62.251 10.006 3.889 1.00 15.40 393 VAL A CA 1
ATOM 3013 C C . VAL A 1 400 ? 61.677 9.135 2.766 1.00 14.82 393 VAL A C 1
ATOM 3014 O O . VAL A 1 400 ? 62.426 8.602 1.932 1.00 14.85 393 VAL A O 1
ATOM 3018 N N . ARG A 1 401 ? 60.352 9.026 2.747 1.00 15.15 394 ARG A N 1
ATOM 3019 C CA . ARG A 1 401 ? 59.620 8.244 1.769 1.00 15.13 394 ARG A CA 1
ATOM 3020 C C . ARG A 1 401 ? 58.962 9.197 0.799 1.00 15.72 394 ARG A C 1
ATOM 3021 O O . ARG A 1 401 ? 58.020 9.912 1.150 1.00 15.42 394 ARG A O 1
ATOM 3029 N N . ARG A 1 402 ? 59.465 9.206 -0.434 1.00 16.10 395 ARG A N 1
ATOM 3030 C CA . ARG A 1 402 ? 59.007 10.145 -1.438 1.00 17.58 395 ARG A CA 1
ATOM 3031 C C . ARG A 1 402 ? 59.234 9.558 -2.816 1.00 17.90 395 ARG A C 1
ATOM 3032 O O . ARG A 1 402 ? 60.272 8.918 -3.058 1.00 18.06 395 ARG A O 1
ATOM 3040 N N . PRO A 1 403 ? 58.261 9.748 -3.720 1.00 18.67 396 PRO A N 1
ATOM 3041 C CA . PRO A 1 403 ? 58.439 9.236 -5.075 1.00 19.35 396 PRO A CA 1
ATOM 3042 C C . PRO A 1 403 ? 59.307 10.130 -5.952 1.00 20.01 396 PRO A C 1
ATOM 3043 O O . PRO A 1 403 ? 59.257 11.359 -5.830 1.00 20.32 396 PRO A O 1
ATOM 3047 N N . LEU A 1 404 ? 60.093 9.507 -6.836 1.00 20.62 397 LEU A N 1
ATOM 3048 C CA . LEU A 1 404 ? 60.806 10.218 -7.898 1.00 21.14 397 LEU A CA 1
ATOM 3049 C C . LEU A 1 404 ? 59.901 10.402 -9.107 1.00 20.72 397 LEU A C 1
ATOM 3050 O O . LEU A 1 404 ? 60.091 11.344 -9.871 1.00 21.20 397 LEU A O 1
ATOM 3055 N N . SER A 1 405 ? 58.943 9.482 -9.257 1.00 20.85 398 SER A N 1
ATOM 3056 C CA A SER A 1 405 ? 57.987 9.511 -10.361 0.50 21.25 398 SER A CA 1
ATOM 3057 C CA B SER A 1 405 ? 58.002 9.479 -10.376 0.50 21.28 398 SER A CA 1
ATOM 3058 C C . SER A 1 405 ? 56.638 8.914 -9.971 1.00 21.12 398 SER A C 1
ATOM 3059 O O . SER A 1 405 ? 56.567 7.867 -9.329 1.00 21.11 398 SER A O 1
ATOM 3064 N N . VAL A 1 406 ? 55.572 9.618 -10.352 1.00 21.69 399 VAL A N 1
ATOM 3065 C CA . VAL A 1 406 ? 54.201 9.140 -10.210 1.00 22.79 399 VAL A CA 1
ATOM 3066 C C . VAL A 1 406 ? 53.542 9.362 -11.568 1.00 24.20 399 VAL A C 1
ATOM 3067 O O . VAL A 1 406 ? 53.129 10.479 -11.883 1.00 24.23 399 VAL A O 1
ATOM 3071 N N . PRO A 1 407 ? 53.491 8.310 -12.404 1.00 25.74 400 PRO A N 1
ATOM 3072 C CA . PRO A 1 407 ? 52.764 8.443 -13.665 1.00 26.29 400 PRO A CA 1
ATOM 3073 C C . PRO A 1 407 ? 51.303 8.753 -13.391 1.00 25.82 400 PRO A C 1
ATOM 3074 O O . PRO A 1 407 ? 50.676 8.167 -12.509 1.00 26.55 400 PRO A O 1
ATOM 3078 N N . PHE A 1 408 ? 50.783 9.670 -14.181 1.00 25.56 401 PHE A N 1
ATOM 3079 C CA . PHE A 1 408 ? 49.570 10.369 -13.866 1.00 24.90 401 PHE A CA 1
ATOM 3080 C C . PHE A 1 408 ? 48.846 10.540 -15.193 1.00 25.15 401 PHE A C 1
ATOM 3081 O O . PHE A 1 408 ? 49.444 11.004 -16.159 1.00 24.40 401 PHE A O 1
ATOM 3089 N N . ARG A 1 409 ? 47.587 10.110 -15.246 1.00 25.93 402 ARG A N 1
ATOM 3090 C CA . ARG A 1 409 ? 46.777 10.239 -16.465 1.00 26.49 402 ARG A CA 1
ATOM 3091 C C . ARG A 1 409 ? 45.472 10.943 -16.148 1.00 27.43 402 ARG A C 1
ATOM 3092 O O . ARG A 1 409 ? 44.851 10.660 -15.126 1.00 27.26 402 ARG A O 1
ATOM 3094 N N . VAL A 1 410 ? 45.077 11.866 -17.020 1.00 28.44 403 VAL A N 1
ATOM 3095 C CA . VAL A 1 410 ? 43.810 12.579 -16.870 1.00 29.80 403 VAL A CA 1
ATOM 3096 C C . VAL A 1 410 ? 43.001 12.561 -18.157 1.00 30.47 403 VAL A C 1
ATOM 3097 O O . VAL A 1 410 ? 43.560 12.608 -19.257 1.00 30.31 403 VAL A O 1
ATOM 3101 N N . THR A 1 411 ? 41.683 12.504 -17.992 1.00 31.56 404 THR A N 1
ATOM 3102 C CA . THR A 1 411 ? 40.741 12.416 -19.103 1.00 32.39 404 THR A CA 1
ATOM 3103 C C . THR A 1 411 ? 39.935 13.704 -19.245 1.00 32.96 404 THR A C 1
ATOM 3104 O O . THR A 1 411 ? 39.039 13.803 -20.091 1.00 34.05 404 THR A O 1
#

CATH classification: 1.10.630.10

Foldseek 3Di:
DLDDDQDFLVRLLDCQSVLVCCLVPPQFDWDQPPVHSVLIFTEHQAQVVLQVLLACCVFFPLQQHWASDNCPCVVVVQDPQHALSNDDPPVNPPLCVQLLLQQDPVLLVVCLVVLLVQLQVQLVVQQVVQHDWCLVRPQQLSLLVSLCSQLVNPPVCSVVSSVLLVQLQQVVFQHRVVSLVVLLVVVVVVLVVLLPVADSHSSVRLNVVQQCHPNNVSSSVNSSSNSSCSSNPRGQQLQLLQQVVVVQCQVCVVQLVVCLVPVVLLLLLSVLSLLQSLQQQKIKTFGQAFDDDPPDTDHHGGIYISGLNSNSQHCVQQNPCSNHRDSNSSRPPRCSQHHHPRRPSCPSNSSSSSSSNSSCCCVRFVAKDWDSVPWGWHTHRGGTHTPTITMGGD

Sequence (394 aa):
SHEFQLATAETWPNPWPMMYRALRDHDPVHHVVPPQRPEYDYYVLSRHADVWSSAARDHQQTFSSAQGLTVNYGELEMIGLHDTPPMVMQDPPVHTEFRKLVSSRGFTPRQVVETVEPTVRKFVVERLEKKLRANGGGDIVTTELFKPLPSMVVAHYLGVPEEEDWTQFDGWTQAIVAANAVGALDDAVGSMMAYFTTGLIERRRTEPADDDAISHLVAAGVGADGDTTAGTLSILAFTFTMVTGGNDTVTGMLGGSMPLLHRRPDQRRLLLDDPEGIPDAVEELLRLTSSPVQGLARTTTRDVTIGDTTIPAGRRVLLLYGSANRDERQYGPDAAELDVTRCPRNILTFSHGAHHCLGAAAARMQCRVALTELLARCPDFEVAESRIVWSGGSYVRRPLSSVPFRVT

Secondary structure (DSSP, 8-state):
--S-----TTTTT--HHHHHHHHHH-SEEEE--TT-GGG-EEEE-SHHHHHHHHH-TTTEESTT-SSS-TTHHHHHT-SSS--GGG--TTHHHHHHHHHHTTSSHHHHHHHHHHHHHHHHHHHHHHHHTTEEEHIIIIITHHHHHHHHHHTT--GGGHHHHHHHHHHHHHHHH---HHHHHHHHHHHHHHHHHHTTS--SSHHHHHHHTTTT-TT-HHHHHHHHHHHHHHHHHHSHHHHHHHHHHHHHHHT-HHHHHHHHH-GGGHHHHHHHHHHHH-SB--EEEEESS-EEETTEEEPTT-EEEE-HHHHTT-HHHH-TTTTS--TT----S--TT-SSTT--TTHHHHHHHHHHHHHHHHHH--SEEE-GGG-EEPP-SSB--EEE-EEEE-

B-factor: mean 22.62, std 6.27, range [11.35, 55.95]

InterPro domains:
  IPR001128 Cytochrome P450 [PF00067] (279-375)
  IPR002397 Cytochrome P450, B-class [PR00359] (92-103)
  IPR002397 Cytochrome P450, B-class [PR00359] (138-154)
  IPR002397 Cytochrome P450, B-class [PR00359] (155-170)
  IPR002397 Cytochrome P450, B-class [PR00359] (195-217)
  IPR002397 Cytochrome P450, B-class [PR00359] (278-289)
  IPR002397 Cytochrome P450, B-class [PR00359] (295-322)
  IPR002397 Cytochrome P450, B-class [PR00359] (345-354)
  IPR002397 Cytochrome P450, B-class [PR00359] (354-365)
  IPR017972 Cytochrome P450, conserved site [PS00086] (347-356)
  IPR036396 Cytochrome P450 superfamily [G3DSA:1.10.630.10] (1-405)
  IPR036396 Cytochrome P450 superfamily [SSF48264] (14-404)

Radius of gyration: 20.78 Å; Cα contacts (8 Å, |Δi|>4): 695; chains: 1; bounding box: 52×56×53 Å

Organism: Mycobacterium tuberculosis (strain ATCC 25618 / H37Rv) (NCBI:txid83332)

GO terms:
  GO:0020037 heme binding (F, IDA)

Nearest PDB structures (foldseek):
  2uuq-assembly1_A  TM=1.003E+00  e=8.810E-66  Mycobacterium tuberculosis H37Rv
  2wgy-assembly1_A  TM=1.001E+00  e=3.027E-63  Mycobacterium tuberculosis H37Rv
  2wh8-assembly2_B  TM=9.974E-01  e=3.058E-61  Mycobacterium tuberculosis H37Rv
  2wh8-assembly4_D  TM=9.976E-01  e=6.529E-60  Mycobacterium tuberculosis H37Rv
  2uvn-assembly1_A-2  TM=9.622E-01  e=4.180E-55  Mycobacterium tuberculosis H37Rv